Protein AF-A0AAV3Q3H2-F1 (afdb_monomer_lite)

Sequence (410 aa):
MCTDFTNLNKACPKYFYPLPCLGRLVDGSTGHEVFDFMDASWGYHQIRMAPEDEEKTSFITEYGLYYWRVMPFGLKNTGATYQRIVNDIFAKQIGRNMEIYVDDMLIKRDQLQLYLAISDVAVSSVLIREVDRVQRPIYYVSHVLKDVEERYPVIDKANFALVVSARKLKAYFESHPVQVVTNQPLKRVLTSPALSRRLTSWAVELSEFEISCIPRTSVRAKALADFITECTARNPQIIQGPDTSDADQAKPERTLFVDGARNGQATGAGVLIVGPQEETMEYALRFGFPATNNEAEYEAMILGLRLVRSMGFEEFLVKGDSKLVIDQIKGSCGVKNESLRKYHSKVVQLVFETVVLDLSGLHAIFGQFSFTEVLDYGRSPIVYHGTHDSLYPFLLLSGLITNLNIHSLG

Structure (mmCIF, N/CA/C/O backbone):
data_AF-A0AAV3Q3H2-F1
#
_entry.id   AF-A0AAV3Q3H2-F1
#
loop_
_atom_site.group_PDB
_atom_site.id
_atom_site.type_symbol
_atom_site.label_atom_id
_atom_site.label_alt_id
_atom_site.label_comp_id
_atom_site.label_asym_id
_atom_site.label_entity_id
_atom_site.label_seq_id
_atom_site.pdbx_PDB_ins_code
_atom_site.Cartn_x
_atom_site.Cartn_y
_atom_site.Cartn_z
_atom_site.occupancy
_atom_site.B_iso_or_equiv
_atom_site.auth_seq_id
_atom_site.auth_comp_id
_atom_site.auth_asym_id
_atom_site.auth_atom_id
_atom_site.pdbx_PDB_model_num
ATOM 1 N N . MET A 1 1 ? 31.008 10.402 -23.197 1.00 75.19 1 MET A N 1
ATOM 2 C CA . MET A 1 1 ? 31.530 9.999 -24.522 1.00 75.19 1 MET A CA 1
ATOM 3 C C . MET A 1 1 ? 30.339 9.726 -25.425 1.00 75.19 1 MET A C 1
ATOM 5 O O . MET A 1 1 ? 29.419 9.069 -24.961 1.00 75.19 1 MET A O 1
ATOM 9 N N . CYS A 1 2 ? 30.317 10.264 -26.645 1.00 81.12 2 CYS A N 1
ATOM 10 C CA . CYS A 1 2 ? 29.239 10.048 -27.614 1.00 81.12 2 CYS A CA 1
ATOM 11 C C . CYS A 1 2 ? 29.839 9.378 -28.855 1.00 81.12 2 CYS A C 1
ATOM 13 O O . CYS A 1 2 ? 30.750 9.942 -29.459 1.00 81.12 2 CYS A O 1
ATOM 15 N N . THR A 1 3 ? 29.379 8.173 -29.187 1.00 87.69 3 THR A N 1
ATOM 16 C CA . THR A 1 3 ? 29.858 7.403 -30.343 1.00 87.69 3 THR A CA 1
ATOM 17 C C . THR A 1 3 ? 28.838 7.519 -31.472 1.00 87.69 3 THR A C 1
ATOM 19 O O . THR A 1 3 ? 27.652 7.271 -31.262 1.00 87.69 3 THR A O 1
ATOM 22 N N . ASP A 1 4 ? 29.282 7.890 -32.673 1.00 91.44 4 ASP A N 1
ATOM 23 C CA . ASP A 1 4 ? 28.402 7.944 -33.841 1.00 91.44 4 ASP A CA 1
ATOM 24 C C . ASP A 1 4 ? 28.201 6.544 -34.441 1.00 91.44 4 ASP A C 1
ATOM 26 O O . ASP A 1 4 ? 29.066 6.003 -35.130 1.00 91.44 4 ASP A O 1
ATOM 30 N N . PHE A 1 5 ? 27.024 5.966 -34.201 1.00 93.19 5 PHE A N 1
ATOM 31 C CA . PHE A 1 5 ? 26.630 4.665 -34.741 1.00 93.19 5 PHE A CA 1
ATOM 32 C C . PHE A 1 5 ? 25.858 4.753 -36.065 1.00 93.19 5 PHE A C 1
ATOM 34 O O . PHE A 1 5 ? 25.255 3.765 -36.477 1.00 93.19 5 PHE A O 1
ATOM 41 N N . THR A 1 6 ? 25.852 5.889 -36.771 1.00 93.38 6 THR A N 1
ATOM 42 C CA . THR A 1 6 ? 25.045 6.083 -37.992 1.00 93.38 6 THR A CA 1
ATOM 43 C C . THR A 1 6 ? 25.239 4.970 -39.027 1.00 93.38 6 THR A C 1
ATOM 45 O O . THR A 1 6 ? 24.262 4.425 -39.546 1.00 93.38 6 THR A O 1
ATOM 48 N N . ASN A 1 7 ? 26.484 4.588 -39.320 1.00 93.12 7 ASN A N 1
ATOM 49 C CA . ASN A 1 7 ? 26.770 3.537 -40.304 1.00 93.12 7 ASN A CA 1
ATOM 50 C C . ASN A 1 7 ? 26.404 2.141 -39.788 1.00 93.12 7 ASN A C 1
ATOM 52 O O . ASN A 1 7 ? 25.796 1.356 -40.518 1.00 93.12 7 ASN A O 1
ATOM 56 N N . LEU A 1 8 ? 26.693 1.861 -38.515 1.00 92.19 8 LEU A N 1
ATOM 57 C CA . LEU A 1 8 ? 26.321 0.603 -37.872 1.00 92.19 8 LEU A CA 1
ATOM 58 C C . LEU A 1 8 ? 24.794 0.421 -37.850 1.00 92.19 8 LEU A C 1
ATOM 60 O O . LEU A 1 8 ? 24.282 -0.635 -38.208 1.00 92.19 8 LEU A O 1
ATOM 64 N N . ASN A 1 9 ? 24.050 1.479 -37.531 1.00 94.00 9 ASN A N 1
ATOM 65 C CA . ASN A 1 9 ? 22.588 1.490 -37.496 1.00 94.00 9 ASN A CA 1
ATOM 66 C C . ASN A 1 9 ? 21.953 1.268 -38.879 1.00 94.00 9 ASN A C 1
ATOM 68 O O . ASN A 1 9 ? 20.870 0.680 -38.973 1.00 94.00 9 ASN A O 1
ATOM 72 N N . LYS A 1 10 ? 22.607 1.713 -39.961 1.00 93.50 10 LYS A N 1
ATOM 73 C CA . LYS A 1 10 ? 22.166 1.423 -41.336 1.00 93.50 10 LYS A CA 1
ATOM 74 C C . LYS A 1 10 ? 22.307 -0.062 -41.670 1.00 93.50 10 LYS A C 1
ATOM 76 O O . LYS A 1 10 ? 21.390 -0.625 -42.259 1.00 93.50 10 LYS A O 1
ATOM 81 N N . ALA A 1 11 ? 23.414 -0.685 -41.267 1.00 92.12 11 ALA A N 1
ATOM 82 C CA . ALA A 1 11 ? 23.665 -2.111 -41.485 1.00 92.12 11 ALA A CA 1
ATOM 83 C C . ALA A 1 11 ? 22.851 -3.018 -40.543 1.00 92.12 11 ALA A C 1
ATOM 85 O O . ALA A 1 11 ? 22.555 -4.161 -40.882 1.00 92.12 11 ALA A O 1
ATOM 86 N N . CYS A 1 12 ? 22.473 -2.515 -39.366 1.00 90.88 12 CYS A N 1
ATOM 87 C CA . CYS A 1 12 ? 21.750 -3.275 -38.356 1.00 90.88 12 CYS A CA 1
ATOM 88 C C . CYS A 1 12 ? 20.284 -3.541 -38.772 1.00 90.88 12 CYS A C 1
ATOM 90 O O . CYS A 1 12 ? 19.524 -2.585 -39.022 1.00 90.88 12 CYS A O 1
ATOM 92 N N . PRO A 1 13 ? 19.837 -4.813 -38.797 1.00 91.12 13 PRO A N 1
ATOM 93 C CA . PRO A 1 13 ? 18.430 -5.154 -38.968 1.00 91.12 13 PRO A CA 1
ATOM 94 C C . PRO A 1 13 ? 17.562 -4.464 -37.911 1.00 91.12 13 PRO A C 1
ATOM 96 O O . PRO A 1 13 ? 17.919 -4.390 -36.734 1.00 91.12 13 PRO A O 1
ATOM 99 N N . LYS A 1 14 ? 16.414 -3.922 -38.329 1.00 89.88 14 LYS A N 1
ATOM 100 C CA . LYS A 1 14 ? 15.495 -3.263 -37.394 1.00 89.88 14 LYS A CA 1
ATOM 101 C C . LYS A 1 14 ? 14.767 -4.317 -36.563 1.00 89.88 14 LYS A C 1
ATOM 103 O O . LYS A 1 14 ? 14.168 -5.232 -37.121 1.00 89.88 14 LYS A O 1
ATOM 108 N N . TYR A 1 15 ? 14.775 -4.144 -35.248 1.00 88.69 15 TYR A N 1
ATOM 109 C CA . TYR A 1 15 ? 13.986 -4.953 -34.332 1.00 88.69 15 TYR A CA 1
ATOM 110 C C . TYR A 1 15 ? 12.600 -4.320 -34.130 1.00 88.69 15 TYR A C 1
ATOM 112 O O . TYR A 1 15 ? 12.488 -3.177 -33.690 1.00 88.69 15 TYR A O 1
ATOM 120 N N . PHE A 1 16 ? 11.535 -5.041 -34.493 1.00 87.62 16 PHE A N 1
ATOM 121 C CA . PHE A 1 16 ? 10.152 -4.542 -34.490 1.00 87.62 16 PHE A CA 1
ATOM 122 C C . PHE A 1 16 ? 9.401 -4.912 -33.206 1.00 87.62 16 PHE A C 1
ATOM 124 O O . PHE A 1 16 ? 8.348 -5.544 -33.253 1.00 87.62 16 PHE A O 1
ATOM 131 N N . TYR A 1 17 ? 9.939 -4.530 -32.050 1.00 89.75 17 TYR A N 1
ATOM 132 C CA . TYR A 1 17 ? 9.182 -4.648 -30.805 1.00 89.75 17 TYR A CA 1
ATOM 133 C C . TYR A 1 17 ? 8.156 -3.507 -30.705 1.00 89.75 17 TYR A C 1
ATOM 135 O O . TYR A 1 17 ? 8.523 -2.353 -30.955 1.00 89.75 17 TYR A O 1
ATOM 143 N N . PRO A 1 18 ? 6.880 -3.790 -30.381 1.00 87.69 18 PRO A N 1
ATOM 144 C CA . PRO A 1 18 ? 5.860 -2.758 -30.294 1.00 87.69 18 PRO A CA 1
ATOM 145 C C . PRO A 1 18 ? 6.148 -1.836 -29.109 1.00 87.69 18 PRO A C 1
ATOM 147 O O . PRO A 1 18 ? 6.209 -2.276 -27.962 1.00 87.69 18 PRO A O 1
ATOM 150 N N . LEU A 1 19 ? 6.304 -0.545 -29.394 1.00 86.31 19 LEU A N 1
ATOM 151 C CA . LEU A 1 19 ? 6.354 0.471 -28.352 1.00 86.31 19 LEU A CA 1
ATOM 152 C C . LEU A 1 19 ? 4.925 0.852 -27.939 1.00 86.31 19 LEU A C 1
ATOM 154 O O . LEU A 1 19 ? 4.038 0.907 -28.802 1.00 86.31 19 LEU A O 1
ATOM 158 N N . PRO A 1 20 ? 4.678 1.112 -26.645 1.00 83.25 20 PRO A N 1
ATOM 159 C CA . PRO A 1 20 ? 3.375 1.559 -26.179 1.00 83.25 20 PRO A CA 1
ATOM 160 C C . PRO A 1 20 ? 2.942 2.856 -26.869 1.00 83.25 20 PRO A C 1
ATOM 162 O O . PRO A 1 20 ? 3.745 3.753 -27.122 1.00 83.25 20 PRO A O 1
ATOM 165 N N . CYS A 1 21 ? 1.647 2.969 -27.162 1.00 84.19 21 CYS A N 1
ATOM 166 C CA . CYS A 1 21 ? 1.077 4.217 -27.653 1.00 84.19 21 CYS A CA 1
ATOM 167 C C . CYS A 1 21 ? 0.889 5.181 -26.480 1.00 84.19 21 CYS A C 1
ATOM 169 O O . CYS A 1 21 ? 0.179 4.845 -25.533 1.00 84.19 21 CYS A O 1
ATOM 171 N N . LEU A 1 22 ? 1.462 6.385 -26.571 1.00 82.12 22 LEU A N 1
ATOM 172 C CA . LEU A 1 22 ? 1.394 7.382 -25.500 1.00 82.12 22 LEU A CA 1
ATOM 173 C C . LEU A 1 22 ? -0.050 7.703 -25.087 1.00 82.12 22 LEU A C 1
ATOM 175 O O . LEU A 1 22 ? -0.338 7.764 -23.899 1.00 82.12 22 LEU A O 1
ATOM 179 N N . GLY A 1 23 ? -0.976 7.816 -26.047 1.00 83.00 23 GLY A N 1
ATOM 180 C CA . GLY A 1 23 ? -2.394 8.054 -25.749 1.00 83.00 23 GLY A CA 1
ATOM 181 C C . GLY A 1 23 ? -2.998 6.971 -24.851 1.00 83.00 23 GLY A C 1
ATOM 182 O O . GLY A 1 23 ? -3.675 7.282 -23.883 1.00 83.00 23 GLY A O 1
ATOM 183 N N . ARG A 1 24 ? -2.647 5.701 -25.086 1.00 82.81 24 ARG A N 1
ATOM 184 C CA . ARG A 1 24 ? -3.113 4.585 -24.253 1.00 82.81 24 ARG A CA 1
ATOM 185 C C . ARG A 1 24 ? -2.528 4.627 -22.838 1.00 82.81 24 ARG A C 1
ATOM 187 O O . ARG A 1 24 ? -3.218 4.235 -21.902 1.00 82.81 24 ARG A O 1
ATOM 194 N N . LEU A 1 25 ? -1.283 5.082 -22.681 1.00 83.50 25 LEU A N 1
ATOM 195 C CA . LEU A 1 25 ? -0.660 5.258 -21.362 1.00 83.50 25 LEU A CA 1
ATOM 196 C C . LEU A 1 25 ? -1.339 6.393 -20.581 1.00 83.50 25 LEU A C 1
ATOM 198 O O . LEU A 1 25 ? -1.619 6.248 -19.392 1.00 83.50 25 LEU A O 1
ATOM 202 N N . VAL A 1 26 ? -1.669 7.493 -21.262 1.00 82.75 26 VAL A N 1
ATOM 203 C CA . VAL A 1 26 ? -2.433 8.606 -20.680 1.00 82.75 26 VAL A CA 1
ATOM 204 C C . VAL A 1 26 ? -3.826 8.137 -20.259 1.00 82.75 26 VAL A C 1
ATOM 206 O O . VAL A 1 26 ? -4.222 8.359 -19.117 1.00 82.75 26 VAL A O 1
ATOM 209 N N . ASP A 1 27 ? -4.535 7.412 -21.126 1.00 84.06 27 ASP A N 1
ATOM 210 C CA . ASP A 1 27 ? -5.858 6.863 -20.812 1.00 84.06 27 ASP A CA 1
ATOM 211 C C . ASP A 1 27 ? -5.799 5.890 -19.623 1.00 84.06 27 ASP A C 1
ATOM 213 O O . ASP A 1 27 ? -6.630 5.956 -18.717 1.00 84.06 27 ASP A O 1
ATOM 217 N N . GLY A 1 28 ? -4.779 5.026 -19.570 1.00 77.44 28 GLY A N 1
ATOM 218 C CA . GLY A 1 28 ? -4.535 4.104 -18.454 1.00 77.44 28 GLY A CA 1
ATOM 219 C C . GLY A 1 28 ? -4.193 4.793 -17.127 1.00 77.44 28 GLY A C 1
ATOM 220 O O . GLY A 1 28 ? -4.294 4.175 -16.063 1.00 77.44 28 GLY A O 1
ATOM 221 N N . SER A 1 29 ? -3.822 6.073 -17.180 1.00 76.81 29 SER A N 1
ATOM 222 C CA . SER A 1 29 ? -3.526 6.910 -16.012 1.00 76.81 29 SER A CA 1
ATOM 223 C C . SER A 1 29 ? -4.756 7.640 -15.471 1.00 76.81 29 SER A C 1
ATOM 225 O O . SER A 1 29 ? -4.719 8.171 -14.364 1.00 76.81 29 SER A O 1
ATOM 227 N N . THR A 1 30 ? -5.868 7.643 -16.209 1.00 76.38 30 THR A N 1
ATOM 228 C CA . THR A 1 30 ? -7.104 8.297 -15.767 1.00 76.38 30 THR A CA 1
ATOM 229 C C . THR A 1 30 ? -7.647 7.685 -14.467 1.00 76.38 30 THR A C 1
ATOM 231 O O . THR A 1 30 ? -7.453 6.505 -14.170 1.00 76.38 30 THR A O 1
ATOM 234 N N . GLY A 1 31 ? -8.303 8.513 -13.648 1.00 73.44 31 GLY A N 1
ATOM 235 C CA . GLY A 1 31 ? -8.906 8.091 -12.377 1.00 73.44 31 GLY A CA 1
ATOM 236 C C . GLY A 1 31 ? -7.957 8.029 -11.175 1.00 73.44 31 GLY A C 1
ATOM 237 O O . GLY A 1 31 ? -8.428 7.775 -10.070 1.00 73.44 31 GLY A O 1
ATOM 238 N N . HIS A 1 32 ? -6.661 8.292 -11.358 1.00 76.25 32 HIS A N 1
ATOM 239 C CA . HIS A 1 32 ? -5.709 8.460 -10.257 1.00 76.25 32 HIS A CA 1
ATOM 240 C C . HIS A 1 32 ? -5.380 9.944 -10.078 1.00 76.25 32 HIS A C 1
ATOM 242 O O . HIS A 1 32 ? -5.239 10.679 -11.055 1.00 76.25 32 HIS A O 1
ATOM 248 N N . GLU A 1 33 ? -5.284 10.387 -8.826 1.00 75.12 33 GLU A N 1
ATOM 249 C CA . GLU A 1 33 ? -4.995 11.788 -8.491 1.00 75.12 33 GLU A CA 1
ATOM 250 C C . GLU A 1 33 ? -3.501 12.034 -8.249 1.00 75.12 33 GLU A C 1
ATOM 252 O O . GLU A 1 33 ? -3.042 13.170 -8.361 1.00 75.12 33 GLU A O 1
ATOM 257 N N . VAL A 1 34 ? -2.743 10.978 -7.933 1.00 82.75 34 VAL A N 1
ATOM 258 C CA . VAL A 1 34 ? -1.334 11.065 -7.542 1.00 82.75 34 VAL A CA 1
ATOM 259 C C . VAL A 1 34 ? -0.478 10.173 -8.429 1.00 82.75 34 VAL A C 1
ATOM 261 O O . VAL A 1 34 ? -0.794 9.001 -8.662 1.00 82.75 34 VAL A O 1
ATOM 264 N N . PHE A 1 35 ? 0.631 10.745 -8.889 1.00 86.25 35 PHE A N 1
ATOM 265 C CA . PHE A 1 35 ? 1.581 10.101 -9.777 1.00 86.25 35 PHE A CA 1
ATOM 266 C C . PHE A 1 35 ? 3.009 10.343 -9.311 1.00 86.25 35 PHE A C 1
ATOM 268 O O . PHE A 1 35 ? 3.363 11.482 -9.009 1.00 86.25 35 PHE A O 1
ATOM 275 N N . ASP A 1 36 ? 3.829 9.297 -9.360 1.00 85.81 36 ASP A N 1
ATOM 276 C CA . ASP A 1 36 ? 5.278 9.414 -9.228 1.00 85.81 36 ASP A CA 1
ATOM 277 C C . ASP A 1 36 ? 5.928 9.145 -10.583 1.00 85.81 36 ASP A C 1
ATOM 279 O O . ASP A 1 36 ? 5.647 8.138 -11.238 1.00 85.81 36 ASP A O 1
ATOM 283 N N . PHE A 1 37 ? 6.800 10.058 -11.000 1.00 88.06 37 PHE A N 1
ATOM 284 C CA . PHE A 1 37 ? 7.602 9.910 -12.208 1.00 88.06 37 PHE A CA 1
ATOM 285 C C . PHE A 1 37 ? 8.988 9.397 -11.835 1.00 88.06 37 PHE A C 1
ATOM 287 O O . PHE A 1 37 ? 9.663 9.965 -10.976 1.00 88.06 37 PHE A O 1
ATOM 294 N N . MET A 1 38 ? 9.421 8.339 -12.508 1.00 87.44 38 MET A N 1
ATOM 295 C CA . MET A 1 38 ? 10.759 7.780 -12.387 1.00 87.44 38 MET A CA 1
ATOM 296 C C . MET A 1 38 ? 11.405 7.724 -13.768 1.00 87.44 38 MET A C 1
ATOM 298 O O . MET A 1 38 ? 10.767 7.314 -14.733 1.00 87.44 38 MET A O 1
ATOM 302 N N . ASP A 1 39 ? 12.676 8.104 -13.839 1.00 87.62 39 ASP A N 1
ATOM 303 C CA . ASP A 1 39 ? 13.489 8.014 -15.052 1.00 87.62 39 ASP A CA 1
ATOM 304 C C . ASP A 1 39 ? 14.652 7.046 -14.823 1.00 87.62 39 ASP A C 1
ATOM 306 O O . ASP A 1 39 ? 15.375 7.126 -13.823 1.00 87.62 39 ASP A O 1
ATOM 310 N N . ALA A 1 40 ? 14.845 6.125 -15.760 1.00 82.94 40 ALA A N 1
ATOM 311 C CA . ALA A 1 40 ? 15.936 5.166 -15.736 1.00 82.94 40 ALA A CA 1
ATOM 312 C C . ALA A 1 40 ? 17.150 5.675 -16.532 1.00 82.94 40 ALA A C 1
ATOM 314 O O . ALA A 1 40 ? 17.588 5.039 -17.489 1.00 82.94 40 ALA A O 1
ATOM 315 N N . SER A 1 41 ? 17.765 6.781 -16.097 1.00 74.19 41 SER A N 1
ATOM 316 C CA . SER A 1 41 ? 18.793 7.521 -16.860 1.00 74.19 41 SER A CA 1
ATOM 317 C C . SER A 1 41 ? 20.052 6.718 -17.259 1.00 74.19 41 SER A C 1
ATOM 319 O O . SER A 1 41 ? 20.837 7.160 -18.095 1.00 74.19 41 SER A O 1
ATOM 321 N N . TRP A 1 42 ? 20.282 5.541 -16.663 1.00 79.69 42 TRP A N 1
ATOM 322 C CA . TRP A 1 42 ? 21.375 4.609 -16.997 1.00 79.69 42 TRP A CA 1
ATOM 323 C C . TRP A 1 42 ? 20.880 3.196 -17.343 1.00 79.69 42 TRP A C 1
ATOM 325 O O . TRP A 1 42 ? 21.671 2.249 -17.343 1.00 79.69 42 TRP A O 1
ATOM 335 N N . GLY A 1 43 ? 19.587 3.045 -17.641 1.00 82.62 43 GLY A N 1
ATOM 336 C CA . GLY A 1 43 ? 18.921 1.759 -17.844 1.00 82.62 43 GLY A CA 1
ATOM 337 C C . GLY A 1 43 ? 19.585 0.902 -18.919 1.00 82.62 43 GLY A C 1
ATOM 338 O O . GLY A 1 43 ? 19.855 -0.278 -18.691 1.00 82.62 43 GLY A O 1
ATOM 339 N N . TYR A 1 44 ? 19.954 1.496 -20.057 1.00 87.44 44 TYR A N 1
ATOM 340 C CA . TYR A 1 44 ? 20.592 0.758 -21.154 1.00 87.44 44 TYR A CA 1
ATOM 341 C C . TYR A 1 44 ? 21.929 0.131 -20.752 1.00 87.44 44 TYR A C 1
ATOM 343 O O . TYR A 1 44 ? 22.185 -1.030 -21.063 1.00 87.44 44 TYR A O 1
ATOM 351 N N . HIS A 1 45 ? 22.748 0.842 -19.978 1.00 90.00 45 HIS A N 1
ATOM 352 C CA . HIS A 1 45 ? 24.058 0.352 -19.548 1.00 90.00 45 HIS A CA 1
ATOM 353 C C . HIS A 1 45 ? 23.982 -0.817 -18.549 1.00 90.00 45 HIS A C 1
ATOM 355 O O . HIS A 1 45 ? 25.007 -1.430 -18.256 1.00 90.00 45 HIS A O 1
ATOM 361 N N . GLN A 1 46 ? 22.792 -1.154 -18.040 1.00 89.75 46 GLN A N 1
ATOM 362 C CA . GLN A 1 46 ? 22.571 -2.362 -17.237 1.00 89.75 46 GLN A CA 1
ATOM 363 C C . GLN A 1 46 ? 22.367 -3.615 -18.103 1.00 89.75 46 GLN A C 1
ATOM 365 O O . GLN A 1 46 ? 22.467 -4.737 -17.605 1.00 89.75 46 GLN A O 1
ATOM 370 N N . ILE A 1 47 ? 22.113 -3.451 -19.405 1.00 91.00 47 ILE A N 1
ATOM 371 C CA . ILE A 1 47 ? 21.914 -4.559 -20.337 1.00 91.00 47 ILE A CA 1
ATOM 372 C C . ILE A 1 47 ? 23.254 -4.929 -20.962 1.00 91.00 47 ILE A C 1
ATOM 374 O O . ILE A 1 47 ? 23.919 -4.109 -21.598 1.00 91.00 47 ILE A O 1
ATOM 378 N N . ARG A 1 48 ? 23.649 -6.194 -20.808 1.00 94.50 48 ARG A N 1
ATOM 379 C CA . ARG A 1 48 ? 24.839 -6.738 -21.467 1.00 94.50 48 ARG A CA 1
ATOM 380 C C . ARG A 1 48 ? 24.627 -6.832 -22.972 1.00 94.50 48 ARG A C 1
ATOM 382 O O . ARG A 1 48 ? 23.572 -7.269 -23.429 1.00 94.50 48 ARG A O 1
ATOM 389 N N . MET A 1 49 ? 25.651 -6.442 -23.724 1.00 94.56 49 MET A N 1
ATOM 390 C CA . MET A 1 49 ? 25.693 -6.706 -25.157 1.00 94.56 49 MET A CA 1
ATOM 391 C C . MET A 1 49 ? 25.843 -8.211 -25.393 1.00 94.56 49 MET A C 1
ATOM 393 O O . MET A 1 49 ? 26.440 -8.924 -24.584 1.00 94.56 49 MET A O 1
ATOM 397 N N . ALA A 1 50 ? 25.293 -8.706 -26.502 1.00 93.12 50 ALA A N 1
ATOM 398 C CA . ALA A 1 50 ? 25.603 -10.057 -26.945 1.00 93.12 50 ALA A CA 1
ATOM 399 C C . ALA A 1 50 ? 27.106 -10.121 -27.287 1.00 93.12 50 ALA A C 1
ATOM 401 O O . ALA A 1 50 ? 27.577 -9.217 -27.982 1.00 93.12 50 ALA A O 1
ATOM 402 N N . PRO A 1 51 ? 27.859 -11.153 -26.855 1.00 95.12 51 PRO A N 1
ATOM 403 C CA . PRO A 1 51 ? 29.306 -11.222 -27.092 1.00 95.12 51 PRO A CA 1
ATOM 404 C C . PRO A 1 51 ? 29.697 -11.078 -28.571 1.00 95.12 51 PRO A C 1
ATOM 406 O O . PRO A 1 51 ? 30.714 -10.478 -28.895 1.00 95.12 51 PRO A O 1
ATOM 409 N N . GLU A 1 52 ? 28.849 -11.569 -29.477 1.00 94.88 52 GLU A N 1
ATOM 410 C CA . GLU A 1 52 ? 29.013 -11.471 -30.935 1.00 94.88 52 GLU A CA 1
ATOM 411 C C . GLU A 1 52 ? 28.767 -10.068 -31.525 1.00 94.88 52 GLU A C 1
ATOM 413 O O . GLU A 1 52 ? 29.125 -9.803 -32.675 1.00 94.88 52 GLU A O 1
ATOM 418 N N . ASP A 1 53 ? 28.153 -9.166 -30.757 1.00 93.12 53 ASP A N 1
ATOM 419 C CA . ASP A 1 53 ? 27.838 -7.792 -31.154 1.00 93.12 53 ASP A CA 1
ATOM 420 C C . ASP A 1 53 ? 28.722 -6.746 -30.458 1.00 93.12 53 ASP A C 1
ATOM 422 O O . ASP A 1 53 ? 28.763 -5.602 -30.912 1.00 93.12 53 ASP A O 1
ATOM 426 N N . GLU A 1 54 ? 29.450 -7.115 -29.396 1.00 94.69 54 GLU A N 1
ATOM 427 C CA . GLU A 1 54 ? 30.321 -6.207 -28.635 1.00 94.69 54 GLU A CA 1
ATOM 428 C C . GLU A 1 54 ? 31.333 -5.503 -29.548 1.00 94.69 54 GLU A C 1
ATOM 430 O O . GLU A 1 54 ? 31.340 -4.275 -29.633 1.00 94.69 54 GLU A O 1
ATOM 435 N N . GLU A 1 55 ? 32.120 -6.260 -30.315 1.00 94.19 55 GLU A N 1
ATOM 436 C CA . GLU A 1 55 ? 33.164 -5.714 -31.196 1.00 94.19 55 GLU A CA 1
ATOM 437 C C . GLU A 1 55 ? 32.609 -4.776 -32.282 1.00 94.19 55 GLU A C 1
ATOM 439 O O . GLU A 1 55 ? 33.280 -3.833 -32.707 1.00 94.19 55 GLU A O 1
ATOM 444 N N . LYS A 1 56 ? 31.344 -4.957 -32.690 1.00 92.88 56 LYS A N 1
ATOM 445 C CA . LYS A 1 56 ? 30.682 -4.099 -33.689 1.00 92.88 56 LYS A CA 1
ATOM 446 C C . LYS A 1 56 ? 30.458 -2.679 -33.170 1.00 92.88 56 LYS A C 1
ATOM 448 O O . LYS A 1 56 ? 30.305 -1.758 -33.965 1.00 92.88 56 LYS A O 1
ATOM 453 N N . THR A 1 57 ? 30.472 -2.492 -31.851 1.00 94.31 57 THR A N 1
ATOM 454 C CA . THR A 1 57 ? 30.341 -1.185 -31.191 1.00 94.31 57 THR A CA 1
ATOM 455 C C . THR A 1 57 ? 31.681 -0.477 -30.975 1.00 94.31 57 THR A C 1
ATOM 457 O O . THR A 1 57 ? 31.752 0.482 -30.202 1.00 94.31 57 THR A O 1
ATOM 460 N N . SER A 1 58 ? 32.749 -0.949 -31.626 1.00 93.69 58 SER A N 1
ATOM 461 C CA . SER A 1 58 ? 34.088 -0.400 -31.439 1.00 93.69 58 SER A CA 1
ATOM 462 C C . SER A 1 58 ? 34.203 1.089 -31.786 1.00 93.69 58 SER A C 1
ATOM 464 O O . SER A 1 58 ? 33.541 1.605 -32.688 1.00 93.69 58 SER A O 1
ATOM 466 N N . PHE A 1 59 ? 35.070 1.787 -31.061 1.00 93.00 59 PHE A N 1
ATOM 467 C CA . PHE A 1 59 ? 35.424 3.182 -31.274 1.00 93.00 59 PHE A CA 1
ATOM 468 C C . PHE A 1 59 ? 36.897 3.409 -30.925 1.00 93.00 59 PHE A C 1
ATOM 470 O O . PHE A 1 59 ? 37.483 2.709 -30.096 1.00 93.00 59 PHE A O 1
ATOM 477 N N . ILE A 1 60 ? 37.506 4.402 -31.570 1.00 93.25 60 ILE A N 1
ATOM 478 C CA . ILE A 1 60 ? 38.919 4.739 -31.385 1.00 93.25 60 ILE A CA 1
ATOM 479 C C . ILE A 1 60 ? 39.028 5.931 -30.437 1.00 93.25 60 ILE A C 1
ATOM 481 O O . ILE A 1 60 ? 38.289 6.908 -30.551 1.00 93.25 60 ILE A O 1
ATOM 485 N N . THR A 1 61 ? 39.976 5.845 -29.513 1.00 92.19 61 THR A N 1
ATOM 486 C CA . THR A 1 61 ? 40.388 6.929 -28.616 1.00 92.19 61 THR A CA 1
ATOM 487 C C . THR A 1 61 ? 41.882 7.186 -28.781 1.00 92.19 61 THR A C 1
ATOM 489 O O . THR A 1 61 ? 42.587 6.380 -29.388 1.00 92.19 61 THR A O 1
ATOM 492 N N . GLU A 1 62 ? 42.394 8.263 -28.188 1.00 93.44 62 GLU A N 1
ATOM 493 C CA . GLU A 1 62 ? 43.841 8.523 -28.124 1.00 93.44 62 GLU A CA 1
ATOM 494 C C . GLU A 1 62 ? 44.635 7.412 -27.409 1.00 93.44 62 GLU A C 1
ATOM 496 O O . GLU A 1 62 ? 45.828 7.252 -27.654 1.00 93.44 62 GLU A O 1
ATOM 501 N N . TYR A 1 63 ? 43.969 6.607 -26.572 1.00 92.94 63 TYR A N 1
ATOM 502 C CA . TYR A 1 63 ? 44.573 5.512 -25.808 1.00 92.94 63 TYR A CA 1
ATOM 503 C C . TYR A 1 63 ? 44.437 4.137 -26.476 1.00 92.94 63 TYR A C 1
ATOM 505 O O . TYR A 1 63 ? 44.998 3.162 -25.980 1.00 92.94 63 TYR A O 1
ATOM 513 N N . GLY A 1 64 ? 43.702 4.034 -27.589 1.00 93.81 64 GLY A N 1
ATOM 514 C CA . GLY A 1 64 ? 43.515 2.780 -28.318 1.00 93.81 64 GLY A CA 1
ATOM 515 C C . GLY A 1 64 ? 42.080 2.512 -28.765 1.00 93.81 64 GLY A C 1
ATOM 516 O O . GLY A 1 64 ? 41.201 3.379 -28.695 1.00 93.81 64 GLY A O 1
ATOM 517 N N . LEU A 1 65 ? 41.869 1.288 -29.251 1.00 94.56 65 LEU A N 1
ATOM 518 C CA . LEU A 1 65 ? 40.582 0.768 -29.707 1.00 94.56 65 LEU A CA 1
ATOM 519 C C . LEU A 1 65 ? 39.818 0.155 -28.529 1.00 94.56 65 LEU A C 1
ATOM 521 O O . LEU A 1 65 ? 40.321 -0.741 -27.854 1.00 94.56 65 LEU A O 1
ATOM 525 N N . TYR A 1 66 ? 38.590 0.614 -28.325 1.00 94.75 66 TYR A N 1
ATOM 526 C CA . TYR A 1 66 ? 37.680 0.110 -27.301 1.00 94.75 66 TYR A CA 1
ATOM 527 C C . TYR A 1 66 ? 36.355 -0.292 -27.941 1.00 94.75 66 TYR A C 1
ATOM 529 O O . TYR A 1 66 ? 36.067 0.091 -29.069 1.00 94.75 66 TYR A O 1
ATOM 537 N N . TYR A 1 67 ? 35.538 -1.053 -27.220 1.00 94.62 67 TYR A N 1
ATOM 538 C CA . TYR A 1 67 ? 34.164 -1.380 -27.594 1.00 94.62 67 TYR A CA 1
ATOM 539 C C . TYR A 1 67 ? 33.285 -1.434 -26.342 1.00 94.62 67 TYR A C 1
ATOM 541 O O . TYR A 1 67 ? 33.785 -1.490 -25.214 1.00 94.62 67 TYR A O 1
ATOM 549 N N . TRP A 1 68 ? 31.968 -1.416 -26.526 1.00 94.56 68 TRP A N 1
ATOM 550 C CA . TRP A 1 68 ? 31.009 -1.453 -25.430 1.00 94.56 68 TRP A CA 1
ATOM 551 C C . TRP A 1 68 ? 30.641 -2.894 -25.044 1.00 94.56 68 TRP A C 1
ATOM 553 O O . TRP A 1 68 ? 30.202 -3.677 -25.878 1.00 94.56 68 TRP A O 1
ATOM 563 N N . ARG A 1 69 ? 30.778 -3.231 -23.752 1.00 94.88 69 ARG A N 1
ATOM 564 C CA . ARG A 1 69 ? 30.324 -4.515 -23.156 1.00 94.88 69 ARG A CA 1
ATOM 565 C C . ARG A 1 69 ? 28.874 -4.491 -22.665 1.00 94.88 69 ARG A C 1
ATOM 567 O O . ARG A 1 69 ? 28.273 -5.510 -22.330 1.00 94.88 69 ARG A O 1
ATOM 574 N N . VAL A 1 70 ? 28.333 -3.291 -22.541 1.00 93.88 70 VAL A N 1
ATOM 575 C CA . VAL A 1 70 ? 26.958 -3.005 -22.133 1.00 93.88 7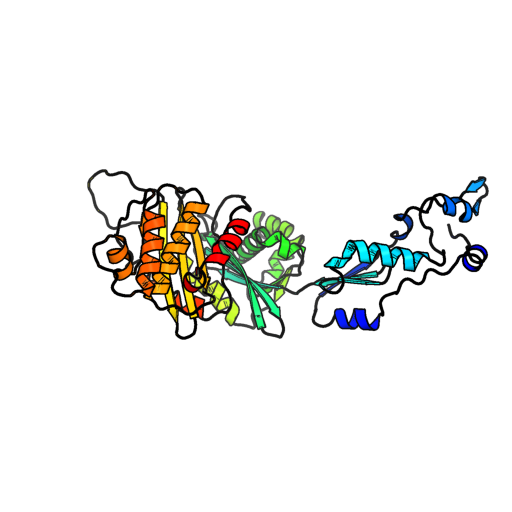0 VAL A CA 1
ATOM 576 C C . VAL A 1 70 ? 26.336 -2.116 -23.188 1.00 93.88 70 VAL A C 1
ATOM 578 O O . VAL A 1 70 ? 27.063 -1.434 -23.902 1.00 93.88 70 VAL A O 1
ATOM 581 N N . MET A 1 71 ? 25.018 -2.137 -23.315 1.00 93.06 71 MET A N 1
ATOM 582 C CA . MET A 1 71 ? 24.325 -1.457 -24.400 1.00 93.06 71 MET A CA 1
ATOM 583 C C . MET A 1 71 ? 24.547 0.063 -24.329 1.00 93.06 71 MET A C 1
ATOM 585 O O . MET A 1 71 ? 24.104 0.692 -23.365 1.00 93.06 71 MET A O 1
ATOM 589 N N . PRO A 1 72 ? 25.223 0.671 -25.323 1.00 92.25 72 PRO A N 1
ATOM 590 C CA . PRO A 1 72 ? 25.418 2.109 -25.349 1.00 92.25 72 PRO A CA 1
ATOM 591 C C . PRO A 1 72 ? 24.175 2.835 -25.868 1.00 92.25 72 PRO A C 1
ATOM 593 O O . PRO A 1 72 ? 23.344 2.289 -26.607 1.00 92.25 72 PRO A O 1
ATOM 596 N N . PHE A 1 73 ? 24.092 4.121 -25.538 1.00 89.06 73 PHE A N 1
ATOM 597 C CA . PHE A 1 73 ? 23.164 5.038 -26.190 1.00 89.06 73 PHE A CA 1
ATOM 598 C C . PHE A 1 73 ? 23.466 5.158 -27.693 1.00 89.06 73 PHE A C 1
ATOM 600 O O . PHE A 1 73 ? 24.618 5.099 -28.121 1.00 89.06 73 PHE A O 1
ATOM 607 N N . GLY A 1 74 ? 22.421 5.367 -28.499 1.00 89.50 74 GLY A N 1
ATOM 608 C CA . GLY A 1 74 ? 22.548 5.666 -29.930 1.00 89.50 74 GLY A CA 1
ATOM 609 C C . GLY A 1 74 ? 22.477 4.463 -30.876 1.00 89.50 74 GLY A C 1
ATOM 610 O O . GLY A 1 74 ? 22.452 4.672 -32.090 1.00 89.50 74 GLY A O 1
ATOM 611 N N . LEU A 1 75 ? 22.391 3.220 -30.382 1.00 92.25 75 LEU A N 1
ATOM 612 C CA . LEU A 1 75 ? 22.087 2.074 -31.248 1.00 92.25 75 LEU A CA 1
ATOM 613 C C . LEU A 1 75 ? 20.600 2.048 -31.627 1.00 92.25 75 LEU A C 1
ATOM 615 O O . LEU A 1 75 ? 19.709 2.330 -30.827 1.00 92.25 75 LEU A O 1
ATOM 619 N N . LYS A 1 76 ? 20.324 1.637 -32.865 1.00 91.75 76 LYS A N 1
ATOM 620 C CA . LYS A 1 76 ? 18.986 1.620 -33.478 1.00 91.75 76 LYS A CA 1
ATOM 621 C C . LYS A 1 76 ? 17.934 0.847 -32.685 1.00 91.75 76 LYS A C 1
ATOM 623 O O . LYS A 1 76 ? 16.768 1.226 -32.697 1.00 91.75 76 LYS A O 1
ATOM 628 N N . ASN A 1 77 ? 18.334 -0.251 -32.047 1.00 91.44 77 ASN A N 1
ATOM 629 C CA . ASN A 1 77 ? 17.417 -1.175 -31.382 1.00 91.44 77 ASN A CA 1
ATOM 630 C C . ASN A 1 77 ? 17.386 -1.000 -29.854 1.00 91.44 77 ASN A C 1
ATOM 632 O O . ASN A 1 77 ? 16.630 -1.711 -29.201 1.00 91.44 77 ASN A O 1
ATOM 636 N N . THR A 1 78 ? 18.151 -0.058 -29.284 1.00 90.44 78 THR A N 1
ATOM 637 C CA . THR A 1 78 ? 18.280 0.121 -27.827 1.00 90.44 78 THR A CA 1
ATOM 638 C C . THR A 1 78 ? 16.926 0.278 -27.136 1.00 90.44 78 THR A C 1
ATOM 640 O O . THR A 1 78 ? 16.592 -0.527 -26.271 1.00 90.44 78 THR A O 1
ATOM 643 N N . GLY A 1 79 ? 16.095 1.229 -27.579 1.00 89.69 79 GLY A N 1
ATOM 644 C CA . GLY A 1 79 ? 14.787 1.472 -26.957 1.00 89.69 79 GLY A CA 1
ATOM 645 C C . GLY A 1 79 ? 13.823 0.285 -27.073 1.00 89.69 79 GLY A C 1
ATOM 646 O O . GLY A 1 79 ? 13.115 -0.036 -26.126 1.00 89.69 79 GLY A O 1
ATOM 647 N N . ALA A 1 80 ? 13.836 -0.427 -28.205 1.00 91.38 80 ALA A N 1
ATOM 648 C CA . ALA A 1 80 ? 12.996 -1.609 -28.419 1.00 91.38 80 ALA A CA 1
ATOM 649 C C . ALA A 1 80 ? 13.419 -2.791 -27.529 1.00 91.38 80 ALA A C 1
ATOM 651 O O . ALA A 1 80 ? 12.571 -3.497 -26.983 1.00 91.38 80 ALA A O 1
ATOM 652 N N . THR A 1 81 ? 14.727 -3.002 -27.367 1.00 91.56 81 THR A N 1
ATOM 653 C CA . THR A 1 81 ? 15.259 -4.036 -26.474 1.00 91.56 81 THR A CA 1
ATOM 654 C C . THR A 1 81 ? 14.995 -3.691 -25.011 1.00 91.56 81 THR A C 1
ATOM 656 O O . THR A 1 81 ? 14.552 -4.559 -24.261 1.00 91.56 81 THR A O 1
ATOM 659 N N . TYR A 1 82 ? 15.196 -2.430 -24.620 1.00 91.19 82 TYR A N 1
ATOM 660 C CA . TYR A 1 82 ? 14.925 -1.965 -23.262 1.00 91.19 82 TYR A CA 1
ATOM 661 C C . TYR A 1 82 ? 13.444 -2.107 -22.901 1.00 91.19 82 TYR A C 1
ATOM 663 O O . TYR A 1 82 ? 13.118 -2.760 -21.912 1.00 91.19 82 TYR A O 1
ATOM 671 N N . GLN A 1 83 ? 12.541 -1.618 -23.759 1.00 91.12 83 GLN A N 1
ATOM 672 C CA . GLN A 1 83 ? 11.098 -1.751 -23.550 1.00 91.12 83 GLN A CA 1
ATOM 673 C C . GLN A 1 83 ? 10.680 -3.214 -23.373 1.00 91.12 83 GLN A C 1
ATOM 675 O O . GLN A 1 83 ? 9.862 -3.510 -22.506 1.00 91.12 83 GLN A O 1
ATOM 680 N N . ARG A 1 84 ? 11.235 -4.141 -24.165 1.00 92.56 84 ARG A N 1
ATOM 681 C CA . ARG A 1 84 ? 10.936 -5.570 -24.016 1.00 92.56 84 ARG A CA 1
ATOM 682 C C . ARG A 1 84 ? 11.319 -6.093 -22.637 1.00 92.56 84 ARG A C 1
ATOM 684 O O . ARG A 1 84 ? 10.509 -6.752 -21.999 1.00 92.56 84 ARG A O 1
ATOM 691 N N . ILE A 1 85 ? 12.536 -5.800 -22.191 1.00 91.25 85 ILE A N 1
ATOM 692 C CA . ILE A 1 85 ? 13.038 -6.268 -20.895 1.00 91.25 85 ILE A CA 1
ATOM 693 C C . ILE A 1 85 ? 12.183 -5.707 -19.760 1.00 91.25 85 ILE A C 1
ATOM 695 O O . ILE A 1 85 ? 11.768 -6.442 -18.870 1.00 91.25 85 ILE A O 1
ATOM 699 N N . VAL A 1 86 ? 11.874 -4.416 -19.814 1.00 90.44 86 VAL A N 1
ATOM 700 C CA . VAL A 1 86 ? 11.061 -3.743 -18.801 1.00 90.44 86 VAL A CA 1
ATOM 701 C C . VAL A 1 86 ? 9.624 -4.276 -18.787 1.00 90.44 86 VAL A C 1
ATOM 703 O O . VAL A 1 86 ? 9.070 -4.509 -17.711 1.00 90.44 86 VAL A O 1
ATOM 706 N N . ASN A 1 87 ? 9.048 -4.564 -19.958 1.00 91.62 87 ASN A N 1
ATOM 707 C CA . ASN A 1 87 ? 7.747 -5.224 -20.064 1.00 91.62 87 ASN A CA 1
ATOM 708 C C . ASN A 1 87 ? 7.751 -6.612 -19.417 1.00 91.62 87 ASN A C 1
ATOM 710 O O . ASN A 1 87 ? 6.782 -6.963 -18.750 1.00 91.62 87 ASN A O 1
ATOM 714 N N . ASP A 1 88 ? 8.829 -7.380 -19.581 1.00 91.94 88 ASP A N 1
ATOM 715 C CA . ASP A 1 88 ? 8.958 -8.708 -18.981 1.00 91.94 88 ASP A CA 1
ATOM 716 C C . ASP A 1 88 ? 9.130 -8.618 -17.448 1.00 91.94 88 ASP A C 1
ATOM 718 O O . ASP A 1 88 ? 8.483 -9.362 -16.709 1.00 91.94 88 ASP A O 1
ATOM 722 N N . ILE A 1 89 ? 9.942 -7.674 -16.950 1.00 91.56 89 ILE A N 1
ATOM 723 C CA . ILE A 1 89 ? 10.178 -7.461 -15.508 1.00 91.56 89 ILE A CA 1
ATOM 724 C C . ILE A 1 89 ? 8.893 -7.025 -14.791 1.00 91.56 89 ILE A C 1
ATOM 726 O O . ILE A 1 89 ? 8.578 -7.533 -13.712 1.00 91.56 89 ILE A O 1
ATOM 730 N N . PHE A 1 90 ? 8.140 -6.098 -15.388 1.00 90.94 90 PHE A N 1
ATOM 731 C CA . PHE A 1 90 ? 6.968 -5.474 -14.769 1.00 90.94 90 PHE A CA 1
ATOM 732 C C . PHE A 1 90 ? 5.634 -5.938 -15.359 1.00 90.94 90 PHE A C 1
ATOM 734 O O . PHE A 1 90 ? 4.613 -5.260 -15.211 1.00 90.94 90 PHE A O 1
ATOM 741 N N . ALA A 1 91 ? 5.606 -7.117 -15.982 1.00 91.12 91 ALA A N 1
ATOM 742 C CA . ALA A 1 91 ? 4.432 -7.654 -16.671 1.00 91.12 91 ALA A CA 1
ATOM 743 C C . ALA A 1 91 ? 3.154 -7.687 -15.808 1.00 91.12 91 ALA A C 1
ATOM 745 O O . ALA A 1 91 ? 2.047 -7.615 -16.334 1.00 91.12 91 ALA A O 1
ATOM 746 N N . LYS A 1 92 ? 3.289 -7.804 -14.478 1.00 91.06 92 LYS A N 1
ATOM 747 C CA . LYS A 1 92 ? 2.157 -7.856 -13.532 1.00 91.06 92 LYS A CA 1
ATOM 748 C C . LYS A 1 92 ? 1.708 -6.478 -13.030 1.00 91.06 92 LYS A C 1
ATOM 750 O O . LYS A 1 92 ? 0.635 -6.377 -12.432 1.00 91.06 92 LYS A O 1
ATOM 755 N N . GLN A 1 93 ? 2.535 -5.454 -13.209 1.00 89.19 93 GLN A N 1
ATOM 756 C CA . GLN A 1 93 ? 2.350 -4.103 -12.680 1.00 89.19 93 GLN A CA 1
ATOM 757 C C . GLN A 1 93 ? 1.878 -3.132 -13.768 1.00 89.19 93 GLN A C 1
ATOM 759 O O . GLN A 1 93 ? 1.038 -2.269 -13.497 1.00 89.19 93 GLN A O 1
ATOM 764 N N . ILE A 1 94 ? 2.380 -3.301 -14.997 1.00 88.75 94 ILE A N 1
ATOM 765 C CA . ILE A 1 94 ? 2.020 -2.467 -16.149 1.00 88.75 94 ILE A CA 1
ATOM 766 C C . ILE A 1 94 ? 0.504 -2.516 -16.387 1.00 88.75 94 ILE A C 1
ATOM 768 O O . ILE A 1 94 ? -0.114 -3.582 -16.364 1.00 88.75 94 ILE A O 1
ATOM 772 N N . GLY A 1 95 ? -0.112 -1.350 -16.574 1.00 85.12 95 GLY A N 1
ATOM 773 C CA . GLY A 1 95 ? -1.558 -1.179 -16.721 1.00 85.12 95 GLY A CA 1
ATOM 774 C C . GLY A 1 95 ? -2.318 -1.139 -15.392 1.00 85.12 95 GLY A C 1
ATOM 775 O O . GLY A 1 95 ? -3.323 -0.437 -15.278 1.00 85.12 95 GLY A O 1
ATOM 776 N N . ARG A 1 96 ? -1.838 -1.830 -14.349 1.00 84.75 96 ARG A N 1
ATOM 777 C CA . ARG A 1 96 ? -2.487 -1.855 -13.029 1.00 84.75 96 ARG A CA 1
ATOM 778 C C . ARG A 1 96 ? -2.128 -0.623 -12.205 1.00 84.75 96 ARG A C 1
ATOM 780 O O . ARG A 1 96 ? -2.994 0.197 -11.934 1.00 84.75 96 ARG A O 1
ATOM 787 N N . ASN A 1 97 ? -0.869 -0.507 -11.799 1.00 85.00 97 ASN A N 1
ATOM 788 C CA . ASN A 1 97 ? -0.374 0.564 -10.929 1.00 85.00 97 ASN A CA 1
ATOM 789 C C . ASN A 1 97 ? 0.819 1.312 -11.531 1.00 85.00 97 ASN A C 1
ATOM 791 O O . ASN A 1 97 ? 1.369 2.192 -10.882 1.00 85.00 97 ASN A O 1
ATOM 795 N N . MET A 1 98 ? 1.222 0.977 -12.756 1.00 89.44 98 MET A N 1
ATOM 796 C CA . MET A 1 98 ? 2.328 1.636 -13.435 1.00 89.44 98 MET A CA 1
ATOM 797 C C . MET A 1 98 ? 2.109 1.653 -14.948 1.00 89.44 98 MET A C 1
ATOM 799 O O . MET A 1 98 ? 1.514 0.731 -15.501 1.00 89.44 98 MET A O 1
ATOM 803 N N . GLU A 1 99 ? 2.614 2.684 -15.607 1.00 90.12 99 GLU A N 1
ATOM 804 C CA . GLU A 1 99 ? 2.732 2.808 -17.057 1.00 90.12 99 GLU A CA 1
ATOM 805 C C . GLU A 1 99 ? 4.203 3.053 -17.397 1.00 90.12 99 GLU A C 1
ATOM 807 O O . GLU A 1 99 ? 4.881 3.780 -16.676 1.00 90.12 99 GLU A O 1
ATOM 812 N N . ILE A 1 100 ? 4.725 2.432 -18.457 1.00 90.12 100 ILE A N 1
ATOM 813 C CA . ILE A 1 100 ? 6.144 2.564 -18.814 1.00 90.12 100 ILE A CA 1
ATOM 814 C C . ILE A 1 100 ? 6.297 2.848 -20.300 1.00 90.12 100 ILE A C 1
ATOM 816 O O . ILE A 1 100 ? 5.757 2.118 -21.135 1.00 90.12 100 ILE A O 1
ATOM 820 N N . TYR A 1 101 ? 7.081 3.871 -20.619 1.00 89.06 101 TYR A N 1
ATOM 821 C CA . TYR A 1 101 ? 7.510 4.213 -21.963 1.00 89.06 101 TYR A CA 1
ATOM 822 C C . TYR A 1 101 ? 9.032 4.326 -22.006 1.00 89.06 101 TYR A C 1
ATOM 824 O O . TYR A 1 101 ? 9.608 5.334 -21.618 1.00 89.06 101 TYR A O 1
ATOM 832 N N . VAL A 1 102 ? 9.686 3.283 -22.514 1.00 86.75 102 VAL A N 1
ATOM 833 C CA . VAL A 1 102 ? 11.146 3.167 -22.548 1.00 86.75 102 VAL A CA 1
ATOM 834 C C . VAL A 1 102 ? 11.725 3.445 -21.153 1.00 86.75 102 VAL A C 1
ATOM 836 O O . VAL A 1 102 ? 11.515 2.615 -20.270 1.00 86.75 102 VAL A O 1
ATOM 839 N N . ASP A 1 103 ? 12.400 4.575 -20.940 1.00 85.38 103 ASP A N 1
ATOM 840 C CA . ASP A 1 103 ? 13.040 4.931 -19.669 1.00 85.38 103 ASP A CA 1
ATOM 841 C C . ASP A 1 103 ? 12.105 5.676 -18.703 1.00 85.38 103 ASP A C 1
ATOM 843 O O . ASP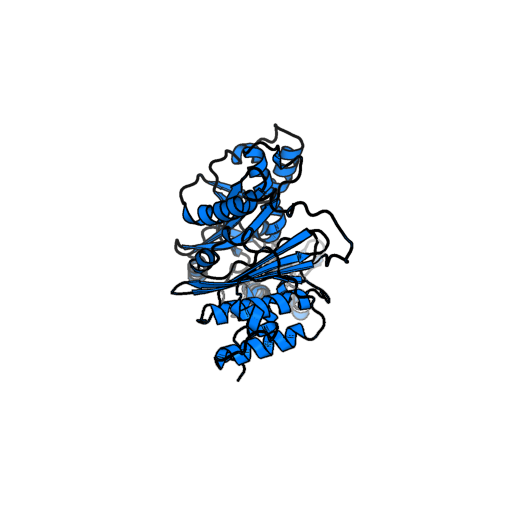 A 1 103 ? 12.376 5.701 -17.502 1.00 85.38 103 ASP A O 1
ATOM 847 N N . ASP A 1 104 ? 10.985 6.206 -19.205 1.00 88.44 104 ASP A N 1
ATOM 848 C CA . ASP A 1 104 ? 10.000 6.950 -18.427 1.00 88.44 104 ASP A CA 1
ATOM 849 C C . ASP A 1 104 ? 8.997 5.987 -17.781 1.00 88.44 104 ASP A C 1
ATOM 851 O O . ASP A 1 104 ? 8.197 5.333 -18.460 1.00 88.44 104 ASP A O 1
ATOM 855 N N . MET A 1 105 ? 9.008 5.909 -16.453 1.00 89.25 105 MET A N 1
ATOM 856 C CA . MET A 1 105 ? 8.069 5.109 -15.669 1.00 89.25 105 MET A CA 1
ATOM 857 C C . MET A 1 105 ? 7.145 6.026 -14.870 1.00 89.25 105 MET A C 1
ATOM 859 O O . MET A 1 105 ? 7.586 6.913 -14.142 1.00 89.25 105 MET A O 1
ATOM 863 N N . LEU A 1 106 ? 5.847 5.782 -14.987 1.00 90.00 106 LEU A N 1
ATOM 864 C CA . LEU A 1 106 ? 4.795 6.505 -14.292 1.00 90.00 106 LEU A CA 1
ATOM 865 C C . LEU A 1 106 ? 4.099 5.561 -13.319 1.00 90.00 106 LEU A C 1
ATOM 867 O O . LEU A 1 106 ? 3.429 4.621 -13.743 1.00 90.00 106 LEU A O 1
ATOM 871 N N . ILE A 1 107 ? 4.222 5.807 -12.021 1.00 89.50 107 ILE A N 1
ATOM 872 C CA . ILE A 1 107 ? 3.561 5.015 -10.981 1.00 89.50 107 ILE A CA 1
ATOM 873 C C . ILE A 1 107 ? 2.280 5.725 -10.551 1.00 89.50 107 ILE A C 1
ATOM 875 O O . ILE A 1 107 ? 2.282 6.914 -10.247 1.00 89.50 107 ILE A O 1
ATOM 879 N N . LYS A 1 108 ? 1.181 4.972 -10.514 1.00 87.81 108 LYS A N 1
ATOM 880 C CA . LYS A 1 108 ? -0.157 5.428 -10.134 1.00 87.81 108 LYS A CA 1
ATOM 881 C C . LYS A 1 108 ? -0.385 5.101 -8.662 1.00 87.81 108 LYS A C 1
ATOM 883 O O . LYS A 1 108 ? -0.303 3.932 -8.276 1.00 87.81 108 LYS A O 1
ATOM 888 N N . ARG A 1 109 ? -0.679 6.115 -7.846 1.00 85.75 109 ARG A N 1
ATOM 889 C CA . ARG A 1 109 ? -0.942 5.960 -6.408 1.00 85.75 109 ARG A CA 1
ATOM 890 C C . ARG A 1 109 ? -2.341 6.447 -6.070 1.00 85.75 109 ARG A C 1
ATOM 892 O O . ARG A 1 109 ? -2.851 7.410 -6.637 1.00 85.75 109 ARG A O 1
ATOM 899 N N . ASP A 1 110 ? -2.958 5.759 -5.123 1.00 85.38 110 ASP A N 1
ATOM 900 C CA . ASP A 1 110 ? -4.218 6.184 -4.533 1.00 85.38 110 ASP A CA 1
ATOM 901 C C . ASP A 1 110 ? -3.981 7.203 -3.417 1.00 85.38 110 ASP A C 1
ATOM 903 O O . ASP A 1 110 ? -3.126 7.004 -2.554 1.00 85.38 110 ASP A O 1
ATOM 907 N N . GLN A 1 111 ? -4.791 8.258 -3.385 1.00 87.31 111 GLN A N 1
ATOM 908 C CA . GLN A 1 111 ? -4.871 9.145 -2.232 1.00 87.31 111 GLN A CA 1
ATOM 909 C C . GLN A 1 111 ? -5.695 8.462 -1.133 1.00 87.31 111 GLN A C 1
ATOM 911 O O . GLN A 1 111 ? -6.878 8.166 -1.318 1.00 87.31 111 GLN A O 1
ATOM 916 N N . LEU A 1 112 ? -5.081 8.212 0.026 1.00 90.75 112 LEU A N 1
ATOM 917 C CA . LEU A 1 112 ? -5.771 7.610 1.168 1.00 90.75 112 LEU A CA 1
ATOM 918 C C . LEU A 1 112 ? -6.197 8.676 2.174 1.00 90.75 112 LEU A C 1
ATOM 920 O O . LEU A 1 112 ? -5.514 9.683 2.353 1.00 90.75 112 LEU A O 1
ATOM 924 N N . GLN A 1 113 ? -7.313 8.438 2.859 1.00 89.38 113 GLN A N 1
ATOM 925 C CA . GLN A 1 113 ? -7.820 9.283 3.937 1.00 89.38 113 GLN A CA 1
ATOM 926 C C . GLN A 1 113 ? -7.773 8.524 5.262 1.00 89.38 113 GLN A C 1
ATOM 928 O O . GLN A 1 113 ? -8.247 7.394 5.355 1.00 89.38 113 GLN A O 1
ATOM 933 N N . LEU A 1 114 ? -7.242 9.156 6.305 1.00 89.19 114 LEU A N 1
ATOM 934 C CA . LEU A 1 114 ? -7.211 8.613 7.658 1.00 89.19 114 LEU A CA 1
ATOM 935 C C . LEU A 1 114 ? -8.124 9.433 8.568 1.00 89.19 114 LEU A C 1
ATOM 937 O O . LEU A 1 114 ? -7.895 10.623 8.790 1.00 89.19 114 LEU A O 1
ATOM 941 N N . TYR A 1 115 ? -9.133 8.786 9.136 1.00 85.06 115 TYR A N 1
ATOM 942 C CA . TYR A 1 115 ? -10.006 9.377 10.145 1.00 85.06 115 TYR A CA 1
ATOM 943 C C . TYR A 1 115 ? -9.485 9.004 11.523 1.00 85.06 115 TYR A C 1
ATOM 945 O O . TYR A 1 115 ? -9.224 7.834 11.765 1.00 85.06 115 TYR A O 1
ATOM 953 N N . LEU A 1 116 ? -9.342 9.984 12.417 1.00 84.38 116 LEU A N 1
ATOM 954 C CA . LEU A 1 116 ? -8.937 9.759 13.806 1.00 84.38 116 LEU A CA 1
ATOM 955 C C . LEU A 1 116 ? -10.134 9.937 14.745 1.00 84.38 116 LEU A C 1
ATOM 957 O O . LEU A 1 116 ? -10.874 10.926 14.614 1.00 84.38 116 LEU A O 1
ATOM 961 N N . ALA A 1 117 ? -10.259 9.041 15.722 1.00 79.69 117 ALA A N 1
ATOM 962 C CA . ALA A 1 117 ? -11.159 9.172 16.861 1.00 79.69 117 ALA A CA 1
ATOM 963 C C . ALA A 1 117 ? -10.388 9.019 18.179 1.00 79.69 117 ALA A C 1
ATOM 965 O O . ALA A 1 117 ? -9.386 8.310 18.278 1.00 79.69 117 ALA A O 1
ATOM 966 N N . ILE A 1 118 ? -10.805 9.795 19.177 1.00 81.56 118 ILE A N 1
ATOM 967 C CA . ILE A 1 118 ? -10.068 10.002 20.425 1.00 81.56 118 ILE A CA 1
ATOM 968 C C . ILE A 1 118 ? -11.078 9.991 21.565 1.00 81.56 118 ILE A C 1
ATOM 970 O O . ILE A 1 118 ? -12.036 10.764 21.527 1.00 81.56 118 ILE A O 1
ATOM 974 N N . SER A 1 119 ? -10.830 9.172 22.583 1.00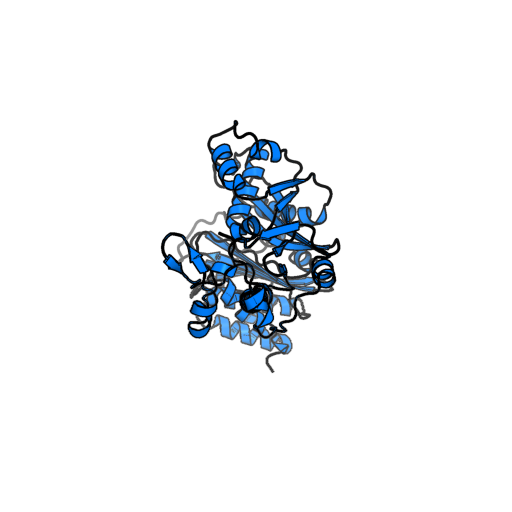 78.25 119 SER A N 1
ATOM 975 C CA . SER A 1 119 ? -11.511 9.225 23.876 1.00 78.25 119 SER A CA 1
ATOM 976 C C . SER A 1 119 ? -10.516 9.370 25.020 1.00 78.25 119 SER A C 1
ATOM 978 O O . SER A 1 119 ? -9.305 9.538 24.833 1.00 78.25 119 SER A O 1
ATOM 980 N N . ASP A 1 120 ? -11.046 9.325 26.238 1.00 75.81 120 ASP A N 1
ATOM 981 C CA . ASP A 1 120 ? -10.238 9.413 27.441 1.00 75.81 120 ASP A CA 1
ATOM 982 C C . ASP A 1 120 ? -9.373 8.171 27.666 1.00 75.81 120 ASP A C 1
ATOM 984 O O . ASP A 1 120 ? -8.243 8.320 28.129 1.00 75.81 120 ASP A O 1
ATOM 988 N N . VAL A 1 121 ? -9.835 7.003 27.213 1.00 71.56 121 VAL A N 1
ATOM 989 C CA . VAL A 1 121 ? -9.205 5.694 27.455 1.00 71.56 121 VAL A CA 1
ATOM 990 C C . VAL A 1 121 ? -8.723 4.980 26.190 1.00 71.56 121 VAL A C 1
ATOM 992 O O . VAL A 1 121 ? -7.997 3.998 26.288 1.00 71.56 121 VAL A O 1
ATOM 995 N N . ALA A 1 122 ? -9.072 5.443 24.986 1.00 76.81 122 ALA A N 1
ATOM 996 C CA . ALA A 1 122 ? -8.606 4.825 23.746 1.00 76.81 122 ALA A CA 1
ATOM 997 C C . ALA A 1 122 ? -8.441 5.836 22.608 1.00 76.81 122 ALA A C 1
ATOM 999 O O . ALA A 1 122 ? -9.075 6.892 22.562 1.00 76.81 122 ALA A O 1
ATOM 1000 N N . VAL A 1 123 ? -7.597 5.482 21.645 1.00 78.75 123 VAL A N 1
ATOM 1001 C CA . VAL A 1 123 ? -7.493 6.164 20.355 1.00 78.75 123 VAL A CA 1
ATOM 1002 C C . VAL A 1 123 ? -7.716 5.171 19.232 1.00 78.75 123 VAL A C 1
ATOM 1004 O O . VAL A 1 123 ? -7.281 4.023 19.308 1.00 78.75 123 VAL A O 1
ATOM 1007 N N . SER A 1 124 ? -8.374 5.619 18.171 1.00 76.38 124 SER A N 1
ATOM 1008 C CA . SER A 1 124 ? -8.594 4.799 16.992 1.00 76.38 124 SER A CA 1
ATOM 1009 C C . SER A 1 124 ? -8.428 5.570 15.693 1.00 76.38 124 SER A C 1
ATOM 1011 O O . SER A 1 124 ? -8.410 6.807 15.656 1.00 76.38 124 SER A O 1
ATOM 1013 N N . SER A 1 125 ? -8.283 4.821 14.607 1.00 81.31 125 SER A N 1
ATOM 1014 C CA . SER A 1 125 ? -8.277 5.356 13.267 1.00 81.31 125 SER A CA 1
ATOM 1015 C C . SER A 1 125 ? -8.870 4.396 12.245 1.00 81.31 125 SER A C 1
ATOM 1017 O O . SER A 1 125 ? -8.802 3.175 12.379 1.00 81.31 125 SER A O 1
ATOM 1019 N N . VAL A 1 126 ? -9.448 4.967 11.192 1.00 81.19 126 VAL A N 1
ATOM 1020 C CA . VAL A 1 126 ? -9.937 4.231 10.022 1.00 81.19 126 VAL A CA 1
ATOM 1021 C C . VAL A 1 126 ? -9.206 4.762 8.794 1.00 81.19 126 VAL A C 1
ATOM 1023 O O . VAL A 1 126 ? -9.278 5.957 8.497 1.00 81.19 126 VAL A O 1
ATOM 1026 N N . LEU A 1 127 ? -8.521 3.875 8.077 1.00 84.06 127 LEU A N 1
ATOM 1027 C CA . LEU A 1 127 ? -7.915 4.149 6.779 1.00 84.06 127 LEU A CA 1
ATOM 1028 C C . LEU A 1 127 ? -8.932 3.859 5.678 1.00 84.06 127 LEU A C 1
ATOM 1030 O O . LEU A 1 127 ? -9.521 2.779 5.633 1.00 84.06 127 LEU A O 1
ATOM 1034 N N . ILE A 1 128 ? -9.130 4.817 4.784 1.00 81.81 128 ILE A N 1
ATOM 1035 C CA . ILE A 1 128 ? -10.176 4.807 3.766 1.00 81.81 128 ILE A CA 1
ATOM 1036 C C . ILE A 1 128 ? -9.575 5.162 2.419 1.00 81.81 128 ILE A C 1
ATOM 1038 O O . ILE A 1 128 ? -8.704 6.023 2.314 1.00 81.81 128 ILE A O 1
ATOM 1042 N N . ARG A 1 129 ? -10.099 4.524 1.378 1.00 83.56 129 ARG A N 1
ATOM 1043 C CA . ARG A 1 129 ? -9.904 4.939 -0.006 1.00 83.56 129 ARG A CA 1
ATOM 1044 C C . ARG A 1 129 ? -11.222 5.427 -0.574 1.00 83.56 129 ARG A C 1
ATOM 1046 O O . ARG A 1 129 ? -12.253 4.778 -0.404 1.00 83.56 129 ARG A O 1
ATOM 1053 N N . GLU A 1 130 ? -11.183 6.552 -1.265 1.00 78.12 130 GLU A N 1
ATOM 1054 C CA . GLU A 1 130 ? -12.327 7.064 -2.005 1.00 78.12 130 GLU A CA 1
ATOM 1055 C C . GLU A 1 130 ? -12.206 6.636 -3.470 1.00 78.12 130 GLU A C 1
ATOM 1057 O O . GLU A 1 130 ? -11.192 6.883 -4.114 1.00 78.12 130 GLU A O 1
ATOM 1062 N N . VAL A 1 131 ? -13.215 5.929 -3.981 1.00 76.56 131 VAL A N 1
ATOM 1063 C CA . VAL A 1 131 ? -13.293 5.507 -5.389 1.00 76.56 131 VAL A CA 1
ATOM 1064 C C . VAL A 1 131 ? -14.671 5.887 -5.899 1.00 76.56 131 VAL A C 1
ATOM 1066 O O . VAL A 1 131 ? -15.665 5.508 -5.280 1.00 76.56 131 VAL A O 1
ATOM 1069 N N . ASP A 1 132 ? -14.746 6.653 -6.988 1.00 75.12 132 ASP A N 1
ATOM 1070 C CA . ASP A 1 132 ? -16.009 7.134 -7.569 1.00 75.12 132 ASP A CA 1
ATOM 1071 C C . ASP A 1 132 ? -16.918 7.853 -6.551 1.00 75.12 132 ASP A C 1
ATOM 1073 O O . ASP A 1 132 ? -18.135 7.669 -6.535 1.00 75.12 132 ASP A O 1
ATOM 1077 N N . ARG A 1 133 ? -16.321 8.665 -5.662 1.00 72.94 133 ARG A N 1
ATOM 1078 C CA . ARG A 1 133 ? -16.997 9.354 -4.537 1.00 72.94 133 ARG A CA 1
ATOM 1079 C C . ARG A 1 133 ? -17.621 8.425 -3.491 1.00 72.94 133 ARG A C 1
ATOM 1081 O O . ARG A 1 133 ? -18.430 8.849 -2.664 1.00 72.94 133 ARG A O 1
ATOM 1088 N N . VAL A 1 134 ? -17.257 7.146 -3.514 1.00 71.00 134 VAL A N 1
ATOM 1089 C CA . VAL A 1 134 ? -17.644 6.165 -2.504 1.00 71.00 134 VAL A CA 1
ATOM 1090 C C . VAL A 1 134 ? -16.457 5.922 -1.584 1.00 71.00 134 VAL A C 1
ATOM 1092 O O . VAL A 1 134 ? -15.413 5.423 -2.006 1.00 71.00 134 VAL A O 1
ATOM 1095 N N . GLN A 1 135 ? -16.634 6.241 -0.305 1.00 70.19 135 GLN A N 1
ATOM 1096 C CA . GLN A 1 135 ? -15.662 5.925 0.737 1.00 70.19 135 GLN A CA 1
ATOM 1097 C C . GLN A 1 135 ? -15.689 4.427 1.040 1.00 70.19 135 GLN A C 1
ATOM 1099 O O . GLN A 1 135 ? -16.724 3.878 1.420 1.00 70.19 135 GLN A O 1
ATOM 1104 N N . ARG A 1 136 ? -14.543 3.767 0.875 1.00 70.62 136 ARG A N 1
ATOM 1105 C CA . ARG A 1 136 ? -14.342 2.347 1.163 1.00 70.62 136 ARG A CA 1
ATOM 1106 C C . ARG A 1 136 ? -13.304 2.197 2.275 1.00 70.62 136 ARG A C 1
ATOM 1108 O O . ARG A 1 136 ? -12.134 2.516 2.043 1.00 70.62 136 ARG A O 1
ATOM 1115 N N . PRO A 1 137 ? -13.702 1.737 3.472 1.00 74.12 137 PRO A N 1
ATOM 1116 C CA . PRO A 1 137 ? -12.754 1.402 4.524 1.00 74.12 137 PRO A CA 1
ATOM 1117 C C . PRO A 1 137 ? -11.780 0.322 4.048 1.00 74.12 137 PRO A C 1
ATOM 1119 O O . PRO A 1 137 ? -12.189 -0.670 3.448 1.00 74.12 137 PRO A O 1
ATOM 1122 N N . ILE A 1 138 ? -10.492 0.540 4.299 1.00 77.19 138 ILE A N 1
ATOM 1123 C CA . ILE A 1 138 ? -9.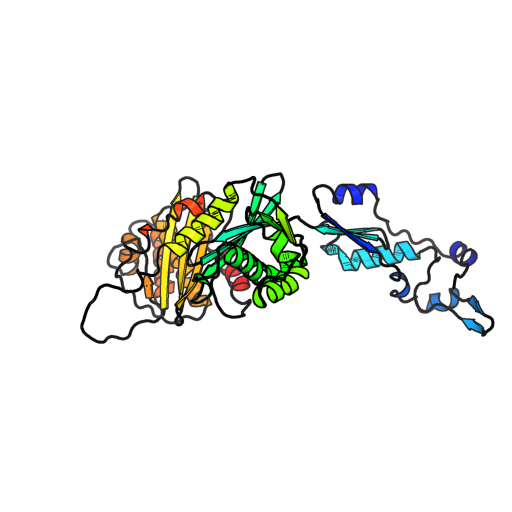417 -0.420 4.036 1.00 77.19 138 ILE A CA 1
ATOM 1124 C C . ILE A 1 138 ? -9.019 -1.108 5.335 1.00 77.19 138 ILE A C 1
ATOM 1126 O O . ILE A 1 138 ? -8.896 -2.329 5.372 1.00 77.19 138 ILE A O 1
ATOM 1130 N N . TYR A 1 139 ? -8.784 -0.320 6.386 1.00 74.62 139 TYR A N 1
ATOM 1131 C CA . TYR A 1 139 ? -8.259 -0.837 7.643 1.00 74.62 139 TYR A CA 1
ATOM 1132 C C . TYR A 1 139 ? -8.751 -0.030 8.838 1.00 74.62 139 TYR A C 1
ATOM 1134 O O . TYR A 1 139 ? -8.986 1.173 8.729 1.00 74.62 139 TYR A O 1
ATOM 1142 N N . TYR A 1 140 ? -8.854 -0.697 9.982 1.00 73.88 140 TYR A N 1
ATOM 1143 C CA . TYR A 1 140 ? -9.159 -0.083 11.265 1.00 73.88 140 TYR A CA 1
ATOM 1144 C C . TYR A 1 140 ? -8.034 -0.354 12.261 1.00 73.88 140 TYR A C 1
ATOM 1146 O O . TYR A 1 140 ? -7.495 -1.458 12.326 1.00 73.88 140 TYR A O 1
ATOM 1154 N N . VAL A 1 141 ? -7.678 0.658 13.040 1.00 72.38 141 VAL A N 1
ATOM 1155 C CA . VAL A 1 141 ? -6.670 0.570 14.089 1.00 72.38 141 VAL A CA 1
ATOM 1156 C C . VAL A 1 141 ? -7.259 1.129 15.370 1.00 72.38 141 VAL A C 1
ATOM 1158 O O . VAL A 1 141 ? -7.751 2.246 15.385 1.00 72.38 141 VAL A O 1
ATOM 1161 N N . SER A 1 142 ? -7.138 0.390 16.467 1.00 73.06 142 SER A N 1
ATOM 1162 C CA . SER A 1 142 ? -7.439 0.891 17.807 1.00 73.06 142 SER A CA 1
ATOM 1163 C C . SER A 1 142 ? -6.286 0.607 18.763 1.00 73.06 142 SER A C 1
ATOM 1165 O O . SER A 1 142 ? -5.473 -0.306 18.548 1.00 73.06 142 SER A O 1
ATOM 1167 N N . HIS A 1 143 ? -6.177 1.445 19.788 1.00 75.19 143 HIS A N 1
ATOM 1168 C CA . HIS A 1 143 ? -5.187 1.355 20.849 1.00 75.19 143 HIS A CA 1
ATOM 1169 C C . HIS A 1 143 ? -5.769 1.903 22.151 1.00 75.19 143 HIS A C 1
ATOM 1171 O O . HIS A 1 143 ? -6.143 3.074 22.232 1.00 75.19 143 HIS A O 1
ATOM 1177 N N . VAL A 1 144 ? -5.823 1.045 23.167 1.00 75.88 144 VAL A N 1
ATOM 1178 C CA . VAL A 1 144 ? -6.201 1.421 24.532 1.00 75.88 144 VAL A CA 1
ATOM 1179 C C . VAL A 1 144 ? -5.041 2.189 25.160 1.00 75.88 144 VAL A C 1
ATOM 1181 O O . VAL A 1 144 ? -3.897 1.733 25.124 1.00 75.88 144 VAL A O 1
ATOM 1184 N N . LEU A 1 145 ? -5.336 3.371 25.693 1.00 74.31 145 LEU A N 1
ATOM 1185 C CA . LEU A 1 145 ? -4.362 4.251 26.326 1.00 74.31 145 LEU A CA 1
ATOM 1186 C C . LEU A 1 145 ? -3.941 3.666 27.678 1.00 74.31 145 LEU A C 1
ATOM 1188 O O . LEU A 1 145 ? -4.773 3.182 28.434 1.00 74.31 145 LEU A O 1
ATOM 1192 N N . LYS A 1 146 ? -2.645 3.719 27.990 1.00 80.94 146 LYS A N 1
ATOM 1193 C CA . LYS A 1 146 ? -2.089 3.214 29.257 1.00 80.94 146 LYS A CA 1
ATOM 1194 C C . LYS A 1 146 ? -1.610 4.344 30.158 1.00 80.94 146 LYS A C 1
ATOM 1196 O O . LYS A 1 146 ? -0.789 5.140 29.709 1.00 80.94 146 LYS A O 1
ATOM 1201 N N . ASP A 1 147 ? -2.038 4.368 31.423 1.00 79.94 147 ASP A N 1
ATOM 1202 C CA . ASP A 1 147 ? -1.553 5.205 32.542 1.00 79.94 147 ASP A CA 1
ATOM 1203 C C . ASP A 1 147 ? -1.233 6.676 32.206 1.00 79.94 147 ASP A C 1
ATOM 1205 O O . ASP A 1 147 ? -1.959 7.616 32.530 1.00 79.94 147 ASP A O 1
ATOM 1209 N N . VAL A 1 148 ? -0.060 6.901 31.612 1.00 80.56 148 VAL A N 1
ATOM 1210 C CA . VAL A 1 148 ? 0.455 8.216 31.236 1.00 80.56 148 VAL A CA 1
ATOM 1211 C C . VAL A 1 148 ? -0.226 8.727 29.961 1.00 80.56 148 VAL A C 1
ATOM 1213 O O . VAL A 1 148 ? -0.418 9.933 29.835 1.00 80.56 148 VAL A O 1
ATOM 1216 N N . GLU A 1 149 ? -0.603 7.835 29.041 1.00 82.31 149 GLU A N 1
ATOM 1217 C CA . GLU A 1 149 ? -1.259 8.133 27.760 1.00 82.31 149 GLU A CA 1
ATOM 1218 C C . GLU A 1 149 ? -2.684 8.674 27.942 1.00 82.31 149 GLU A C 1
ATOM 1220 O O . GLU A 1 149 ? -3.102 9.580 27.219 1.00 82.31 149 GLU A O 1
ATOM 1225 N N . GLU A 1 150 ? -3.411 8.201 28.958 1.00 80.81 150 GLU A N 1
ATOM 1226 C CA . GLU A 1 150 ? -4.748 8.706 29.305 1.00 80.81 150 GLU A CA 1
ATOM 1227 C C . GLU A 1 150 ? -4.718 10.186 29.700 1.00 80.81 150 GLU A C 1
ATOM 1229 O O . GLU A 1 150 ? -5.640 10.946 29.399 1.00 80.81 150 GLU A O 1
ATOM 1234 N N . ARG A 1 151 ? -3.615 10.622 30.318 1.00 84.44 151 ARG A N 1
ATOM 1235 C CA . ARG A 1 151 ? -3.405 12.007 30.760 1.00 84.44 151 ARG A CA 1
ATOM 1236 C C . ARG A 1 151 ? -2.918 12.936 29.648 1.00 84.44 151 ARG A C 1
ATOM 1238 O O . ARG A 1 151 ? -2.664 14.112 29.908 1.00 84.44 151 ARG A O 1
ATOM 1245 N N . TYR A 1 152 ? -2.744 12.443 28.421 1.00 86.00 152 TYR A N 1
ATOM 1246 C CA . TYR A 1 152 ? -2.320 13.294 27.313 1.00 86.00 152 TYR A CA 1
ATOM 1247 C C . TYR A 1 152 ? -3.410 14.317 26.966 1.00 86.00 152 TYR A C 1
ATOM 1249 O O . TYR A 1 152 ? -4.591 13.971 26.912 1.00 86.00 152 TYR A O 1
ATOM 1257 N N . PRO A 1 153 ? -3.042 15.573 26.659 1.00 85.62 153 PRO A N 1
ATOM 1258 C CA . PRO A 1 153 ? -3.972 16.513 26.048 1.00 85.62 153 PRO A CA 1
ATOM 1259 C C . PRO A 1 153 ? -4.582 15.933 24.764 1.00 85.62 153 PRO A C 1
ATOM 1261 O O . PRO A 1 153 ? -3.929 15.171 24.054 1.00 85.62 153 PRO A O 1
ATOM 1264 N N . VAL A 1 154 ? -5.800 16.348 24.405 1.00 83.38 154 VAL A N 1
ATOM 1265 C CA . VAL A 1 154 ? -6.511 15.853 23.204 1.00 83.38 154 VAL A CA 1
ATOM 1266 C C . VAL A 1 154 ? -5.659 15.962 21.933 1.00 83.38 154 VAL A C 1
ATOM 1268 O O . VAL A 1 154 ? -5.673 15.064 21.094 1.00 83.38 154 VAL A O 1
ATOM 1271 N N . ILE A 1 155 ? -4.872 17.034 21.797 1.00 83.94 155 ILE A N 1
ATOM 1272 C CA . ILE A 1 155 ? -3.981 17.221 20.646 1.00 83.94 155 ILE A CA 1
ATOM 1273 C C . ILE A 1 155 ? -2.831 16.201 20.626 1.00 83.94 155 ILE A C 1
ATOM 1275 O O . ILE A 1 155 ? -2.463 15.703 19.567 1.00 83.94 155 ILE A O 1
ATOM 1279 N N . ASP A 1 156 ? -2.308 15.831 21.794 1.00 86.25 156 ASP A N 1
ATOM 1280 C CA . ASP A 1 156 ? -1.251 14.832 21.935 1.00 86.25 156 ASP A CA 1
ATOM 1281 C C . ASP A 1 156 ? -1.800 13.424 21.722 1.00 86.25 156 ASP A C 1
ATOM 1283 O O . ASP A 1 156 ? -1.135 12.622 21.073 1.00 86.25 156 ASP A O 1
ATOM 1287 N N . LYS A 1 157 ? -3.028 13.141 22.178 1.00 87.00 157 LYS A N 1
ATOM 1288 C CA . LYS A 1 157 ? -3.742 11.899 21.848 1.00 87.00 157 LYS A CA 1
ATOM 1289 C C . LYS A 1 157 ? -3.983 11.777 20.344 1.00 87.00 157 LYS A C 1
ATOM 1291 O O . LYS A 1 157 ? -3.807 10.700 19.791 1.00 87.00 157 LYS A O 1
ATOM 1296 N N . ALA A 1 158 ? -4.310 12.875 19.661 1.00 86.75 158 ALA A N 1
ATOM 1297 C CA . ALA A 1 158 ? -4.462 12.891 18.206 1.00 86.75 158 ALA A CA 1
ATOM 1298 C C . ALA A 1 158 ? -3.143 12.585 17.477 1.00 86.75 158 ALA A C 1
ATOM 1300 O O . ALA A 1 158 ? -3.117 11.762 16.564 1.00 86.75 158 ALA A O 1
ATOM 1301 N N . ASN A 1 159 ? -2.041 13.219 17.898 1.00 88.44 159 ASN A N 1
ATOM 1302 C CA . ASN A 1 159 ? -0.711 12.923 17.360 1.00 88.44 159 ASN A CA 1
ATOM 1303 C C . ASN A 1 159 ? -0.314 11.471 17.643 1.00 88.44 159 ASN A C 1
ATOM 1305 O O . ASN A 1 159 ? 0.192 10.786 16.761 1.00 88.44 159 ASN A O 1
ATOM 1309 N N . PHE A 1 160 ? -0.594 10.979 18.849 1.00 88.88 160 PHE A N 1
ATOM 1310 C CA . PHE A 1 160 ? -0.326 9.598 19.224 1.00 88.88 160 PHE A CA 1
ATOM 1311 C C . PHE A 1 160 ? -1.126 8.606 18.374 1.00 88.88 160 PHE A C 1
ATOM 1313 O O . PHE A 1 160 ? -0.552 7.656 17.853 1.00 88.88 160 PHE A O 1
ATOM 1320 N N . ALA A 1 161 ? -2.418 8.863 18.153 1.00 88.06 161 ALA A N 1
ATOM 1321 C CA . ALA A 1 161 ? -3.268 8.062 17.277 1.00 88.06 161 ALA A CA 1
ATOM 1322 C C . ALA A 1 161 ? -2.688 7.972 15.858 1.00 88.06 161 ALA A C 1
ATOM 1324 O O . ALA A 1 161 ? -2.633 6.888 15.276 1.00 88.06 161 ALA A O 1
ATOM 1325 N N . LEU A 1 162 ? -2.202 9.094 15.317 1.00 91.50 162 LEU A N 1
ATOM 1326 C CA . LEU A 1 162 ? -1.545 9.136 14.012 1.00 91.50 162 LEU A CA 1
ATOM 1327 C C . LEU A 1 162 ? -0.257 8.302 13.991 1.00 91.50 162 LEU A C 1
ATOM 1329 O O . LEU A 1 162 ? -0.078 7.506 13.076 1.00 91.50 162 LEU A O 1
ATOM 1333 N N . VAL A 1 163 ? 0.599 8.426 15.008 1.00 91.31 163 VAL A N 1
ATOM 1334 C CA . VAL A 1 163 ? 1.840 7.639 15.131 1.00 91.31 163 VAL A CA 1
ATOM 1335 C C . VAL A 1 163 ? 1.545 6.144 15.220 1.00 91.31 163 VAL A C 1
ATOM 1337 O O . VAL A 1 163 ? 2.138 5.351 14.495 1.00 91.31 163 VAL A O 1
ATOM 1340 N N . VAL A 1 164 ? 0.595 5.741 16.066 1.00 87.88 164 VAL A N 1
ATOM 1341 C CA . VAL A 1 164 ? 0.178 4.336 16.191 1.00 87.88 164 VAL A CA 1
ATOM 1342 C C . VAL A 1 164 ? -0.351 3.807 14.856 1.00 87.88 164 VAL A C 1
ATOM 1344 O O . VAL A 1 164 ? -0.022 2.687 14.464 1.00 87.88 164 VAL A O 1
ATOM 1347 N N . SER A 1 165 ? -1.121 4.623 14.136 1.00 88.88 165 SER A N 1
ATOM 1348 C CA . SER A 1 165 ? -1.644 4.275 12.811 1.00 88.88 165 SER A CA 1
ATOM 1349 C C . SER A 1 165 ? -0.526 4.119 11.784 1.00 88.88 165 SER A C 1
ATOM 1351 O O . SER A 1 165 ? -0.496 3.113 11.084 1.00 88.88 165 SER A O 1
ATOM 1353 N N . ALA A 1 166 ? 0.413 5.066 11.728 1.00 91.19 166 ALA A N 1
ATOM 1354 C CA . ALA A 1 166 ? 1.548 5.033 10.811 1.00 91.19 166 ALA A CA 1
ATOM 1355 C C . ALA A 1 166 ? 2.451 3.820 11.067 1.00 91.19 166 ALA A C 1
ATOM 1357 O O . ALA A 1 166 ? 2.868 3.157 10.125 1.00 91.19 166 ALA A O 1
ATOM 1358 N N . ARG A 1 167 ? 2.682 3.456 12.335 1.00 88.44 167 ARG A N 1
ATOM 1359 C CA . ARG A 1 167 ? 3.441 2.248 12.700 1.00 88.44 167 ARG A CA 1
ATOM 1360 C C . ARG A 1 167 ? 2.735 0.969 12.267 1.00 88.44 167 ARG A C 1
ATOM 1362 O O . ARG A 1 167 ? 3.343 0.123 11.620 1.00 88.44 167 ARG A O 1
ATOM 1369 N N . LYS A 1 168 ? 1.450 0.822 12.610 1.00 82.44 168 LYS A N 1
ATOM 1370 C CA . LYS A 1 168 ? 0.669 -0.388 12.293 1.00 82.44 168 LYS A CA 1
ATOM 1371 C C . LYS A 1 168 ? 0.394 -0.534 10.795 1.00 82.44 168 LYS A C 1
ATOM 1373 O O . LYS A 1 168 ? 0.301 -1.651 10.301 1.00 82.44 168 LYS A O 1
ATOM 1378 N N . LEU A 1 169 ? 0.273 0.579 10.073 1.00 85.50 169 LEU A N 1
ATOM 1379 C CA . LEU A 1 169 ? -0.051 0.627 8.645 1.00 85.50 169 LEU A CA 1
ATOM 1380 C C . LEU A 1 169 ? 1.128 1.125 7.804 1.00 85.50 169 LEU A C 1
ATOM 1382 O O . LEU A 1 169 ? 0.911 1.710 6.744 1.00 85.50 169 LEU A O 1
ATOM 1386 N N . LYS A 1 170 ? 2.365 0.875 8.254 1.00 87.19 170 LYS A N 1
ATOM 1387 C CA . LYS A 1 170 ? 3.592 1.410 7.645 1.00 87.19 170 LYS A CA 1
ATOM 1388 C C . LYS A 1 170 ? 3.644 1.203 6.129 1.00 87.19 170 LYS A C 1
ATOM 1390 O O . LYS A 1 170 ? 3.810 2.168 5.396 1.00 87.19 170 LYS A O 1
ATOM 1395 N N . ALA A 1 171 ? 3.338 -0.006 5.653 1.00 84.38 171 ALA A N 1
ATOM 1396 C CA . ALA A 1 171 ? 3.308 -0.313 4.220 1.00 84.38 171 ALA A CA 1
ATOM 1397 C C . ALA A 1 171 ? 2.352 0.592 3.412 1.00 84.38 171 ALA A C 1
ATOM 1399 O O . ALA A 1 171 ? 2.646 0.935 2.268 1.00 84.38 171 ALA A O 1
ATOM 1400 N N . TYR A 1 172 ? 1.217 1.005 3.991 1.00 88.06 172 TYR A N 1
ATOM 1401 C CA . TYR A 1 172 ? 0.296 1.941 3.341 1.00 88.06 172 TYR A CA 1
ATOM 1402 C C . TYR A 1 172 ? 0.832 3.372 3.352 1.00 88.06 172 TYR A C 1
ATOM 1404 O O . TYR A 1 172 ? 0.729 4.034 2.326 1.00 88.06 172 TYR A O 1
ATOM 1412 N N . PHE A 1 173 ? 1.410 3.822 4.468 1.00 90.19 173 PHE A N 1
ATOM 1413 C CA . PHE A 1 173 ? 1.975 5.169 4.612 1.00 90.19 173 PHE A CA 1
ATOM 1414 C C . PHE A 1 173 ? 3.230 5.389 3.754 1.00 90.19 173 PHE A C 1
ATOM 1416 O O . PHE A 1 173 ? 3.442 6.491 3.262 1.00 90.19 173 PHE A O 1
ATOM 1423 N N . GLU A 1 174 ? 4.038 4.350 3.537 1.00 86.94 174 GLU A N 1
ATOM 1424 C CA . GLU A 1 174 ? 5.178 4.390 2.609 1.00 86.94 174 GLU A CA 1
ATOM 1425 C C . GLU A 1 174 ? 4.709 4.396 1.150 1.00 86.94 174 GLU A C 1
ATOM 1427 O O . GLU A 1 174 ? 5.247 5.110 0.308 1.00 86.94 174 GLU A O 1
ATOM 1432 N N . SER A 1 175 ? 3.676 3.606 0.844 1.00 83.25 175 SER A N 1
ATOM 1433 C CA . SER A 1 175 ? 3.244 3.377 -0.538 1.00 83.25 175 SER A CA 1
ATOM 1434 C C . SER A 1 175 ? 2.213 4.379 -1.039 1.00 83.25 175 SER A C 1
ATOM 1436 O O . SER A 1 175 ? 1.992 4.441 -2.241 1.00 83.25 175 SER A O 1
ATOM 1438 N N . HIS A 1 176 ? 1.571 5.173 -0.178 1.00 88.81 176 HIS A N 1
ATOM 1439 C CA . HIS A 1 176 ? 0.501 6.100 -0.566 1.00 88.81 176 HIS A CA 1
ATOM 1440 C C . HIS A 1 176 ? 0.543 7.389 0.258 1.00 88.81 176 HIS A C 1
ATOM 1442 O O . HIS A 1 176 ? 0.791 7.321 1.462 1.00 88.81 176 HIS A O 1
ATOM 1448 N N . PRO A 1 177 ? 0.230 8.547 -0.342 1.00 91.00 177 PRO A N 1
ATOM 1449 C CA . PRO A 1 177 ? 0.014 9.756 0.434 1.00 91.00 177 PRO A CA 1
ATOM 1450 C C . PRO A 1 177 ? -1.241 9.612 1.299 1.00 91.00 177 PRO A C 1
ATOM 1452 O O . PRO A 1 177 ? -2.292 9.135 0.851 1.00 91.00 177 PRO A O 1
ATOM 1455 N N . VAL A 1 178 ? -1.147 10.067 2.548 1.00 92.81 178 VAL A N 1
ATOM 1456 C CA . VAL A 1 178 ? -2.225 9.948 3.537 1.00 92.81 178 VAL A CA 1
ATOM 1457 C C . VAL A 1 178 ? -2.720 11.333 3.950 1.00 92.81 178 VAL A C 1
ATOM 1459 O O . VAL A 1 178 ? -1.994 12.147 4.520 1.00 92.81 178 VAL A O 1
ATOM 1462 N N . GLN A 1 179 ? -4.001 11.593 3.701 1.00 91.25 179 GLN A N 1
ATOM 1463 C CA . GLN A 1 179 ? -4.720 12.770 4.174 1.00 91.25 179 GLN A CA 1
ATOM 1464 C C . GLN A 1 179 ? -5.381 12.470 5.518 1.00 91.25 179 GLN A C 1
ATOM 1466 O O . GLN A 1 179 ? -6.364 11.738 5.606 1.00 91.25 179 GLN A O 1
ATOM 1471 N N . VAL A 1 180 ? -4.864 13.062 6.586 1.00 90.56 180 VAL A N 1
ATOM 1472 C CA . VAL A 1 180 ? -5.454 12.970 7.920 1.00 90.56 180 VAL A CA 1
ATOM 1473 C C . VAL A 1 180 ? -6.626 13.940 8.009 1.00 90.56 180 VAL A C 1
ATOM 1475 O O . VAL A 1 180 ? -6.462 15.162 7.938 1.00 90.56 180 VAL A O 1
ATOM 1478 N N . VAL A 1 181 ? -7.822 13.388 8.186 1.00 84.44 181 VAL A N 1
ATOM 1479 C CA . VAL A 1 181 ? -9.073 14.139 8.274 1.00 84.44 181 VAL A CA 1
ATOM 1480 C C . VAL A 1 181 ? -9.314 14.535 9.727 1.00 84.44 181 VAL A C 1
ATOM 1482 O O . VAL A 1 181 ? -9.757 13.737 10.559 1.00 84.44 181 VAL A O 1
ATOM 1485 N N . THR A 1 182 ? -9.008 15.786 10.064 1.00 78.56 182 THR A N 1
ATOM 1486 C CA . THR A 1 182 ? -9.007 16.255 11.454 1.00 78.56 182 THR A CA 1
ATOM 1487 C C . THR A 1 182 ? -9.301 17.747 11.568 1.00 78.56 182 THR A C 1
ATOM 1489 O O . THR A 1 182 ? -8.917 18.545 10.721 1.00 78.56 182 THR A O 1
ATOM 1492 N N . ASN A 1 183 ? -9.968 18.132 12.659 1.00 73.69 183 ASN A N 1
ATOM 1493 C CA . ASN A 1 183 ? -10.147 19.542 13.032 1.00 73.69 183 ASN A CA 1
ATOM 1494 C C . ASN A 1 183 ? -9.079 20.021 14.023 1.00 73.69 183 ASN A C 1
ATOM 1496 O O . ASN A 1 183 ? -9.070 21.190 14.399 1.00 73.69 183 ASN A O 1
ATOM 1500 N N . GLN A 1 184 ? -8.203 19.121 14.474 1.00 73.75 184 GLN A N 1
ATOM 1501 C CA . GLN A 1 184 ? -7.102 19.472 15.361 1.00 73.75 184 GLN A CA 1
ATOM 1502 C C . GLN A 1 184 ? -5.950 20.070 14.540 1.00 73.75 184 GLN A C 1
ATOM 1504 O O . GLN A 1 184 ? -5.697 19.604 13.426 1.00 73.75 184 GLN A O 1
ATOM 1509 N N . PRO A 1 185 ? -5.206 21.064 15.058 1.00 71.31 185 PRO A N 1
ATOM 1510 C CA . PRO A 1 185 ? -4.129 21.717 14.317 1.00 71.31 185 PRO A CA 1
ATOM 1511 C C . PRO A 1 185 ? -2.842 20.864 14.271 1.00 71.31 185 PRO A C 1
ATOM 1513 O O . PRO A 1 185 ? -1.753 21.351 14.575 1.00 71.31 185 PRO A O 1
ATOM 1516 N N . LEU A 1 186 ? -2.949 19.595 13.854 1.00 74.81 186 LEU A N 1
ATOM 1517 C CA . LEU A 1 186 ? -1.836 18.632 13.803 1.00 74.81 186 LEU A CA 1
ATOM 1518 C C . LEU A 1 186 ? -0.723 19.088 12.857 1.00 74.81 186 LEU A C 1
ATOM 1520 O O . LEU A 1 186 ? 0.455 18.905 13.151 1.00 74.81 186 LEU A O 1
ATOM 1524 N N . LYS A 1 187 ? -1.083 19.797 11.777 1.00 68.56 187 LYS A N 1
ATOM 1525 C CA . LYS A 1 187 ? -0.131 20.362 10.811 1.00 68.56 187 LYS A CA 1
ATOM 1526 C C . LYS A 1 187 ? 0.966 21.201 11.477 1.00 68.56 187 LYS A C 1
ATOM 1528 O O . LYS A 1 187 ? 2.108 21.157 11.034 1.00 68.56 187 LYS A O 1
ATOM 1533 N N . ARG A 1 188 ? 0.644 21.943 12.547 1.00 64.06 188 ARG A N 1
ATOM 1534 C CA . ARG A 1 188 ? 1.623 22.764 13.285 1.00 64.06 188 ARG A CA 1
ATOM 1535 C C . ARG A 1 188 ? 2.599 21.919 14.101 1.00 64.06 188 ARG A C 1
ATOM 1537 O O . ARG A 1 188 ? 3.762 22.284 14.195 1.00 64.06 188 ARG A O 1
ATOM 1544 N N . VAL A 1 189 ? 2.141 20.798 14.654 1.00 65.19 189 VAL A N 1
ATOM 1545 C CA . VAL A 1 189 ? 2.985 19.892 15.447 1.00 65.19 189 VAL A CA 1
ATOM 1546 C C . VAL A 1 189 ? 3.944 19.111 14.548 1.00 65.19 189 VAL A C 1
ATOM 1548 O O . VAL A 1 189 ? 5.101 18.931 14.908 1.00 65.19 189 VAL A O 1
ATOM 1551 N N . LEU A 1 190 ? 3.490 18.732 13.349 1.00 66.75 190 LEU A N 1
ATOM 1552 C CA . LEU A 1 190 ? 4.320 18.070 12.338 1.00 66.75 190 LEU A CA 1
ATOM 1553 C C . LEU A 1 190 ? 5.412 18.984 11.751 1.00 66.75 190 LEU A C 1
ATOM 1555 O O . LEU A 1 190 ? 6.436 18.488 11.301 1.00 66.75 190 LEU A O 1
ATOM 1559 N N . THR A 1 191 ? 5.216 20.309 11.750 1.00 65.31 191 THR A N 1
ATOM 1560 C CA . THR A 1 191 ? 6.140 21.270 11.109 1.00 65.31 191 THR A CA 1
ATOM 1561 C C . THR A 1 191 ? 6.984 22.091 12.088 1.00 65.31 191 THR A C 1
ATOM 1563 O O . THR A 1 191 ? 8.034 22.594 11.697 1.00 65.31 191 THR A O 1
ATOM 1566 N N . SER A 1 192 ? 6.571 22.235 13.353 1.00 63.38 192 SER A N 1
ATOM 1567 C CA . SER A 1 192 ? 7.308 22.990 14.377 1.00 63.38 192 SER A CA 1
ATOM 1568 C C . SER A 1 192 ? 7.415 22.185 15.681 1.00 63.38 192 SER A C 1
ATOM 1570 O O . SER A 1 192 ? 6.531 22.262 16.538 1.00 63.38 192 SER A O 1
ATOM 1572 N N . PRO A 1 193 ? 8.489 21.395 15.867 1.00 59.19 193 PRO A N 1
ATOM 1573 C CA . PRO A 1 193 ? 8.602 20.437 16.971 1.00 59.19 193 PRO A CA 1
ATOM 1574 C C . PRO A 1 193 ? 8.961 21.043 18.350 1.00 59.19 193 PRO A C 1
ATOM 1576 O O . PRO A 1 193 ? 9.495 20.343 19.208 1.00 59.19 193 PRO A O 1
ATOM 1579 N N . ALA A 1 194 ? 8.660 22.317 18.619 1.00 54.44 194 ALA A N 1
ATOM 1580 C CA . ALA A 1 194 ? 9.193 23.061 19.773 1.00 54.44 194 ALA A CA 1
ATOM 1581 C C . ALA A 1 194 ? 8.490 22.824 21.137 1.00 54.44 194 ALA A C 1
ATOM 1583 O O . ALA A 1 194 ? 8.641 23.641 22.042 1.00 54.44 194 ALA A O 1
ATOM 1584 N N . LEU A 1 195 ? 7.710 21.748 21.311 1.00 63.28 195 LEU A N 1
ATOM 1585 C CA . LEU A 1 195 ? 6.797 21.614 22.464 1.00 63.28 195 LEU A CA 1
ATOM 1586 C C . LEU A 1 195 ? 7.135 20.474 23.449 1.00 63.28 195 LEU A C 1
ATOM 1588 O O . LEU A 1 195 ? 6.897 20.633 24.642 1.00 63.28 195 LEU A O 1
ATOM 1592 N N . SER A 1 196 ? 7.714 19.343 23.018 1.00 73.50 196 SER A N 1
ATOM 1593 C CA . SER A 1 196 ? 8.231 18.300 23.932 1.00 73.50 196 SER A CA 1
ATOM 1594 C C . SER A 1 196 ? 9.144 17.296 23.217 1.00 73.50 196 SER A C 1
ATOM 1596 O O . SER A 1 196 ? 8.951 17.029 22.033 1.00 73.50 196 SER A O 1
ATOM 1598 N N . ARG A 1 197 ? 10.079 16.655 23.944 1.00 77.75 197 ARG A N 1
ATOM 1599 C CA . ARG A 1 197 ? 10.995 15.629 23.386 1.00 77.75 197 ARG A CA 1
ATOM 1600 C C . ARG A 1 197 ? 10.252 14.502 22.656 1.00 77.75 197 ARG A C 1
ATOM 1602 O O . ARG A 1 197 ? 10.727 13.995 21.644 1.00 77.75 197 ARG A O 1
ATOM 1609 N N . ARG A 1 198 ? 9.080 14.113 23.168 1.00 82.62 198 ARG A N 1
ATOM 1610 C CA . ARG A 1 198 ? 8.231 13.072 22.576 1.00 82.62 198 ARG A CA 1
ATOM 1611 C C . ARG A 1 198 ? 7.632 13.521 21.248 1.00 82.62 198 ARG A C 1
ATOM 1613 O O . ARG A 1 198 ? 7.732 12.790 20.272 1.00 82.62 198 ARG A O 1
ATOM 1620 N N . LEU A 1 199 ? 7.043 14.716 21.210 1.00 81.50 199 LEU A N 1
ATOM 1621 C CA . LEU A 1 199 ? 6.458 15.264 19.986 1.00 81.50 199 LEU A CA 1
ATOM 1622 C C . LEU A 1 199 ? 7.522 15.484 18.912 1.00 81.50 199 LEU A C 1
ATOM 1624 O O . LEU A 1 199 ? 7.258 15.209 17.751 1.00 81.50 199 LEU A O 1
ATOM 1628 N N . THR A 1 200 ? 8.736 15.894 19.294 1.00 82.38 200 THR A N 1
ATOM 1629 C CA . THR A 1 200 ? 9.873 15.964 18.368 1.00 82.38 200 THR A CA 1
ATOM 1630 C C . THR A 1 200 ? 10.198 14.590 17.784 1.00 82.38 200 THR A C 1
ATOM 1632 O O . THR A 1 200 ? 10.325 14.465 16.573 1.00 82.38 200 THR A O 1
ATOM 1635 N N . SER A 1 201 ? 10.278 13.546 18.618 1.00 84.88 201 SER A N 1
ATOM 1636 C CA . SER A 1 201 ? 10.530 12.178 18.145 1.00 84.88 201 SER A CA 1
ATOM 1637 C C . SER A 1 201 ? 9.443 11.685 17.188 1.00 84.88 201 SER A C 1
ATOM 1639 O O . SER A 1 201 ? 9.762 11.093 16.164 1.00 84.88 201 SER A O 1
ATOM 1641 N N . TRP A 1 202 ? 8.172 11.938 17.505 1.00 89.12 202 TRP A N 1
ATOM 1642 C CA . TRP A 1 202 ? 7.047 11.572 16.644 1.00 89.12 202 TRP A CA 1
ATOM 1643 C C . TRP A 1 202 ? 7.017 12.374 15.345 1.00 89.12 202 TRP A C 1
ATOM 1645 O O . TRP A 1 202 ? 6.717 11.812 14.302 1.00 89.12 202 TRP A O 1
ATOM 1655 N N . ALA A 1 203 ? 7.346 13.666 15.384 1.00 85.62 203 ALA A N 1
ATOM 1656 C CA . ALA A 1 203 ? 7.426 14.495 14.187 1.00 85.62 203 ALA A CA 1
ATOM 1657 C C . ALA A 1 203 ? 8.537 14.013 13.245 1.00 85.62 203 ALA A C 1
ATOM 1659 O O . ALA A 1 203 ? 8.314 13.940 12.043 1.00 85.62 203 ALA A O 1
ATOM 1660 N N . VAL A 1 204 ? 9.702 13.633 13.785 1.00 85.75 204 VAL A N 1
ATOM 1661 C CA . VAL A 1 204 ? 10.791 13.040 12.992 1.00 85.75 204 VAL A CA 1
ATOM 1662 C C . VAL A 1 204 ? 10.341 11.726 12.355 1.00 85.75 204 VAL A C 1
ATOM 1664 O O . VAL A 1 204 ? 10.516 11.550 11.156 1.00 85.75 204 VAL A O 1
ATOM 1667 N N . GLU A 1 205 ? 9.711 10.836 13.123 1.00 88.25 205 GLU A N 1
ATOM 1668 C CA . GLU A 1 205 ? 9.193 9.565 12.601 1.00 88.25 205 GLU A CA 1
ATOM 1669 C C . GLU A 1 205 ? 8.149 9.780 11.497 1.00 88.25 205 GLU A C 1
ATOM 1671 O O . GLU A 1 205 ? 8.236 9.189 10.429 1.00 88.25 205 GLU A O 1
ATOM 1676 N N . LEU A 1 206 ? 7.185 10.676 11.717 1.00 89.88 206 LEU A N 1
ATOM 1677 C CA . LEU A 1 206 ? 6.134 10.957 10.739 1.00 89.88 206 LEU A CA 1
ATOM 1678 C C . LEU A 1 206 ? 6.632 11.731 9.511 1.00 89.88 206 LEU A C 1
ATOM 1680 O O . LEU A 1 206 ? 5.935 11.738 8.500 1.00 89.88 206 LEU A O 1
ATOM 1684 N N . SER A 1 207 ? 7.807 12.366 9.577 1.00 88.31 207 SER A N 1
ATOM 1685 C CA . SER A 1 207 ? 8.392 13.095 8.442 1.00 88.31 207 SER A CA 1
ATOM 1686 C C . SER A 1 207 ? 8.889 12.185 7.315 1.00 88.31 207 SER A C 1
ATOM 1688 O O . SER A 1 207 ? 9.117 12.669 6.210 1.00 88.31 207 SER A O 1
ATOM 1690 N N . GLU A 1 208 ? 9.017 10.878 7.576 1.00 88.38 208 GLU A N 1
ATOM 1691 C CA . GLU A 1 208 ? 9.296 9.857 6.557 1.00 88.38 208 GLU A CA 1
ATOM 1692 C C . GLU A 1 208 ? 8.118 9.685 5.581 1.00 88.38 208 GLU A C 1
ATOM 1694 O O . GLU A 1 208 ? 8.309 9.259 4.445 1.00 88.38 208 GLU A O 1
ATOM 1699 N N . PHE A 1 209 ? 6.899 10.036 6.005 1.00 90.69 209 PHE A N 1
ATOM 1700 C CA . PHE A 1 209 ? 5.677 9.768 5.253 1.00 90.69 209 PHE A CA 1
ATOM 1701 C C . PHE A 1 209 ? 5.081 11.031 4.628 1.00 90.69 209 PHE A C 1
ATOM 1703 O O . PHE A 1 209 ? 5.117 12.126 5.195 1.00 90.69 209 PHE A O 1
ATOM 1710 N N . GLU A 1 210 ? 4.423 10.862 3.482 1.00 89.69 210 GLU A N 1
ATOM 1711 C CA . GLU A 1 210 ? 3.706 11.941 2.804 1.00 89.69 210 GLU A CA 1
ATOM 1712 C C . GLU A 1 210 ? 2.326 12.168 3.447 1.00 89.69 210 GLU A C 1
ATOM 1714 O O . GLU A 1 210 ? 1.287 11.695 2.976 1.00 89.69 210 GLU A O 1
ATOM 1719 N N . ILE A 1 211 ? 2.326 12.875 4.581 1.00 91.31 211 ILE A N 1
ATOM 1720 C CA . ILE A 1 211 ? 1.127 13.147 5.378 1.00 91.31 211 ILE A CA 1
ATOM 1721 C C . ILE A 1 211 ? 0.676 14.596 5.195 1.00 91.31 211 ILE A C 1
ATOM 1723 O O . ILE A 1 211 ? 1.414 15.547 5.453 1.00 91.31 211 ILE A O 1
ATOM 1727 N N . SER A 1 212 ? -0.596 14.780 4.847 1.00 89.75 212 SER A N 1
ATOM 1728 C CA . SER A 1 212 ? -1.248 16.092 4.832 1.00 89.75 212 SER A CA 1
ATOM 1729 C C . SER A 1 212 ? -2.475 16.100 5.742 1.00 89.75 212 SER A C 1
ATOM 1731 O O . SER A 1 212 ? -3.032 15.059 6.069 1.00 89.75 212 SER A O 1
ATOM 1733 N N . CYS A 1 213 ? -2.883 17.275 6.224 1.00 87.19 213 CYS A N 1
ATOM 1734 C CA . CYS A 1 213 ? -4.063 17.417 7.082 1.00 87.19 213 CYS A CA 1
ATOM 1735 C C . CYS A 1 213 ? -5.134 18.214 6.347 1.00 87.19 213 CYS A C 1
ATOM 1737 O O . CYS A 1 213 ? -4.848 19.319 5.874 1.00 87.19 213 CYS A O 1
ATOM 1739 N N . ILE A 1 214 ? -6.359 17.691 6.321 1.00 83.44 214 ILE A N 1
ATOM 1740 C CA . ILE A 1 214 ? -7.522 18.379 5.757 1.00 83.44 214 ILE A CA 1
ATOM 1741 C C . ILE A 1 214 ? -8.606 18.582 6.828 1.00 83.44 214 ILE A C 1
ATOM 1743 O O . ILE A 1 214 ? -8.804 17.703 7.676 1.00 83.44 214 ILE A O 1
ATOM 1747 N N . PRO A 1 215 ? -9.301 19.737 6.822 1.00 74.62 215 PRO A N 1
ATOM 1748 C CA . PRO A 1 215 ? -10.403 19.992 7.744 1.00 74.62 215 PRO A CA 1
ATOM 1749 C C . PRO A 1 215 ? -11.574 19.039 7.472 1.00 74.62 215 PRO A C 1
ATOM 1751 O O . PRO A 1 215 ? -11.800 18.618 6.337 1.00 74.62 215 PRO A O 1
ATOM 1754 N N . ARG A 1 216 ? -12.343 18.696 8.512 1.00 67.12 216 ARG A N 1
ATOM 1755 C CA . ARG A 1 216 ? -13.469 17.757 8.386 1.00 67.12 216 ARG A CA 1
ATOM 1756 C C . ARG A 1 216 ? -14.590 18.349 7.529 1.00 67.12 216 ARG A C 1
ATOM 1758 O O . ARG A 1 216 ? -15.183 19.357 7.904 1.00 67.12 216 ARG A O 1
ATOM 1765 N N . THR A 1 217 ? -14.944 17.656 6.450 1.00 54.72 217 THR A N 1
ATOM 1766 C CA . THR A 1 217 ? -16.111 17.973 5.606 1.00 54.72 217 THR A CA 1
ATOM 1767 C C . THR A 1 217 ? -17.156 16.850 5.558 1.00 54.72 217 THR A C 1
ATOM 1769 O O . THR A 1 217 ? -18.304 17.124 5.221 1.00 54.72 217 THR A O 1
ATOM 1772 N N . SER A 1 218 ? -16.816 15.605 5.938 1.00 51.84 218 SER A N 1
ATOM 1773 C CA . SER A 1 218 ? -17.721 14.439 5.858 1.00 51.84 218 SER A CA 1
ATOM 1774 C C . SER A 1 218 ? -17.888 13.682 7.191 1.00 51.84 218 SER A C 1
ATOM 1776 O O . SER A 1 218 ? -16.966 13.628 8.007 1.00 51.84 218 SER A O 1
ATOM 1778 N N . VAL A 1 219 ? -19.084 13.112 7.415 1.00 52.59 219 VAL A N 1
ATOM 1779 C CA . VAL A 1 219 ? -19.547 12.568 8.716 1.00 52.59 219 VAL A CA 1
ATOM 1780 C C . VAL A 1 219 ? -19.509 11.030 8.797 1.00 52.59 219 VAL A C 1
ATOM 1782 O O . VAL A 1 219 ? -19.368 10.481 9.885 1.00 52.59 219 VAL A O 1
ATOM 1785 N N . ARG A 1 220 ? -19.603 10.310 7.670 1.00 54.97 220 ARG A N 1
ATOM 1786 C CA . ARG A 1 220 ? -19.895 8.858 7.664 1.00 54.97 220 ARG A CA 1
ATOM 1787 C C . ARG A 1 220 ? -18.754 7.991 8.203 1.00 54.97 220 ARG A C 1
ATOM 1789 O O . ARG A 1 220 ? -18.964 7.193 9.104 1.00 54.97 220 ARG A O 1
ATOM 1796 N N . ALA A 1 221 ? -17.541 8.185 7.698 1.00 51.03 221 ALA A N 1
ATOM 1797 C CA . ALA A 1 221 ? -16.351 7.450 8.129 1.00 51.03 221 ALA A CA 1
ATOM 1798 C C . ALA A 1 221 ? -15.947 7.710 9.587 1.00 51.03 221 ALA A C 1
ATOM 1800 O O . ALA A 1 221 ? -15.430 6.833 10.276 1.00 51.03 221 ALA A O 1
ATOM 1801 N N . LYS A 1 222 ? -16.207 8.931 10.062 1.00 54.78 222 LYS A N 1
ATOM 1802 C CA . LYS A 1 222 ? -15.974 9.318 11.448 1.00 54.78 222 LYS A CA 1
ATOM 1803 C C . LYS A 1 222 ? -16.930 8.590 12.389 1.00 54.78 222 LYS A C 1
ATOM 1805 O O . LYS A 1 222 ? -16.482 8.176 13.443 1.00 54.78 222 LYS A O 1
ATOM 1810 N N . ALA A 1 223 ? -18.197 8.404 12.006 1.00 56.16 223 ALA A N 1
ATOM 1811 C CA . ALA A 1 223 ? -19.146 7.654 12.825 1.00 56.16 223 ALA A CA 1
ATOM 1812 C C . ALA A 1 223 ? -18.623 6.247 13.142 1.00 56.16 223 ALA A C 1
ATOM 1814 O O . ALA A 1 223 ? -18.766 5.813 14.270 1.00 56.16 223 ALA A O 1
ATOM 1815 N N . LEU A 1 224 ? -17.934 5.587 12.203 1.00 54.94 224 LEU A N 1
ATOM 1816 C CA . LEU A 1 224 ? -17.309 4.284 12.448 1.00 54.94 224 LEU A CA 1
ATOM 1817 C C . LEU A 1 224 ? -16.157 4.363 13.466 1.00 54.94 224 LEU A C 1
ATOM 1819 O O . LEU A 1 224 ? -16.107 3.565 14.395 1.00 54.94 224 LEU A O 1
ATOM 1823 N N . ALA A 1 225 ? -15.242 5.324 13.311 1.00 54.38 225 ALA A N 1
ATOM 1824 C CA . ALA A 1 225 ? -14.119 5.494 14.236 1.00 54.38 225 ALA A CA 1
ATOM 1825 C C . ALA A 1 225 ? -14.589 5.921 15.641 1.00 54.38 225 ALA A C 1
ATOM 1827 O O . ALA A 1 225 ? -14.163 5.351 16.643 1.00 54.38 225 ALA A O 1
ATOM 1828 N N . ASP A 1 226 ? -15.495 6.901 15.706 1.00 57.31 226 ASP A N 1
ATOM 1829 C CA . ASP A 1 226 ? -16.089 7.410 16.942 1.00 57.31 226 ASP A CA 1
ATOM 1830 C C . ASP A 1 226 ? -16.925 6.332 17.636 1.00 57.31 226 ASP A C 1
ATOM 1832 O O . ASP A 1 226 ? -16.799 6.185 18.845 1.00 57.31 226 ASP A O 1
ATOM 1836 N N . PHE A 1 227 ? -17.716 5.550 16.889 1.00 52.09 227 PHE A N 1
ATOM 1837 C CA . PHE A 1 227 ? -18.496 4.435 17.427 1.00 52.09 227 PHE A CA 1
ATOM 1838 C C . PHE A 1 227 ? -17.592 3.435 18.134 1.00 52.09 227 PHE A C 1
ATOM 1840 O O . PHE A 1 227 ? -17.815 3.124 19.299 1.00 52.09 227 PHE A O 1
ATOM 1847 N N . ILE A 1 228 ? -16.524 2.978 17.476 1.00 49.00 228 ILE A N 1
ATOM 1848 C CA . ILE A 1 228 ? -15.652 1.981 18.096 1.00 49.00 228 ILE A CA 1
ATOM 1849 C C . ILE A 1 228 ? -14.916 2.591 19.294 1.00 49.00 228 ILE A C 1
ATOM 1851 O O . ILE A 1 228 ? -14.806 1.951 20.334 1.00 49.00 228 ILE A O 1
ATOM 1855 N N . THR A 1 229 ? -14.477 3.847 19.207 1.00 50.47 229 THR A N 1
ATOM 1856 C CA . THR A 1 229 ? -13.872 4.551 20.344 1.00 50.47 229 THR A CA 1
ATOM 1857 C C . THR A 1 229 ? -14.844 4.736 21.517 1.00 50.47 229 THR A C 1
ATOM 1859 O O . THR A 1 229 ? -14.423 4.631 22.670 1.00 50.47 229 THR A O 1
ATOM 1862 N N . GLU A 1 230 ? -16.128 4.973 21.256 1.00 50.94 230 GLU A N 1
ATOM 1863 C CA . GLU A 1 230 ? -17.188 5.044 22.265 1.00 50.94 230 GLU A CA 1
ATOM 1864 C C . GLU A 1 230 ? -17.469 3.666 22.884 1.00 50.94 230 GLU A C 1
ATOM 1866 O O . GLU A 1 230 ? -17.617 3.564 24.103 1.00 50.94 230 GLU A O 1
ATOM 1871 N N . CYS A 1 231 ? -17.445 2.598 22.084 1.00 43.06 231 CYS A N 1
ATOM 1872 C CA . CYS A 1 231 ? -17.532 1.219 22.559 1.00 43.06 231 CYS A CA 1
ATOM 1873 C C . CYS A 1 231 ? -16.342 0.847 23.457 1.00 43.06 231 CYS A C 1
ATOM 1875 O O . CYS A 1 231 ? -16.542 0.293 24.534 1.00 43.06 231 CYS A O 1
ATOM 1877 N N . THR A 1 232 ? -15.111 1.208 23.076 1.00 44.84 232 THR A N 1
ATOM 1878 C CA . THR A 1 232 ? -13.913 0.967 23.902 1.00 44.84 232 THR A CA 1
ATOM 1879 C C . THR A 1 232 ? -13.912 1.823 25.175 1.00 44.84 232 THR A C 1
ATOM 1881 O O . THR A 1 232 ? -13.389 1.400 26.202 1.00 44.84 232 THR A O 1
ATOM 1884 N N . ALA A 1 233 ? -14.517 3.018 25.145 1.00 42.53 233 ALA A N 1
ATOM 1885 C CA . ALA A 1 233 ? -14.556 3.918 26.296 1.00 42.53 233 ALA A CA 1
ATOM 1886 C C . ALA A 1 233 ? -15.557 3.531 27.389 1.00 42.53 233 ALA A C 1
ATOM 1888 O O . ALA A 1 233 ? -15.418 3.958 28.537 1.00 42.53 233 ALA A O 1
ATOM 1889 N N . ARG A 1 234 ? -16.562 2.721 27.053 1.00 39.56 234 ARG A N 1
ATOM 1890 C CA . ARG A 1 234 ? -17.675 2.414 27.951 1.00 39.56 234 ARG A CA 1
ATOM 1891 C C . ARG A 1 234 ? -17.397 1.342 29.007 1.00 39.56 234 ARG A C 1
ATOM 1893 O O . ARG A 1 234 ? -18.340 1.039 29.731 1.00 39.56 234 ARG A O 1
ATOM 1900 N N . ASN A 1 235 ? -16.174 0.813 29.181 1.00 41.62 235 ASN A N 1
ATOM 1901 C CA . ASN A 1 235 ? -15.916 -0.118 30.294 1.00 41.62 235 ASN A CA 1
ATOM 1902 C C . ASN A 1 235 ? -14.462 -0.306 30.772 1.00 41.62 235 ASN A C 1
ATOM 1904 O O . ASN A 1 235 ? -13.761 -1.194 30.295 1.00 41.62 235 ASN A O 1
ATOM 1908 N N . PRO A 1 236 ? -14.069 0.402 31.848 1.00 38.16 236 PRO A N 1
ATOM 1909 C CA . PRO A 1 236 ? -13.039 -0.078 32.778 1.00 38.16 236 PRO A CA 1
ATOM 1910 C C . PRO A 1 236 ? -13.610 -0.754 34.042 1.00 38.16 236 PRO A C 1
ATOM 1912 O O . PRO A 1 236 ? -12.867 -1.404 34.769 1.00 38.16 236 PRO A O 1
ATOM 1915 N N . GLN A 1 237 ? -14.910 -0.605 34.344 1.00 33.81 237 GLN A N 1
ATOM 1916 C CA . GLN A 1 237 ? -15.491 -1.065 35.622 1.00 33.81 237 GLN A CA 1
ATOM 1917 C C . GLN A 1 237 ? -16.212 -2.422 35.579 1.00 33.81 237 GLN A C 1
ATOM 1919 O O . GLN A 1 237 ? -16.500 -2.974 36.634 1.00 33.81 237 GLN A O 1
ATOM 1924 N N . ILE A 1 238 ? -16.466 -3.009 34.404 1.00 37.66 238 ILE A N 1
ATOM 1925 C CA . ILE A 1 238 ? -17.155 -4.314 34.298 1.00 37.66 238 ILE A CA 1
ATOM 1926 C C . ILE A 1 238 ? -16.213 -5.526 34.490 1.00 37.66 238 ILE A C 1
ATOM 1928 O O . ILE A 1 238 ? -16.676 -6.658 34.591 1.00 37.66 238 ILE A O 1
ATOM 1932 N N . ILE A 1 239 ? -14.896 -5.318 34.637 1.00 37.62 239 ILE A N 1
ATOM 1933 C CA . ILE A 1 239 ? -13.933 -6.416 34.880 1.00 37.62 239 ILE A CA 1
ATOM 1934 C C . ILE A 1 239 ? -13.966 -6.919 36.338 1.00 37.62 239 ILE A C 1
ATOM 1936 O O . ILE A 1 239 ? -13.549 -8.044 36.615 1.00 37.62 239 ILE A O 1
ATOM 1940 N N . GLN A 1 240 ? -14.533 -6.159 37.278 1.00 30.09 240 GLN A N 1
ATOM 1941 C CA . GLN A 1 240 ? -14.804 -6.680 38.618 1.00 30.09 240 GLN A CA 1
ATOM 1942 C C . GLN A 1 240 ? -16.215 -7.270 38.644 1.00 30.09 240 GLN A C 1
ATOM 1944 O O . GLN A 1 240 ? -17.214 -6.555 38.706 1.00 30.09 240 GLN A O 1
ATOM 1949 N N . GLY A 1 241 ? -16.285 -8.600 38.541 1.00 28.62 241 GLY A N 1
ATOM 1950 C CA . GLY A 1 241 ? -17.496 -9.353 38.860 1.00 28.62 241 GLY A CA 1
ATOM 1951 C C . GLY A 1 241 ? -17.965 -9.076 40.297 1.00 28.62 241 GLY A C 1
ATOM 1952 O O . GLY A 1 241 ? -17.199 -8.538 41.097 1.00 28.62 241 GLY A O 1
ATOM 1953 N N . PRO A 1 242 ? -19.221 -9.417 40.631 1.00 30.94 242 PRO A N 1
ATOM 1954 C CA . PRO A 1 242 ? -19.787 -9.122 41.940 1.00 30.94 242 PRO A CA 1
ATOM 1955 C C . PRO A 1 242 ? -18.962 -9.802 43.035 1.00 30.94 242 PRO A C 1
ATOM 1957 O O . PRO A 1 242 ? -18.546 -10.949 42.869 1.00 30.94 242 PRO A O 1
ATOM 1960 N N . ASP A 1 243 ? -18.749 -9.091 44.141 1.00 33.97 243 ASP A N 1
ATOM 1961 C CA . ASP A 1 243 ? -18.141 -9.620 45.357 1.00 33.97 243 ASP A CA 1
ATOM 1962 C C . ASP A 1 243 ? -18.792 -10.956 45.741 1.00 33.97 243 ASP A C 1
ATOM 1964 O O . ASP A 1 243 ? -19.922 -11.001 46.232 1.00 33.97 243 ASP A O 1
ATOM 1968 N N . THR A 1 244 ? -18.072 -12.056 45.541 1.00 29.84 244 THR A N 1
ATOM 1969 C CA . THR A 1 244 ? -18.364 -13.323 46.205 1.00 29.84 244 THR A CA 1
ATOM 1970 C C . THR A 1 244 ? -17.078 -13.853 46.800 1.00 29.84 244 THR A C 1
ATOM 1972 O O . THR A 1 244 ? -16.214 -14.397 46.113 1.00 29.84 244 THR A O 1
ATOM 1975 N N . SER A 1 245 ? -16.973 -13.651 48.109 1.00 34.25 245 SER A N 1
ATOM 1976 C CA . SER A 1 245 ? -16.236 -14.519 49.007 1.00 34.25 245 SER A CA 1
ATOM 1977 C C . SER A 1 245 ? -16.600 -15.985 48.750 1.00 34.25 245 SER A C 1
ATOM 1979 O O . SER A 1 245 ? -17.774 -16.311 48.585 1.00 34.25 245 SER A O 1
ATOM 1981 N N . ASP A 1 246 ? -15.564 -16.818 48.812 1.00 27.08 246 ASP A N 1
ATOM 1982 C CA . ASP A 1 246 ? -15.556 -18.267 49.035 1.00 27.08 246 ASP A CA 1
ATOM 1983 C C . ASP A 1 246 ? -15.279 -19.200 47.835 1.00 27.08 246 ASP A C 1
ATOM 1985 O O . ASP A 1 246 ? -16.082 -19.387 46.927 1.00 27.08 246 ASP A O 1
ATOM 1989 N N . ALA A 1 247 ? -14.130 -19.876 48.000 1.00 28.72 247 ALA A N 1
ATOM 1990 C CA . ALA A 1 247 ? -13.745 -21.226 47.578 1.00 28.72 247 ALA A CA 1
ATOM 1991 C C . ALA A 1 247 ? -13.287 -21.492 46.125 1.00 28.72 247 ALA A C 1
ATOM 1993 O O . ALA A 1 247 ? -14.079 -21.693 45.210 1.00 28.72 247 ALA A O 1
ATOM 1994 N N . ASP A 1 248 ? -11.956 -21.603 45.995 1.00 35.47 248 ASP A N 1
ATOM 1995 C CA . ASP A 1 248 ? -11.187 -22.576 45.198 1.00 35.47 248 ASP A CA 1
ATOM 1996 C C . ASP A 1 248 ? -11.966 -23.434 44.185 1.00 35.47 248 ASP A C 1
ATOM 1998 O O . ASP A 1 248 ? -12.512 -24.461 44.580 1.00 35.47 248 ASP A O 1
ATOM 2002 N N . GLN A 1 249 ? -11.875 -23.097 42.887 1.00 31.05 249 GLN A N 1
ATOM 2003 C CA . GLN A 1 249 ? -11.630 -24.034 41.769 1.00 31.05 249 GLN A CA 1
ATOM 2004 C C . GLN A 1 249 ? -10.924 -23.295 40.610 1.00 31.05 249 GLN A C 1
ATOM 2006 O O . GLN A 1 249 ? -11.194 -22.126 40.343 1.00 31.05 249 GLN A O 1
ATOM 2011 N N . ALA A 1 250 ? -9.977 -23.976 39.957 1.00 38.12 250 ALA A N 1
ATOM 2012 C CA . ALA A 1 250 ? -9.056 -23.451 38.946 1.00 38.12 250 ALA A CA 1
ATOM 2013 C C . ALA A 1 250 ? -9.756 -22.683 37.802 1.00 38.12 250 ALA A C 1
ATOM 2015 O O . ALA A 1 250 ? -10.623 -23.210 37.109 1.00 38.12 250 ALA A O 1
ATOM 2016 N N . LYS A 1 251 ? -9.356 -21.422 37.612 1.00 40.59 251 LYS A N 1
ATOM 2017 C CA . LYS A 1 251 ? -9.934 -20.465 36.659 1.00 40.59 251 LYS A CA 1
ATOM 2018 C C . LYS A 1 251 ? -9.392 -20.752 35.246 1.00 40.59 251 LYS A C 1
ATOM 2020 O O . LYS A 1 251 ? -8.174 -20.700 35.081 1.00 40.59 251 LYS A O 1
ATOM 2025 N N . PRO A 1 252 ? -10.212 -21.028 34.215 1.00 45.41 252 PRO A N 1
ATOM 2026 C CA . PRO A 1 252 ? -9.688 -21.118 32.857 1.00 45.41 252 PRO A CA 1
ATOM 2027 C C . PRO A 1 252 ? -9.357 -19.703 32.357 1.00 45.41 252 PRO A C 1
ATOM 2029 O O . PRO A 1 252 ? -10.248 -18.890 32.123 1.00 45.41 252 PRO A O 1
ATOM 2032 N N . GLU A 1 253 ? -8.066 -19.407 32.196 1.00 56.59 253 GLU A N 1
ATOM 2033 C CA . GLU A 1 253 ? -7.498 -18.114 31.764 1.00 56.59 253 GLU A CA 1
ATOM 2034 C C . GLU A 1 253 ? -7.828 -17.725 30.301 1.00 56.59 253 GLU A C 1
ATOM 2036 O O . GLU A 1 253 ? -7.202 -16.832 29.742 1.00 56.59 253 GLU A O 1
ATOM 2041 N N . ARG A 1 254 ? -8.784 -18.381 29.626 1.00 74.69 254 ARG A N 1
ATOM 2042 C CA . ARG A 1 254 ? -9.070 -18.166 28.193 1.00 74.69 254 ARG A CA 1
ATOM 2043 C C . ARG A 1 254 ? -10.561 -18.227 27.910 1.00 74.69 254 ARG A C 1
ATOM 2045 O O . ARG A 1 254 ? -11.189 -19.242 28.204 1.00 74.69 254 ARG A O 1
ATOM 2052 N N . THR A 1 255 ? -11.126 -17.173 27.319 1.00 76.88 255 THR A N 1
ATOM 2053 C CA . THR A 1 255 ? -12.574 -17.089 27.045 1.00 76.88 255 THR A CA 1
ATOM 2054 C C . THR A 1 255 ? -12.859 -16.722 25.590 1.00 76.88 255 THR A C 1
ATOM 2056 O O . THR A 1 255 ? -12.369 -15.719 25.088 1.00 76.88 255 THR A O 1
ATOM 2059 N N . LEU A 1 256 ? -13.683 -17.521 24.919 1.00 81.69 256 LEU A N 1
ATOM 2060 C CA . LEU A 1 256 ? -14.254 -17.279 23.600 1.00 81.69 256 LEU A CA 1
ATOM 2061 C C . LEU A 1 256 ? -15.690 -16.772 23.765 1.00 81.69 256 LEU A C 1
ATOM 2063 O O . LEU A 1 256 ? -16.525 -17.462 24.339 1.00 81.69 256 LEU A O 1
ATOM 2067 N N . PHE A 1 257 ? -15.991 -15.609 23.208 1.00 77.56 257 PHE A N 1
ATOM 2068 C CA . PHE A 1 257 ? -17.331 -15.054 23.099 1.00 77.56 257 PHE A CA 1
ATOM 2069 C C . PHE A 1 257 ? -17.790 -15.088 21.643 1.00 77.56 257 PHE A C 1
ATOM 2071 O O . PHE A 1 257 ? -17.018 -14.744 20.746 1.00 77.56 257 PHE A O 1
ATOM 2078 N N . VAL A 1 258 ? -19.038 -15.484 21.406 1.00 78.50 258 VAL A N 1
ATOM 2079 C CA . VAL A 1 258 ? -19.634 -15.550 20.064 1.00 78.50 258 VAL A CA 1
ATOM 2080 C C . VAL A 1 258 ? -21.048 -14.974 20.066 1.00 78.50 258 VAL A C 1
ATOM 2082 O O . VAL A 1 258 ? -21.769 -15.148 21.047 1.00 78.50 258 VAL A O 1
ATOM 2085 N N . ASP A 1 259 ? -21.416 -14.311 18.970 1.00 79.19 259 ASP A N 1
ATOM 2086 C CA . ASP A 1 259 ? -22.757 -13.763 18.718 1.00 79.19 259 ASP A CA 1
ATOM 2087 C C . ASP A 1 259 ? -23.060 -13.819 17.210 1.00 79.19 259 ASP A C 1
ATOM 2089 O O . ASP A 1 259 ? -22.230 -13.437 16.375 1.00 79.19 259 ASP A O 1
ATOM 2093 N N . GLY A 1 260 ? -24.229 -14.337 16.843 1.00 75.00 260 GLY A N 1
ATOM 2094 C CA . GLY A 1 260 ? -24.728 -14.372 15.475 1.00 75.00 260 GLY A CA 1
ATOM 2095 C C . GLY A 1 260 ? -25.908 -13.436 15.240 1.00 75.00 260 GLY A C 1
ATOM 2096 O O . GLY A 1 260 ? -27.006 -13.645 15.750 1.00 75.00 260 GLY A O 1
ATOM 2097 N N . ALA A 1 261 ? -25.747 -12.485 14.319 1.00 73.50 261 ALA A N 1
ATOM 2098 C CA . ALA A 1 261 ? -26.768 -11.481 14.036 1.00 73.50 261 ALA A CA 1
ATOM 2099 C C . ALA A 1 261 ? -27.349 -11.581 12.617 1.00 73.50 261 ALA A C 1
ATOM 2101 O O . ALA A 1 261 ? -26.678 -11.920 11.634 1.00 73.50 261 ALA A O 1
ATOM 2102 N N . ARG A 1 262 ? -28.622 -11.190 12.498 1.00 69.69 262 ARG A N 1
ATOM 2103 C CA . ARG A 1 262 ? -29.326 -10.979 11.228 1.00 69.69 262 ARG A CA 1
ATOM 2104 C C . ARG A 1 262 ? -30.042 -9.634 11.251 1.00 69.69 262 ARG A C 1
ATOM 2106 O O . ARG A 1 262 ? -30.891 -9.395 12.103 1.00 69.69 262 ARG A O 1
ATOM 2113 N N . ASN A 1 263 ? -29.784 -8.821 10.235 1.00 61.56 263 ASN A N 1
ATOM 2114 C CA . ASN A 1 263 ? -30.581 -7.652 9.874 1.00 61.56 263 ASN A CA 1
ATOM 2115 C C . ASN A 1 263 ? -31.216 -7.902 8.491 1.00 61.56 263 ASN A C 1
ATOM 2117 O O . ASN A 1 263 ? -30.700 -8.703 7.722 1.00 61.56 263 ASN A O 1
ATOM 2121 N N . GLY A 1 264 ? -32.336 -7.268 8.140 1.00 64.38 264 GLY A N 1
ATOM 2122 C CA . GLY A 1 264 ? -33.202 -7.659 7.010 1.00 64.38 264 GLY A CA 1
ATOM 2123 C C . GLY A 1 264 ? -32.515 -8.009 5.671 1.00 64.38 264 GLY A C 1
ATOM 2124 O O . GLY A 1 264 ? -33.026 -8.864 4.949 1.00 64.38 264 GLY A O 1
ATOM 2125 N N . GLN A 1 265 ? -31.357 -7.413 5.352 1.00 59.34 265 GLN A N 1
ATOM 2126 C CA . GLN A 1 265 ? -30.577 -7.668 4.126 1.00 59.34 265 GLN A CA 1
ATOM 2127 C C . GLN A 1 265 ? -29.201 -8.337 4.342 1.00 59.34 265 GLN A C 1
ATOM 2129 O O . GLN A 1 265 ? -28.462 -8.545 3.375 1.00 59.34 265 GLN A O 1
ATOM 2134 N N . ALA A 1 266 ? -28.812 -8.650 5.579 1.00 61.06 266 ALA A N 1
ATOM 2135 C CA . ALA A 1 266 ? -27.459 -9.095 5.897 1.00 61.06 266 ALA A CA 1
ATOM 2136 C C . ALA A 1 266 ? -27.404 -9.982 7.147 1.00 61.06 266 ALA A C 1
ATOM 2138 O O . ALA A 1 266 ? -28.157 -9.814 8.101 1.00 61.06 266 ALA A O 1
ATOM 2139 N N . THR A 1 267 ? -26.473 -10.924 7.142 1.00 69.75 267 THR A N 1
ATOM 2140 C CA . THR A 1 267 ? -26.204 -11.855 8.240 1.00 69.75 267 THR A CA 1
ATOM 2141 C C . THR A 1 267 ? -24.719 -11.885 8.532 1.00 69.75 267 THR A C 1
ATOM 2143 O O . THR A 1 267 ? -23.907 -11.610 7.644 1.00 69.75 267 THR A O 1
ATOM 2146 N N . GLY A 1 268 ? -24.349 -12.194 9.768 1.00 72.56 268 GLY A N 1
ATOM 2147 C CA . GLY A 1 268 ? -22.950 -12.223 10.161 1.00 72.56 268 GLY A CA 1
ATOM 2148 C C . GLY A 1 268 ? -22.716 -12.775 11.556 1.00 72.56 268 GLY A C 1
ATOM 2149 O O . GLY A 1 268 ? -23.654 -13.158 12.251 1.00 72.56 268 GLY A O 1
ATOM 2150 N N . ALA A 1 269 ? -21.444 -12.797 11.932 1.00 71.81 269 ALA A N 1
ATOM 2151 C CA . ALA A 1 269 ? -20.959 -13.264 13.219 1.00 71.81 269 ALA A CA 1
ATOM 2152 C C . ALA A 1 269 ? -19.988 -12.266 13.844 1.00 71.81 269 ALA A C 1
ATOM 2154 O O . ALA A 1 269 ? -19.127 -11.711 13.154 1.00 71.81 269 ALA A O 1
ATOM 2155 N N . GLY A 1 270 ? -20.110 -12.111 15.156 1.00 69.75 270 GLY A N 1
ATOM 2156 C CA . GLY A 1 270 ? -19.122 -11.544 16.055 1.00 69.75 270 GLY A CA 1
ATOM 2157 C C . GLY A 1 270 ? -18.404 -12.651 16.825 1.00 69.75 270 GLY A C 1
ATOM 2158 O O . GLY A 1 270 ? -19.029 -13.594 17.308 1.00 69.75 270 GLY A O 1
ATOM 2159 N N . VAL A 1 271 ? -17.085 -12.539 16.943 1.00 72.56 271 VAL A N 1
ATOM 2160 C CA . VAL A 1 271 ? -16.251 -13.411 17.774 1.00 72.56 271 VAL A CA 1
ATOM 2161 C C . VAL A 1 271 ? -15.262 -12.550 18.547 1.00 72.56 271 VAL A C 1
ATOM 2163 O O . VAL A 1 271 ? -14.566 -11.736 17.949 1.00 72.56 271 VAL A O 1
ATOM 2166 N N . LEU A 1 272 ? -15.155 -12.762 19.853 1.00 68.94 272 LEU A N 1
ATOM 2167 C CA . LEU A 1 272 ? -14.141 -12.153 20.709 1.00 68.94 272 LEU A CA 1
ATOM 2168 C C . LEU A 1 272 ? -13.386 -13.262 21.444 1.00 68.94 272 LEU A C 1
ATOM 2170 O O . LEU A 1 272 ? -13.988 -14.095 22.110 1.00 68.94 272 LEU A O 1
ATOM 2174 N N . ILE A 1 273 ? -12.064 -13.278 21.334 1.00 74.44 273 ILE A N 1
ATOM 2175 C CA . ILE A 1 273 ? -11.198 -14.233 22.031 1.00 74.44 273 ILE A CA 1
ATOM 2176 C C . ILE A 1 273 ? -10.384 -13.457 23.053 1.00 74.44 273 ILE A C 1
ATOM 2178 O O . ILE A 1 273 ? -9.708 -12.504 22.687 1.00 74.44 273 ILE A O 1
ATOM 2182 N N . VAL A 1 274 ? -10.434 -13.878 24.310 1.00 72.12 274 VAL A N 1
ATOM 2183 C CA . VAL A 1 274 ? -9.606 -13.361 25.399 1.00 72.12 274 VAL A CA 1
ATOM 2184 C C . VAL A 1 274 ? -8.540 -14.401 25.710 1.00 72.12 274 VAL A C 1
ATOM 2186 O O . VAL A 1 274 ? -8.865 -15.527 26.102 1.00 72.12 274 VAL A O 1
ATOM 2189 N N . GLY A 1 275 ? -7.285 -14.033 25.470 1.00 68.00 275 GLY A N 1
ATOM 2190 C CA . GLY A 1 275 ? -6.114 -14.844 25.760 1.00 68.00 275 GLY A CA 1
ATOM 2191 C C . GLY A 1 275 ? -5.656 -14.745 27.222 1.00 68.00 275 GLY A C 1
ATOM 2192 O O . GLY A 1 275 ? -6.202 -13.963 28.004 1.00 68.00 275 GLY A O 1
ATOM 2193 N N . PRO A 1 276 ? -4.656 -15.557 27.605 1.00 64.38 276 PRO A N 1
ATOM 2194 C CA . PRO A 1 276 ? -4.195 -15.683 28.987 1.00 64.38 276 PRO A CA 1
ATOM 2195 C C . PRO A 1 276 ? -3.483 -14.441 29.544 1.00 64.38 276 PRO A C 1
ATOM 2197 O O . PRO A 1 276 ? -3.324 -14.339 30.755 1.00 64.38 276 PRO A O 1
ATOM 2200 N N . GLN A 1 277 ? -3.051 -13.497 28.703 1.00 53.97 277 GLN A N 1
ATOM 2201 C CA . GLN A 1 277 ? -2.444 -12.227 29.123 1.00 53.97 277 GLN A CA 1
ATOM 2202 C C . GLN A 1 277 ? -3.432 -11.054 29.005 1.00 53.97 277 GLN A C 1
ATOM 2204 O O . GLN A 1 277 ? -3.010 -9.903 28.891 1.00 53.97 277 GLN A O 1
ATOM 2209 N N . GLU A 1 278 ? -4.740 -11.344 29.016 1.00 55.56 278 GLU A N 1
ATOM 2210 C CA . GLU A 1 278 ? -5.830 -10.383 28.785 1.00 55.56 278 GLU A CA 1
ATOM 2211 C C . GLU A 1 278 ? -5.787 -9.709 27.400 1.00 55.56 278 GLU A C 1
ATOM 2213 O O . GLU A 1 278 ? -6.430 -8.684 27.167 1.00 55.56 278 GLU A O 1
ATOM 2218 N N . GLU A 1 279 ? -5.067 -10.290 26.439 1.00 57.28 279 GLU A N 1
ATOM 2219 C CA . GLU A 1 279 ? -5.126 -9.864 25.050 1.00 57.28 279 GLU A CA 1
ATOM 2220 C C . GLU A 1 279 ? -6.469 -10.257 24.426 1.00 57.28 279 GLU A C 1
ATOM 2222 O O . GLU A 1 279 ? -6.927 -11.394 24.542 1.00 57.28 279 GLU A O 1
ATOM 2227 N N . THR A 1 280 ? -7.113 -9.311 23.749 1.00 55.25 280 THR A N 1
ATOM 2228 C CA . THR A 1 280 ? -8.393 -9.537 23.076 1.00 55.25 280 THR A CA 1
ATOM 2229 C C . THR A 1 280 ? -8.189 -9.639 21.573 1.00 55.25 280 THR A C 1
ATOM 2231 O O . THR A 1 280 ? -7.412 -8.882 21.018 1.00 55.25 280 THR A O 1
ATOM 2234 N N . MET A 1 281 ? -8.883 -10.542 20.883 1.00 56.28 281 MET A N 1
ATOM 2235 C CA . MET A 1 281 ? -8.929 -10.605 19.417 1.00 56.28 281 MET A CA 1
ATOM 2236 C C . MET A 1 281 ? -10.382 -10.581 18.955 1.00 56.28 281 MET A C 1
ATOM 2238 O O . MET A 1 281 ? -11.160 -11.443 19.361 1.00 56.28 281 MET A O 1
ATOM 2242 N N . GLU A 1 282 ? -10.736 -9.636 18.085 1.00 57.12 282 GLU A N 1
ATOM 2243 C CA . GLU A 1 282 ? -12.116 -9.394 17.662 1.00 57.12 282 GLU A CA 1
ATOM 2244 C C . GLU A 1 282 ? -12.310 -9.694 16.166 1.00 57.12 282 GLU A C 1
ATOM 2246 O O . GLU A 1 282 ? -11.560 -9.273 15.285 1.00 57.12 282 GLU A O 1
ATOM 2251 N N . TYR A 1 283 ? -13.357 -10.433 15.830 1.00 58.09 283 TYR A N 1
ATOM 2252 C CA . TYR A 1 283 ? -13.686 -10.760 14.449 1.00 58.09 283 TYR A CA 1
ATOM 2253 C C . TYR A 1 283 ? -15.152 -10.438 14.202 1.00 58.09 283 TYR A C 1
ATOM 2255 O O . TYR A 1 283 ? -16.027 -10.982 14.867 1.00 58.09 283 TYR A O 1
ATOM 2263 N N . ALA A 1 284 ? -15.415 -9.579 13.217 1.00 61.59 284 ALA A N 1
ATOM 2264 C CA . ALA A 1 284 ? -16.756 -9.296 12.729 1.00 61.59 284 ALA A CA 1
ATOM 2265 C C . ALA A 1 284 ? -16.841 -9.669 11.245 1.00 61.59 284 ALA A C 1
ATOM 2267 O O . ALA A 1 284 ? -16.157 -9.114 10.383 1.00 61.59 284 ALA A O 1
ATOM 2268 N N . LEU A 1 285 ? -17.667 -10.658 10.929 1.00 57.75 285 LEU A N 1
ATOM 2269 C CA . LEU A 1 28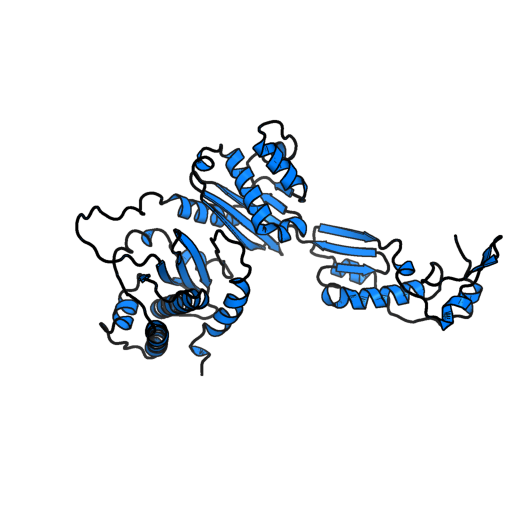5 ? -17.743 -11.244 9.596 1.00 57.75 285 LEU A CA 1
ATOM 2270 C C . LEU A 1 285 ? -19.166 -11.152 9.072 1.00 57.75 285 LEU A C 1
ATOM 2272 O O . LEU A 1 285 ? -20.098 -11.633 9.703 1.00 57.75 285 LEU A O 1
ATOM 2276 N N . ARG A 1 286 ? -19.328 -10.574 7.879 1.00 63.00 286 ARG A N 1
ATOM 2277 C CA . ARG A 1 286 ? -20.585 -10.643 7.133 1.00 63.00 286 ARG A CA 1
ATOM 2278 C C . ARG A 1 286 ? -20.590 -11.904 6.278 1.00 63.00 286 ARG A C 1
ATOM 2280 O O . ARG A 1 286 ? -19.659 -12.134 5.503 1.00 63.00 286 ARG A O 1
ATOM 2287 N N . PHE A 1 287 ? -21.648 -12.694 6.378 1.00 68.75 287 PHE A N 1
ATOM 2288 C CA . PHE A 1 287 ? -21.827 -13.876 5.550 1.00 68.75 287 PHE A CA 1
ATOM 2289 C C . PHE A 1 287 ? -22.214 -13.487 4.123 1.00 68.75 287 PHE A C 1
ATOM 2291 O O . PHE A 1 287 ? -22.992 -12.562 3.882 1.00 68.75 287 PHE A O 1
ATOM 2298 N N . GLY A 1 288 ? -21.664 -14.220 3.153 1.00 60.41 288 GLY A N 1
ATOM 2299 C CA . GLY A 1 288 ? -22.024 -14.096 1.737 1.00 60.41 288 GLY A CA 1
ATOM 2300 C C . GLY A 1 288 ? -23.340 -14.793 1.374 1.00 60.41 288 GLY A C 1
ATOM 2301 O O . GLY A 1 288 ? -23.690 -14.848 0.199 1.00 60.41 288 GLY A O 1
ATOM 2302 N N . PHE A 1 289 ? -24.044 -15.350 2.361 1.00 70.69 289 PHE A N 1
ATOM 2303 C CA . PHE A 1 289 ? -25.278 -16.111 2.207 1.00 70.69 289 PHE A CA 1
ATOM 2304 C C . PHE A 1 289 ? -26.295 -15.694 3.279 1.00 70.69 289 PHE A C 1
ATOM 2306 O O . PHE A 1 289 ? -25.896 -15.311 4.381 1.00 70.69 289 PHE A O 1
ATOM 2313 N N . PRO A 1 290 ? -27.604 -15.763 2.985 1.00 72.25 290 PRO A N 1
ATOM 2314 C CA . PRO A 1 290 ? -28.636 -15.506 3.979 1.00 72.25 290 PRO A CA 1
ATOM 2315 C C . PRO A 1 290 ? -28.691 -16.641 5.008 1.00 72.25 290 PRO A C 1
ATOM 2317 O O . PRO A 1 290 ? -28.614 -17.812 4.651 1.00 72.25 290 PRO A O 1
ATOM 2320 N N . ALA A 1 291 ? -28.886 -16.282 6.273 1.00 74.50 291 ALA A N 1
ATOM 2321 C CA . ALA A 1 291 ? -29.065 -17.201 7.395 1.00 74.50 291 ALA A CA 1
ATOM 2322 C C . ALA A 1 291 ? -30.223 -16.721 8.289 1.00 74.50 291 ALA A C 1
ATOM 2324 O O . ALA A 1 291 ? -30.574 -15.538 8.311 1.00 74.50 291 ALA A O 1
ATOM 2325 N N . THR A 1 292 ? -30.857 -17.627 9.023 1.00 83.50 292 THR A N 1
ATOM 2326 C CA . THR A 1 292 ? -31.739 -17.273 10.147 1.00 83.50 292 THR A CA 1
ATOM 2327 C C . THR A 1 292 ? -30.916 -16.826 11.360 1.00 83.50 292 THR A C 1
ATOM 2329 O O . THR A 1 292 ? -29.720 -17.084 11.401 1.00 83.50 292 THR A O 1
ATOM 2332 N N . ASN A 1 293 ? -31.528 -16.179 12.364 1.00 81.56 293 ASN A N 1
ATOM 2333 C CA . ASN A 1 293 ? -30.798 -15.769 13.579 1.00 81.56 293 ASN A CA 1
ATOM 2334 C C . ASN A 1 293 ? -30.102 -16.977 14.218 1.00 81.56 293 ASN A C 1
ATOM 2336 O O . ASN A 1 293 ? -28.900 -16.962 14.410 1.00 81.56 293 ASN A O 1
ATOM 2340 N N . ASN A 1 294 ? -30.829 -18.080 14.414 1.00 84.94 294 ASN A N 1
ATOM 2341 C CA . ASN A 1 294 ? -30.256 -19.290 15.006 1.00 84.94 294 ASN A CA 1
ATOM 2342 C C . ASN A 1 294 ? -29.140 -19.910 14.147 1.00 84.94 294 ASN A C 1
ATOM 2344 O O . ASN A 1 294 ? -28.193 -20.460 14.694 1.00 84.94 294 ASN A O 1
ATOM 2348 N N . GLU A 1 295 ? -29.238 -19.851 12.816 1.00 83.31 295 GLU A N 1
ATOM 2349 C CA . GLU A 1 295 ? -28.153 -20.309 11.936 1.00 83.31 295 GLU A CA 1
ATOM 2350 C C . GLU A 1 295 ? -26.935 -19.385 12.029 1.00 83.31 295 GLU A C 1
ATOM 2352 O O . GLU A 1 295 ? -25.815 -19.880 12.070 1.00 83.31 295 GLU A O 1
ATOM 2357 N N . ALA A 1 296 ? -27.135 -18.068 12.134 1.00 81.00 296 ALA A N 1
ATOM 2358 C CA . ALA A 1 296 ? -26.046 -17.117 12.329 1.00 81.00 296 ALA A CA 1
ATOM 2359 C C . ALA A 1 296 ? -25.307 -17.359 13.654 1.00 81.00 296 ALA A C 1
ATOM 2361 O O . ALA A 1 296 ? -24.082 -17.317 13.682 1.00 81.00 296 ALA A O 1
ATOM 2362 N N . GLU A 1 297 ? -26.036 -17.684 14.721 1.00 83.38 297 GLU A N 1
ATOM 2363 C CA . GLU A 1 297 ? -25.483 -18.033 16.040 1.00 83.38 297 GLU A CA 1
ATOM 2364 C C . GLU A 1 297 ? -24.629 -19.304 15.981 1.00 83.38 297 GLU A C 1
ATOM 2366 O O . GLU A 1 297 ? -23.523 -19.376 16.518 1.00 83.38 297 GLU A O 1
ATOM 2371 N N . TYR A 1 298 ? -25.114 -20.318 15.262 1.00 82.69 298 TYR A N 1
ATOM 2372 C CA . TYR A 1 298 ? -24.347 -21.532 15.013 1.00 82.69 298 TYR A CA 1
ATOM 2373 C C . TYR A 1 298 ? -23.106 -21.282 14.146 1.00 82.69 298 TYR A C 1
ATOM 2375 O O . TYR A 1 298 ? -22.053 -21.856 14.422 1.00 82.69 298 TYR A O 1
ATOM 2383 N N . GLU A 1 299 ? -23.197 -20.438 13.118 1.00 82.19 299 GLU A N 1
ATOM 2384 C CA . GLU A 1 299 ? -22.042 -20.055 12.298 1.00 82.19 299 GLU A CA 1
ATOM 2385 C C . GLU A 1 299 ? -21.003 -19.277 13.117 1.00 82.19 299 GLU A C 1
ATOM 2387 O O . GLU A 1 299 ? -19.810 -19.569 13.019 1.00 82.19 299 GLU A O 1
ATOM 2392 N N . ALA A 1 300 ? -21.438 -18.348 13.975 1.00 80.94 300 ALA A N 1
ATOM 2393 C CA . ALA A 1 300 ? -20.565 -17.623 14.898 1.00 80.94 300 ALA A CA 1
ATOM 2394 C C . ALA A 1 300 ? -19.824 -18.584 15.837 1.00 80.94 300 ALA A C 1
ATOM 2396 O O . ALA A 1 300 ? -18.604 -18.494 15.990 1.00 80.94 300 ALA A O 1
ATOM 2397 N N . MET A 1 301 ? -20.539 -19.573 16.380 1.00 84.19 301 MET A N 1
ATOM 2398 C CA . MET A 1 301 ? -19.971 -20.633 17.212 1.00 84.19 301 MET A CA 1
ATOM 2399 C C . MET A 1 301 ? -18.918 -21.462 16.458 1.00 84.19 301 MET A C 1
ATOM 2401 O O . MET A 1 301 ? -17.804 -21.648 16.943 1.00 84.19 301 MET A O 1
ATOM 2405 N N . ILE A 1 302 ? -19.235 -21.946 15.253 1.00 82.50 302 ILE A N 1
ATOM 2406 C CA . ILE A 1 302 ? -18.318 -22.763 14.437 1.00 82.50 302 ILE A CA 1
ATOM 2407 C C . ILE A 1 302 ? -17.063 -21.975 14.067 1.00 82.50 302 ILE A C 1
ATOM 2409 O O . ILE A 1 302 ? -15.951 -22.503 14.141 1.00 82.50 302 ILE A O 1
ATOM 2413 N N . LEU A 1 303 ? -17.240 -20.722 13.657 1.00 80.44 303 LEU A N 1
ATOM 2414 C CA . LEU A 1 303 ? -16.155 -19.810 13.339 1.00 80.44 303 LEU A CA 1
ATOM 2415 C C . LEU A 1 303 ? -15.252 -19.590 14.557 1.00 80.44 303 LEU A C 1
ATOM 2417 O O . LEU A 1 303 ? -14.041 -19.775 14.446 1.00 80.44 303 LEU A O 1
ATOM 2421 N N . GLY A 1 304 ? -15.834 -19.251 15.710 1.00 81.94 304 GLY A N 1
ATOM 2422 C CA . GLY A 1 304 ? -15.098 -19.032 16.951 1.00 81.94 304 GLY A CA 1
ATOM 2423 C C . GLY A 1 304 ? -14.275 -20.252 17.358 1.00 81.94 304 GLY A C 1
ATOM 2424 O O . GLY A 1 304 ? -13.070 -20.130 17.570 1.00 81.94 304 GLY A O 1
ATOM 2425 N N . LEU A 1 305 ? -14.890 -21.440 17.352 1.00 80.62 305 LEU A N 1
ATOM 2426 C CA . LEU A 1 305 ? -14.231 -22.715 17.664 1.00 80.62 305 LEU A CA 1
ATOM 2427 C C . LEU A 1 305 ? -13.079 -23.040 16.703 1.00 80.62 305 LEU A C 1
ATOM 2429 O O . LEU A 1 305 ? -12.023 -23.520 17.115 1.00 80.62 305 LEU A O 1
ATOM 2433 N N . ARG A 1 306 ? -13.252 -22.765 15.407 1.00 81.19 306 ARG A N 1
ATOM 2434 C CA . ARG A 1 306 ? -12.188 -22.949 14.412 1.00 81.19 306 ARG A CA 1
ATOM 2435 C C . ARG A 1 306 ? -11.023 -21.986 14.631 1.00 81.19 306 ARG A C 1
ATOM 2437 O O . ARG A 1 306 ? -9.876 -22.403 14.482 1.00 81.19 306 ARG A O 1
ATOM 2444 N N . LEU A 1 307 ? -11.307 -20.731 14.977 1.00 76.00 307 LEU A N 1
ATOM 2445 C CA . LEU A 1 307 ? -10.287 -19.712 15.225 1.00 76.00 307 LEU A CA 1
ATOM 2446 C C . LEU A 1 307 ? -9.423 -20.084 16.429 1.00 76.00 307 LEU A C 1
ATOM 2448 O O . LEU A 1 307 ? -8.208 -20.193 16.277 1.00 76.00 307 LEU A O 1
ATOM 2452 N N . VAL A 1 308 ? -10.032 -20.379 17.579 1.00 78.25 308 VAL A N 1
ATOM 2453 C CA . VAL A 1 308 ? -9.276 -20.760 18.786 1.00 78.25 308 VAL A CA 1
ATOM 2454 C C . VAL A 1 308 ? -8.445 -22.028 18.569 1.00 78.25 308 VAL A C 1
ATOM 2456 O O . VAL A 1 308 ? -7.286 -22.080 18.974 1.00 78.25 308 VAL A O 1
ATOM 2459 N N . ARG A 1 309 ? -8.968 -23.007 17.819 1.00 74.75 309 ARG A N 1
ATOM 2460 C CA . ARG A 1 309 ? -8.218 -24.218 17.462 1.00 74.75 309 ARG A CA 1
ATOM 2461 C C . ARG A 1 309 ? -7.046 -23.929 16.527 1.00 74.75 309 ARG A C 1
ATOM 2463 O O . ARG A 1 309 ? -5.972 -24.495 16.696 1.00 74.75 309 ARG A O 1
ATOM 2470 N N . SER A 1 310 ? -7.227 -23.040 15.549 1.00 70.69 310 SER A N 1
ATOM 2471 C CA . SER A 1 310 ? -6.136 -22.627 14.655 1.00 70.69 310 SER A CA 1
ATOM 2472 C C . SER A 1 310 ? -5.017 -21.871 15.375 1.00 70.69 310 SER A C 1
ATOM 2474 O O . SER A 1 310 ? -3.882 -21.873 14.908 1.00 70.69 310 SER A O 1
ATOM 2476 N N . MET A 1 311 ? -5.332 -21.274 16.527 1.00 70.75 311 MET A N 1
ATOM 2477 C CA . MET A 1 311 ? -4.377 -20.619 17.421 1.00 70.75 311 MET A CA 1
ATOM 2478 C C . MET A 1 311 ? -3.689 -21.602 18.382 1.00 70.75 311 MET A C 1
ATOM 2480 O O . MET A 1 311 ? -2.841 -21.189 19.165 1.00 70.75 311 MET A O 1
ATOM 2484 N N . GLY A 1 312 ? -4.024 -22.896 18.320 1.00 72.00 312 GLY A N 1
ATOM 2485 C CA . GLY A 1 312 ? -3.443 -23.929 19.177 1.00 72.00 312 GLY A CA 1
ATOM 2486 C C . GLY A 1 312 ? -4.000 -23.947 20.602 1.00 72.00 312 GLY A C 1
ATOM 2487 O O . GLY A 1 312 ? -3.374 -24.531 21.482 1.00 72.00 312 GLY A O 1
ATOM 2488 N N . PHE A 1 313 ? -5.151 -23.315 20.860 1.00 71.00 313 PHE A N 1
ATOM 2489 C CA . PHE A 1 313 ? -5.794 -23.409 22.169 1.00 71.00 313 PHE A CA 1
ATOM 2490 C C . PHE A 1 313 ? -6.488 -24.768 22.328 1.00 71.00 313 PHE A C 1
ATOM 2492 O O . PHE A 1 313 ? -7.422 -25.082 21.591 1.00 71.00 313 PHE A O 1
ATOM 2499 N N . GLU A 1 314 ? -6.028 -25.554 23.305 1.00 64.06 314 GLU A N 1
ATOM 2500 C CA . GLU A 1 314 ? -6.597 -26.867 23.655 1.00 64.06 314 GLU A CA 1
ATOM 2501 C C . GLU A 1 314 ? -7.700 -26.774 24.722 1.00 64.06 314 GLU A C 1
ATOM 2503 O O . GLU A 1 314 ? -8.595 -27.608 24.744 1.00 64.06 314 GLU A O 1
ATOM 2508 N N . GLU A 1 315 ? -7.681 -25.732 25.562 1.00 69.25 315 GLU A N 1
ATOM 2509 C CA . GLU A 1 315 ? -8.702 -25.469 26.584 1.00 69.25 315 GLU A CA 1
ATOM 2510 C C . GLU A 1 315 ? -9.118 -23.994 26.568 1.00 69.25 315 GLU A C 1
ATOM 2512 O O . GLU A 1 315 ? -8.271 -23.092 26.603 1.00 69.25 315 GLU A O 1
ATOM 2517 N N . PHE A 1 316 ? -10.427 -23.747 26.512 1.00 72.12 316 PHE A N 1
ATOM 2518 C CA . PHE A 1 316 ? -11.028 -22.415 26.537 1.00 72.12 316 PHE A CA 1
ATOM 2519 C C . PHE A 1 316 ? -12.484 -22.482 27.011 1.00 72.12 316 PHE A C 1
ATOM 2521 O O . PHE A 1 316 ? -13.183 -23.479 26.823 1.00 72.12 316 PHE A O 1
ATOM 2528 N N . LEU A 1 317 ? -12.945 -21.389 27.611 1.00 73.62 317 LEU A N 1
ATOM 2529 C CA . LEU A 1 317 ? -14.323 -21.200 28.035 1.00 73.62 317 LEU A CA 1
ATOM 2530 C C . LEU A 1 317 ? -15.138 -20.566 26.908 1.00 73.62 317 LEU A C 1
ATOM 2532 O O . LEU A 1 317 ? -14.811 -19.469 26.474 1.00 73.62 317 LEU A O 1
ATOM 2536 N N . VAL A 1 318 ? -16.217 -21.203 26.456 1.00 76.62 318 VAL A N 1
ATOM 2537 C CA . VAL A 1 318 ? -17.098 -20.623 25.425 1.00 76.62 318 VAL A CA 1
ATOM 2538 C C . VAL A 1 318 ? -18.321 -19.965 26.050 1.00 76.62 318 VAL A C 1
ATOM 2540 O O . VAL A 1 318 ? -19.046 -20.599 26.817 1.00 76.62 318 VAL A O 1
ATOM 2543 N N . LYS A 1 319 ? -18.590 -18.718 25.664 1.00 75.25 319 LYS A N 1
ATOM 2544 C CA . LYS A 1 319 ? -19.754 -17.929 26.063 1.00 75.25 319 LYS A CA 1
ATOM 2545 C C . LYS A 1 319 ? -20.521 -17.443 24.828 1.00 75.25 319 LYS A C 1
ATOM 2547 O O . LYS A 1 319 ? -19.930 -16.938 23.881 1.00 75.25 319 LYS A O 1
ATOM 2552 N N . GLY A 1 320 ? -21.842 -17.580 24.861 1.00 68.69 320 GLY A N 1
ATOM 2553 C CA . GLY A 1 320 ? -22.764 -17.033 23.862 1.00 68.69 320 GLY A CA 1
ATOM 2554 C C . GLY A 1 320 ? -24.052 -16.562 24.535 1.00 68.69 320 GLY A C 1
ATOM 2555 O O . GLY A 1 320 ? -24.297 -16.882 25.703 1.00 68.69 320 GLY A O 1
ATOM 2556 N N . ASP A 1 321 ? -24.870 -15.798 23.825 1.00 69.62 321 ASP A N 1
ATOM 2557 C CA . ASP A 1 321 ? -26.147 -15.246 24.299 1.00 69.62 321 ASP A CA 1
ATOM 2558 C C . ASP A 1 321 ? -27.362 -16.101 23.902 1.00 69.62 321 ASP A C 1
ATOM 2560 O O . ASP A 1 321 ? -28.376 -16.120 24.610 1.00 69.62 321 ASP A O 1
ATOM 2564 N N . SER A 1 322 ? -27.258 -16.876 22.820 1.00 76.88 322 SER A N 1
ATOM 2565 C CA . SER A 1 322 ? -28.340 -17.739 22.353 1.00 76.88 322 SER A CA 1
ATOM 2566 C C . SER A 1 322 ? -28.576 -18.952 23.255 1.00 76.88 322 SER A C 1
ATOM 2568 O O . SER A 1 322 ? -28.005 -20.034 23.080 1.00 76.88 322 SER A O 1
ATOM 2570 N N . LYS A 1 323 ? -29.517 -18.805 24.197 1.00 71.62 323 LYS A N 1
ATOM 2571 C CA . LYS A 1 323 ? -29.960 -19.887 25.094 1.00 71.62 323 LYS A CA 1
ATOM 2572 C C . LYS A 1 323 ? -30.356 -21.158 24.335 1.00 71.62 323 LYS A C 1
ATOM 2574 O O . LYS A 1 323 ? -30.016 -22.254 24.764 1.00 71.62 323 LYS A O 1
ATOM 2579 N N . LEU A 1 324 ? -31.039 -21.020 23.196 1.00 80.12 324 LEU A N 1
ATOM 2580 C CA . LEU A 1 324 ? -31.466 -22.161 22.384 1.00 80.12 324 LEU A CA 1
ATOM 2581 C C . LEU A 1 324 ? -30.272 -22.965 21.857 1.00 80.12 324 LEU A C 1
ATOM 2583 O O . LEU A 1 324 ? -30.246 -24.184 22.014 1.00 80.12 324 LEU A O 1
ATOM 2587 N N . VAL A 1 325 ? -29.309 -22.289 21.225 1.00 79.44 325 VAL A N 1
ATOM 2588 C CA . VAL A 1 325 ? -28.126 -22.922 20.623 1.00 79.44 325 VAL A CA 1
ATOM 2589 C C . VAL A 1 325 ? -27.284 -23.592 21.704 1.00 79.44 325 VAL A C 1
ATOM 2591 O O . VAL A 1 325 ? -26.864 -24.738 21.549 1.00 79.44 325 VAL A O 1
ATOM 2594 N N . ILE A 1 326 ? -27.121 -22.916 22.839 1.00 72.88 326 ILE A N 1
ATOM 2595 C CA . ILE A 1 326 ? -26.401 -23.427 24.004 1.00 72.88 326 ILE A CA 1
ATOM 2596 C C . ILE A 1 326 ? -27.075 -24.677 24.577 1.00 72.88 326 ILE A C 1
ATOM 2598 O O . ILE A 1 326 ? -26.410 -25.697 24.758 1.00 72.88 326 ILE A O 1
ATOM 2602 N N . ASP A 1 327 ? -28.387 -24.633 24.828 1.00 72.25 327 ASP A N 1
ATOM 2603 C CA . ASP A 1 327 ? -29.137 -25.774 25.365 1.00 72.25 327 ASP A CA 1
ATOM 2604 C C . ASP A 1 327 ? -29.102 -26.968 24.400 1.00 72.25 327 ASP A C 1
ATOM 2606 O O . ASP A 1 327 ? -29.058 -28.120 24.832 1.00 72.25 327 ASP A O 1
ATOM 2610 N N . GLN A 1 328 ? -29.075 -26.708 23.090 1.00 80.94 328 GLN A N 1
ATOM 2611 C CA . GLN A 1 328 ? -28.915 -27.741 22.069 1.00 80.94 328 GLN A CA 1
ATOM 2612 C C . GLN A 1 328 ? -27.517 -28.371 22.098 1.00 80.94 328 GLN A C 1
ATOM 2614 O O . GLN A 1 328 ? -27.402 -29.596 22.075 1.00 80.94 328 GLN A O 1
ATOM 2619 N N . ILE A 1 329 ? -26.451 -27.570 22.200 1.00 77.69 329 ILE A N 1
ATOM 2620 C CA . ILE A 1 329 ? -25.064 -28.066 22.280 1.00 77.69 329 ILE A CA 1
ATOM 2621 C C . ILE A 1 329 ? -24.835 -28.864 23.571 1.00 77.69 329 ILE A C 1
ATOM 2623 O O . ILE A 1 329 ? -24.214 -29.923 23.526 1.00 77.69 329 ILE A O 1
ATOM 2627 N N . LYS A 1 330 ? -25.389 -28.409 24.704 1.00 72.12 330 LYS A N 1
ATOM 2628 C CA . LYS A 1 330 ? -25.323 -29.113 25.999 1.00 72.12 330 LYS A CA 1
ATOM 2629 C C . LYS A 1 330 ? -26.161 -30.397 26.049 1.00 72.12 330 LYS A C 1
ATOM 2631 O O . LYS A 1 330 ? -26.061 -31.148 27.013 1.00 72.12 330 LYS A O 1
ATOM 2636 N N . GLY A 1 331 ? -26.997 -30.651 25.039 1.00 72.44 331 GLY A N 1
ATOM 2637 C CA . GLY A 1 331 ? -27.908 -31.797 25.003 1.00 72.44 331 GLY A CA 1
ATOM 2638 C C . GLY A 1 331 ? -29.164 -31.634 25.869 1.00 72.44 331 GLY A C 1
ATOM 2639 O O . GLY A 1 331 ? -29.968 -32.559 25.952 1.00 72.44 331 GLY A O 1
ATOM 2640 N N . SER A 1 332 ? -29.371 -30.459 26.471 1.00 70.56 332 SER A N 1
ATOM 2641 C CA . SER A 1 332 ? -30.551 -30.118 27.278 1.00 70.56 332 SER A CA 1
ATOM 2642 C C . SER A 1 332 ? -31.814 -29.912 26.432 1.00 70.56 332 SER A C 1
ATOM 2644 O O . SER A 1 332 ? -32.927 -30.013 26.946 1.00 70.56 332 SER A O 1
ATOM 2646 N N . CYS A 1 333 ? -31.666 -29.617 25.136 1.00 72.44 333 CYS A N 1
ATOM 2647 C CA . CYS A 1 333 ? -32.774 -29.411 24.206 1.00 72.44 333 CYS A CA 1
ATOM 2648 C C . CYS A 1 333 ? -32.524 -30.112 22.861 1.00 72.44 333 CYS A C 1
ATOM 2650 O O . CYS A 1 333 ? -31.443 -30.030 22.286 1.00 72.44 333 CYS A O 1
ATOM 2652 N N . GLY A 1 334 ? -33.541 -30.792 22.322 1.00 73.56 334 GLY A N 1
ATOM 2653 C CA . GLY A 1 334 ? -33.444 -31.476 21.030 1.00 73.56 334 GLY A CA 1
ATOM 2654 C C . GLY A 1 334 ? -33.508 -30.521 19.830 1.00 73.56 334 GLY A C 1
ATOM 2655 O O . GLY A 1 334 ? -34.323 -29.595 19.788 1.00 73.56 334 GLY A O 1
ATOM 2656 N N . VAL A 1 335 ? -32.702 -30.785 18.798 1.00 81.38 335 VAL A N 1
ATOM 2657 C CA . VAL A 1 335 ? -32.683 -29.992 17.558 1.00 81.38 335 VAL A CA 1
ATOM 2658 C C . VAL A 1 335 ? -33.780 -30.462 16.597 1.00 81.38 335 VAL A C 1
ATOM 2660 O O . VAL A 1 335 ? -33.636 -31.436 15.852 1.00 81.38 335 VAL A O 1
ATOM 2663 N N . LYS A 1 336 ? -34.919 -29.762 16.613 1.00 74.25 336 LYS A N 1
ATOM 2664 C CA . LYS A 1 336 ? -36.093 -30.125 15.800 1.00 74.25 336 LYS A CA 1
ATOM 2665 C C . LYS A 1 336 ? -35.909 -29.833 14.307 1.00 74.25 336 LYS A C 1
ATOM 2667 O O . LYS A 1 336 ? -36.327 -30.648 13.489 1.00 74.25 336 LYS A O 1
ATOM 2672 N N . ASN A 1 337 ? -35.278 -28.710 13.959 1.00 79.31 337 ASN A N 1
ATOM 2673 C CA . ASN A 1 337 ? -35.099 -28.257 12.576 1.00 79.31 337 ASN A CA 1
ATOM 2674 C C . ASN A 1 337 ? -33.948 -29.011 11.886 1.00 79.31 337 ASN A C 1
ATOM 2676 O O . ASN A 1 337 ? -32.850 -29.100 12.427 1.00 79.31 337 ASN A O 1
ATOM 2680 N N . GLU A 1 338 ? -34.199 -29.530 10.686 1.00 76.88 338 GLU A N 1
ATOM 2681 C CA . GLU A 1 338 ? -33.242 -30.321 9.909 1.00 76.88 338 GLU A CA 1
ATOM 2682 C C . GLU A 1 338 ? -32.003 -29.526 9.453 1.00 76.88 338 GLU A C 1
ATOM 2684 O O . GLU A 1 338 ? -30.903 -30.075 9.460 1.00 76.88 338 GLU A O 1
ATOM 2689 N N . SER A 1 339 ? -32.147 -28.228 9.150 1.00 74.94 339 SER A N 1
ATOM 2690 C CA . SER A 1 339 ? -31.019 -27.325 8.857 1.00 74.94 339 SER A CA 1
ATOM 2691 C C . SER A 1 339 ? -30.105 -27.185 10.079 1.00 74.94 339 SER A C 1
ATOM 2693 O O . SER A 1 339 ? -28.906 -27.467 10.018 1.00 74.94 339 SER A O 1
ATOM 2695 N N . LEU A 1 340 ? -30.695 -26.886 11.244 1.00 80.81 340 LEU A N 1
ATOM 2696 C CA . LEU A 1 340 ? -29.961 -26.726 12.504 1.00 80.81 340 LEU A CA 1
ATOM 2697 C C . LEU A 1 340 ? -29.283 -28.020 12.976 1.00 80.81 340 LEU A C 1
ATOM 2699 O O . LEU A 1 340 ? -28.285 -27.950 13.687 1.00 80.81 340 LEU A O 1
ATOM 2703 N N . ARG A 1 341 ? -29.763 -29.208 12.577 1.00 80.44 341 ARG A N 1
ATOM 2704 C CA . ARG A 1 341 ? -29.084 -30.474 12.916 1.00 80.44 341 ARG A CA 1
ATOM 2705 C C . ARG A 1 341 ? -27.699 -30.574 12.288 1.00 80.44 341 ARG A C 1
ATOM 2707 O O . ARG A 1 341 ? -26.804 -31.137 12.916 1.00 80.44 341 ARG A O 1
ATOM 2714 N N . LYS A 1 342 ? -27.502 -30.027 11.083 1.00 80.62 342 LYS A N 1
ATOM 2715 C CA . LYS A 1 342 ? -26.186 -30.008 10.421 1.00 80.62 342 LYS A CA 1
ATOM 2716 C C . LYS A 1 342 ? -25.209 -29.125 11.194 1.00 80.62 342 LYS A C 1
ATOM 2718 O O . LYS A 1 342 ? -24.095 -29.549 11.492 1.00 80.62 342 LYS A O 1
ATOM 2723 N N . TYR A 1 343 ? -25.675 -27.942 11.584 1.00 81.12 343 TYR A N 1
ATOM 2724 C CA . TYR A 1 343 ? -24.948 -27.002 12.430 1.00 81.12 343 TYR A CA 1
ATOM 2725 C C . TYR A 1 343 ? -24.581 -27.591 13.791 1.00 81.12 343 TYR A C 1
ATOM 2727 O O . TYR A 1 343 ? -23.412 -27.607 14.172 1.00 81.12 343 TYR A O 1
ATOM 2735 N N . HIS A 1 344 ? -25.569 -28.149 14.487 1.00 82.06 344 HIS A N 1
ATOM 2736 C CA . HIS A 1 344 ? -25.388 -28.808 15.776 1.00 82.06 344 HIS A CA 1
ATOM 2737 C C . HIS A 1 344 ? -24.380 -29.953 15.697 1.00 82.06 344 HIS A C 1
ATOM 2739 O O . HIS A 1 344 ? -23.431 -29.970 16.474 1.00 82.06 344 HIS A O 1
ATOM 2745 N N . SER A 1 345 ? -24.510 -30.840 14.705 1.00 77.88 345 SER A N 1
ATOM 2746 C CA . SER A 1 345 ? -23.560 -31.943 14.494 1.00 77.88 345 SER A CA 1
ATOM 2747 C C . SER A 1 345 ? -22.135 -31.426 14.299 1.00 77.88 345 SER A C 1
ATOM 2749 O O . SER A 1 345 ? -21.183 -32.013 14.812 1.00 77.88 345 SER A O 1
ATOM 2751 N N . LYS A 1 346 ? -21.976 -30.300 13.590 1.00 79.06 346 LYS A N 1
ATOM 2752 C CA . LYS A 1 346 ? -20.665 -29.701 13.344 1.00 79.06 346 LYS A CA 1
ATOM 2753 C C . LYS A 1 346 ? -20.059 -29.072 14.593 1.00 79.06 346 LYS A C 1
ATOM 2755 O O . LYS A 1 346 ? -18.867 -29.250 14.828 1.00 79.06 346 LYS A O 1
ATOM 2760 N N . VAL A 1 347 ? -20.858 -28.372 15.396 1.00 80.00 347 VAL A N 1
ATOM 2761 C CA . VAL A 1 347 ? -20.399 -27.816 16.675 1.00 80.00 347 VAL A CA 1
ATOM 2762 C C . VAL A 1 347 ? -20.046 -28.931 17.649 1.00 80.00 347 VAL A C 1
ATOM 2764 O O . VAL A 1 347 ? -18.965 -28.897 18.221 1.00 80.00 347 VAL A O 1
ATOM 2767 N N . VAL A 1 348 ? -20.887 -29.958 17.784 1.00 77.62 348 VAL A N 1
ATOM 2768 C CA . VAL A 1 348 ? -20.598 -31.114 18.648 1.00 77.62 348 VAL A CA 1
ATOM 2769 C C . VAL A 1 348 ? -19.298 -31.800 18.225 1.00 77.62 348 VAL A C 1
ATOM 2771 O O . VAL A 1 348 ? -18.483 -32.112 19.085 1.00 77.62 348 VAL A O 1
ATOM 2774 N N . GLN A 1 349 ? -19.044 -31.948 16.918 1.00 73.25 349 GLN A N 1
ATOM 2775 C CA . GLN A 1 349 ? -17.763 -32.454 16.408 1.00 73.25 349 GLN A CA 1
ATOM 2776 C C . GLN A 1 349 ? -16.570 -31.581 16.838 1.00 73.25 349 GLN A C 1
ATOM 2778 O O . GLN A 1 349 ? -15.505 -32.110 17.133 1.00 73.25 349 GLN A O 1
ATOM 2783 N N . LEU A 1 350 ? -16.728 -30.255 16.852 1.00 72.56 350 LEU A N 1
ATOM 2784 C CA . LEU A 1 350 ? -15.669 -29.314 17.234 1.00 72.56 350 LEU A CA 1
ATOM 2785 C C . LEU A 1 350 ? -15.467 -29.219 18.755 1.00 72.56 350 LEU A C 1
ATOM 2787 O O . LEU A 1 350 ? -14.371 -28.884 19.187 1.00 72.56 350 LEU A O 1
ATOM 2791 N N . VAL A 1 351 ? -16.503 -29.514 19.546 1.00 69.25 351 VAL A N 1
ATOM 2792 C CA . VAL A 1 351 ? -16.501 -29.444 21.019 1.00 69.25 351 VAL A CA 1
ATOM 2793 C C . VAL A 1 351 ? -16.006 -30.745 21.671 1.00 69.25 351 VAL A C 1
ATOM 2795 O O . VAL A 1 351 ? -15.518 -30.705 22.796 1.00 69.25 351 VAL A O 1
ATOM 2798 N N . PHE A 1 352 ? -16.084 -31.895 20.988 1.00 52.38 352 PHE A N 1
ATOM 2799 C CA . PHE A 1 352 ? -15.769 -33.219 21.560 1.00 52.38 352 PHE A CA 1
ATOM 2800 C C . PHE A 1 352 ? -14.289 -33.436 21.955 1.00 52.38 352 PHE A C 1
ATOM 2802 O O . PHE A 1 352 ? -13.953 -34.484 22.497 1.00 52.38 352 PHE A O 1
ATOM 2809 N N . GLU A 1 353 ? -13.406 -32.462 21.726 1.00 43.94 353 GLU A N 1
ATOM 2810 C CA . GLU A 1 353 ? -11.964 -32.552 21.999 1.00 43.94 353 GLU A CA 1
ATOM 2811 C C . GLU A 1 353 ? -11.489 -31.537 23.059 1.00 43.94 353 GLU A C 1
ATOM 2813 O O . GLU A 1 353 ? -10.472 -30.883 22.874 1.00 43.94 353 GLU A O 1
ATOM 2818 N N . THR A 1 354 ? -12.154 -31.504 24.223 1.00 44.00 354 THR A N 1
ATOM 2819 C CA . THR A 1 354 ? -11.770 -30.766 25.461 1.00 44.00 354 THR A CA 1
ATOM 2820 C C . THR A 1 354 ? -12.294 -29.318 25.532 1.00 44.00 354 THR A C 1
ATOM 2822 O O . THR A 1 354 ? -11.664 -28.380 25.064 1.00 44.00 354 THR A O 1
ATOM 2825 N N . VAL A 1 355 ? -13.474 -29.111 26.142 1.00 47.53 355 VAL A N 1
ATOM 2826 C CA . VAL A 1 355 ? -14.050 -27.774 26.418 1.00 47.53 355 VAL A CA 1
ATOM 2827 C C . VAL A 1 355 ? -14.801 -27.788 27.756 1.00 47.53 355 VAL A C 1
ATOM 2829 O O . VAL A 1 355 ? -15.669 -28.636 27.970 1.00 47.53 355 VAL A O 1
ATOM 2832 N N . VAL A 1 356 ? -14.527 -26.817 28.636 1.00 40.81 356 VAL A N 1
ATOM 2833 C CA . VAL A 1 356 ? -15.355 -26.525 29.822 1.00 40.81 356 VAL A CA 1
ATOM 2834 C C . VAL A 1 356 ? -16.367 -25.431 29.460 1.00 40.81 356 VAL A C 1
ATOM 2836 O O . VAL A 1 356 ? -15.993 -24.322 29.086 1.00 40.81 356 VAL A O 1
ATOM 2839 N N . LEU A 1 357 ? -17.666 -25.742 29.545 1.00 44.66 357 LEU A N 1
ATOM 2840 C CA . LEU A 1 357 ? -18.773 -24.843 29.177 1.00 44.66 357 LEU A CA 1
ATOM 2841 C C . LEU A 1 357 ? -19.414 -24.187 30.414 1.00 44.66 357 LEU A C 1
ATOM 2843 O O . LEU A 1 357 ? -20.462 -24.647 30.886 1.00 44.66 357 LEU A O 1
ATOM 2847 N N . ASP A 1 358 ? -18.830 -23.096 30.908 1.00 41.09 358 ASP A N 1
ATOM 2848 C CA . ASP A 1 358 ? -19.387 -22.289 32.006 1.00 41.09 358 ASP A CA 1
ATOM 2849 C C . ASP A 1 358 ? -20.213 -21.080 31.507 1.00 41.09 358 ASP A C 1
ATOM 2851 O O . ASP A 1 358 ? -19.849 -20.361 30.576 1.00 41.09 358 ASP A O 1
ATOM 2855 N N . LEU A 1 359 ? -21.377 -20.872 32.124 1.00 43.25 359 LEU A N 1
ATOM 2856 C CA . LEU A 1 359 ? -22.388 -19.898 31.718 1.00 43.25 359 LEU A CA 1
ATOM 2857 C C . LEU A 1 359 ? -22.761 -19.003 32.894 1.00 43.25 359 LEU A C 1
ATOM 2859 O O . LEU A 1 359 ? -23.736 -19.246 33.606 1.00 43.25 359 LEU A O 1
ATOM 2863 N N . SER A 1 360 ? -22.034 -17.903 33.032 1.00 32.75 360 SER A N 1
ATOM 2864 C CA . SER A 1 360 ? -22.450 -16.782 33.864 1.00 32.75 360 SER A CA 1
ATOM 2865 C C . SER A 1 360 ? -22.163 -15.444 33.167 1.00 32.75 360 SER A C 1
ATOM 2867 O O . SER A 1 360 ? -21.064 -15.196 32.655 1.00 32.75 360 SER A O 1
ATOM 2869 N N . GLY A 1 361 ? -23.204 -14.598 33.132 1.00 35.91 361 GLY A N 1
ATOM 2870 C CA . GLY A 1 361 ? -23.095 -13.138 33.039 1.00 35.91 361 GLY A CA 1
ATOM 2871 C C . GLY A 1 361 ? -22.876 -12.504 31.661 1.00 35.91 361 GLY A C 1
ATOM 2872 O O . GLY A 1 361 ? -21.950 -11.716 31.524 1.00 35.91 361 GLY A O 1
ATOM 2873 N N . LEU A 1 362 ? -23.727 -12.758 30.658 1.00 34.91 362 LEU A N 1
ATOM 2874 C CA . LEU A 1 362 ? -23.676 -11.994 29.392 1.00 34.91 362 LEU A CA 1
ATOM 2875 C C . LEU A 1 362 ? -24.523 -10.706 29.384 1.00 34.91 362 LEU A C 1
ATOM 2877 O O . LEU A 1 362 ? -24.302 -9.833 28.546 1.00 34.91 362 LEU A O 1
ATOM 2881 N N . HIS A 1 363 ? -25.457 -10.550 30.331 1.00 29.91 363 HIS A N 1
ATOM 2882 C CA . HIS A 1 363 ? -26.419 -9.436 30.321 1.00 29.91 363 HIS A CA 1
ATOM 2883 C C . HIS A 1 363 ? -25.773 -8.043 30.484 1.00 29.91 363 HIS A C 1
ATOM 2885 O O . HIS A 1 363 ? -26.418 -7.047 30.178 1.00 29.91 363 HIS A O 1
ATOM 2891 N N . ALA A 1 364 ? -24.511 -7.962 30.925 1.00 29.02 364 ALA A N 1
ATOM 2892 C CA . ALA A 1 364 ? -23.794 -6.698 31.119 1.00 29.02 364 ALA A CA 1
ATOM 2893 C C . ALA A 1 364 ? -22.754 -6.372 30.025 1.00 29.02 364 ALA A C 1
ATOM 2895 O O . ALA A 1 364 ? -22.327 -5.226 29.939 1.00 29.02 364 ALA A O 1
ATOM 2896 N N . ILE A 1 365 ? -22.365 -7.338 29.179 1.00 32.19 365 ILE A N 1
ATOM 2897 C CA . ILE A 1 365 ? -21.307 -7.150 28.162 1.00 32.19 365 ILE A CA 1
ATOM 2898 C C . ILE A 1 365 ? -21.912 -6.930 26.763 1.00 32.19 365 ILE A C 1
ATOM 2900 O O . ILE A 1 365 ? -21.414 -6.112 25.996 1.00 32.19 365 ILE A O 1
ATOM 2904 N N . PHE A 1 366 ? -23.041 -7.580 26.447 1.00 31.91 366 PHE A N 1
ATOM 2905 C CA . PHE A 1 366 ? -23.631 -7.562 25.096 1.00 31.91 366 PHE A CA 1
ATOM 2906 C C . PHE A 1 366 ? -24.781 -6.567 24.898 1.00 31.91 366 PHE A C 1
ATOM 2908 O O . PHE A 1 366 ? -25.130 -6.255 23.766 1.00 31.91 366 PHE A O 1
ATOM 2915 N N . GLY A 1 367 ? -25.291 -5.939 25.965 1.00 30.03 367 GLY A N 1
ATOM 2916 C CA . GLY A 1 367 ? -26.173 -4.766 25.835 1.00 30.03 367 GLY A CA 1
ATOM 2917 C C . GLY A 1 367 ? -25.493 -3.538 25.199 1.00 30.03 367 GLY A C 1
ATOM 2918 O O . GLY A 1 367 ? -26.144 -2.516 24.998 1.00 30.03 367 GLY A O 1
ATOM 2919 N N . GLN A 1 368 ? -24.187 -3.622 24.907 1.00 35.59 368 GLN A N 1
ATOM 2920 C CA . GLN A 1 368 ? -23.337 -2.539 24.406 1.00 35.59 368 GLN A CA 1
ATOM 2921 C C . GLN A 1 368 ? -22.861 -2.716 22.948 1.00 35.59 368 GLN A C 1
ATOM 2923 O O . GLN A 1 368 ? -22.261 -1.784 22.416 1.00 35.59 368 GLN A O 1
ATOM 2928 N N . PHE A 1 369 ? -23.157 -3.840 22.280 1.00 35.50 369 PHE A N 1
ATOM 2929 C CA . PHE A 1 369 ? -22.795 -4.088 20.877 1.00 35.50 369 PHE A CA 1
ATOM 2930 C C . PHE A 1 369 ? -24.000 -4.604 20.089 1.00 35.50 369 PHE A C 1
ATOM 2932 O O . PHE A 1 369 ? -24.326 -5.783 20.104 1.00 35.50 369 PHE A O 1
ATOM 2939 N N . SER A 1 370 ? -24.664 -3.714 19.355 1.00 33.06 370 SER A N 1
ATOM 2940 C CA . SER A 1 370 ? -25.619 -4.123 18.327 1.00 33.06 370 SER A CA 1
ATOM 2941 C C . SER A 1 370 ? -24.825 -4.517 17.077 1.00 33.06 370 SER A C 1
ATOM 2943 O O . SER A 1 370 ? -24.577 -3.686 16.203 1.00 33.06 370 SER A O 1
ATOM 2945 N N . PHE A 1 371 ? -24.413 -5.786 16.966 1.00 40.03 371 PHE A N 1
ATOM 2946 C CA . PHE A 1 371 ? -23.795 -6.334 15.741 1.00 40.03 371 PHE A CA 1
ATOM 2947 C C . PHE A 1 371 ? -24.675 -6.132 14.489 1.00 40.03 371 PHE A C 1
ATOM 2949 O O . PHE A 1 371 ? -24.188 -6.158 13.358 1.00 40.03 371 PHE A O 1
ATOM 2956 N N . THR A 1 372 ? -25.958 -5.827 14.692 1.00 35.81 372 THR A N 1
ATOM 2957 C CA . THR A 1 372 ? -26.920 -5.328 13.705 1.00 35.81 372 THR A CA 1
ATOM 2958 C C . THR A 1 372 ? -26.435 -4.108 12.904 1.00 35.81 372 THR A C 1
ATOM 2960 O O . THR A 1 372 ? -26.815 -3.990 11.741 1.00 35.81 372 THR A O 1
ATOM 2963 N N . GLU A 1 373 ? -25.578 -3.240 13.460 1.00 35.88 373 GLU A N 1
ATOM 2964 C CA . GLU A 1 373 ? -25.061 -2.035 12.775 1.00 35.88 373 GLU A CA 1
ATOM 2965 C C . GLU A 1 373 ? -23.829 -2.314 11.892 1.00 35.88 373 GLU A C 1
ATOM 2967 O O . GLU A 1 373 ? -23.626 -1.653 10.872 1.00 35.88 373 GLU A O 1
ATOM 2972 N N . VAL A 1 374 ? -23.041 -3.350 12.207 1.00 38.44 374 VAL A N 1
ATOM 2973 C CA . VAL A 1 374 ? -21.900 -3.793 11.375 1.00 38.44 374 VAL A CA 1
ATOM 2974 C C . VAL A 1 374 ? -22.385 -4.416 10.058 1.00 38.44 374 VAL A C 1
ATOM 2976 O O . VAL A 1 374 ? -21.693 -4.382 9.040 1.00 38.44 374 VAL A O 1
ATOM 2979 N N . LEU A 1 375 ? -23.613 -4.939 10.048 1.00 36.59 375 LEU A N 1
ATOM 2980 C CA . LEU A 1 375 ? -24.251 -5.554 8.884 1.00 36.59 375 LEU A CA 1
ATOM 2981 C C . LEU A 1 375 ? -24.681 -4.548 7.798 1.00 36.59 375 LEU A C 1
ATOM 2983 O O . LEU A 1 375 ? -24.800 -4.943 6.631 1.00 36.59 375 LEU A O 1
ATOM 2987 N N . ASP A 1 376 ? -24.847 -3.267 8.143 1.00 36.34 376 ASP A N 1
ATOM 2988 C CA . ASP A 1 376 ? -25.266 -2.210 7.208 1.00 36.34 376 ASP A CA 1
ATOM 2989 C C . ASP A 1 376 ? -24.130 -1.714 6.296 1.00 36.34 376 ASP A C 1
ATOM 2991 O O . ASP A 1 376 ? -24.388 -1.157 5.225 1.00 36.34 376 ASP A O 1
ATOM 2995 N N . TYR A 1 377 ? -22.866 -1.981 6.640 1.00 37.12 377 TYR A N 1
ATOM 2996 C CA . TYR A 1 377 ? -21.715 -1.553 5.847 1.00 37.12 377 TYR A CA 1
ATOM 2997 C C . TYR A 1 377 ? -21.126 -2.720 5.038 1.00 37.12 377 TYR A C 1
ATOM 2999 O O . TYR A 1 377 ? -20.866 -3.820 5.522 1.00 37.12 377 TYR A O 1
ATOM 3007 N N . GLY A 1 378 ? -20.997 -2.512 3.727 1.00 31.45 378 GLY A N 1
ATOM 3008 C CA . GLY A 1 378 ? -20.554 -3.532 2.781 1.00 31.45 378 GLY A CA 1
ATOM 3009 C C . GLY A 1 378 ? -19.101 -3.978 3.001 1.00 31.45 378 GLY A C 1
ATOM 3010 O O . GLY A 1 378 ? -18.188 -3.169 2.891 1.00 31.45 378 GLY A O 1
ATOM 3011 N N . ARG A 1 379 ? -18.935 -5.300 3.172 1.00 31.03 379 ARG A N 1
ATOM 3012 C CA . ARG A 1 379 ? -17.704 -6.110 3.335 1.00 31.03 379 ARG A CA 1
ATOM 3013 C C . ARG A 1 379 ? -16.920 -5.939 4.653 1.00 31.03 379 ARG A C 1
ATOM 3015 O O . ARG A 1 379 ? -16.718 -4.848 5.163 1.00 31.03 379 ARG A O 1
ATOM 3022 N N . SER A 1 380 ? -16.512 -7.106 5.158 1.00 32.75 380 SER A N 1
ATOM 3023 C CA . SER A 1 380 ? -16.101 -7.458 6.523 1.00 32.75 380 SER A CA 1
ATOM 3024 C C . SER A 1 380 ? -14.902 -6.675 7.086 1.00 32.75 380 SER A C 1
ATOM 3026 O O . SER A 1 380 ? -13.852 -6.665 6.440 1.00 32.75 380 SER A O 1
ATOM 3028 N N . PRO A 1 381 ? -14.994 -6.113 8.307 1.00 37.78 381 PRO A N 1
ATOM 3029 C CA . PRO A 1 381 ? -13.834 -5.653 9.063 1.00 37.78 381 PRO A CA 1
ATOM 3030 C C . PRO A 1 381 ? -13.254 -6.790 9.930 1.00 37.78 381 PRO A C 1
ATOM 3032 O O . PRO A 1 381 ? -13.896 -7.284 10.851 1.00 37.78 381 PRO A O 1
ATOM 3035 N N . ILE A 1 382 ? -12.015 -7.203 9.654 1.00 35.62 382 ILE A N 1
ATOM 3036 C CA . ILE A 1 382 ? -11.215 -8.021 10.585 1.00 35.62 382 ILE A CA 1
ATOM 3037 C C . ILE A 1 382 ? -10.600 -7.058 11.617 1.00 35.62 382 ILE A C 1
ATOM 3039 O O . ILE A 1 382 ? -9.923 -6.113 11.211 1.00 35.62 382 ILE A O 1
ATOM 3043 N N . VAL A 1 383 ? -10.816 -7.271 12.922 1.00 34.69 383 VAL A N 1
ATOM 3044 C CA . VAL A 1 383 ? -10.362 -6.368 14.003 1.00 34.69 383 VAL A CA 1
ATOM 3045 C C . VAL A 1 383 ? -9.347 -7.082 14.911 1.00 34.69 383 VAL A C 1
ATOM 3047 O O . VAL A 1 383 ? -9.648 -7.582 15.987 1.00 34.69 383 VAL A O 1
ATOM 3050 N N . TYR A 1 384 ? -8.082 -7.137 14.494 1.00 28.97 384 TYR A N 1
ATOM 3051 C CA . TYR A 1 384 ? -7.034 -7.730 15.333 1.00 28.97 384 TYR A CA 1
ATOM 3052 C C . TYR A 1 384 ? -6.567 -6.764 16.432 1.00 28.97 384 TYR A C 1
ATOM 3054 O O . TYR A 1 384 ? -6.037 -5.685 16.146 1.00 28.97 384 TYR A O 1
ATOM 3062 N N . HIS A 1 385 ? -6.680 -7.197 17.684 1.00 30.25 385 HIS A N 1
ATOM 3063 C CA . HIS A 1 385 ? -5.963 -6.645 18.823 1.00 30.25 385 HIS A CA 1
ATOM 3064 C C . HIS A 1 385 ? -4.955 -7.713 19.285 1.00 30.25 385 HIS A C 1
ATOM 3066 O O . HIS A 1 385 ? -5.262 -8.892 19.383 1.00 30.25 385 HIS A O 1
ATOM 3072 N N . GLY A 1 386 ? -3.689 -7.341 19.443 1.00 24.53 386 GLY A N 1
ATOM 3073 C CA . GLY A 1 386 ? -2.657 -8.291 19.846 1.00 24.53 386 GLY A CA 1
ATOM 3074 C C . GLY A 1 386 ? -1.292 -7.633 19.885 1.00 24.53 386 GLY A C 1
ATOM 3075 O O . GLY A 1 386 ? -0.861 -6.987 18.928 1.00 24.53 386 GLY A O 1
ATOM 3076 N N . THR A 1 387 ? -0.623 -7.763 21.021 1.00 26.73 387 THR A N 1
ATOM 3077 C CA . THR A 1 387 ? 0.721 -7.252 21.274 1.00 26.73 387 THR A CA 1
ATOM 3078 C C . THR A 1 387 ? 1.730 -8.374 21.067 1.00 26.73 387 THR A C 1
ATOM 3080 O O . THR A 1 387 ? 2.230 -8.892 22.048 1.00 26.73 387 THR A O 1
ATOM 3083 N N . HIS A 1 388 ? 1.995 -8.798 19.828 1.00 24.48 388 HIS A N 1
ATOM 3084 C CA . HIS A 1 388 ? 3.252 -9.460 19.439 1.00 24.48 388 HIS A CA 1
ATOM 3085 C C . HIS A 1 388 ? 3.317 -9.696 17.920 1.00 24.48 388 HIS A C 1
ATOM 3087 O O . HIS A 1 388 ? 2.318 -10.036 17.283 1.00 24.48 388 HIS A O 1
ATOM 3093 N N . ASP A 1 389 ? 4.517 -9.511 17.363 1.00 27.91 389 ASP A N 1
ATOM 3094 C CA . ASP A 1 389 ? 4.887 -9.751 15.966 1.00 27.91 389 ASP A CA 1
ATOM 3095 C C . ASP A 1 389 ? 4.650 -11.214 15.561 1.00 27.91 389 ASP A C 1
ATOM 3097 O O . ASP A 1 389 ? 5.503 -12.078 15.756 1.00 27.91 389 ASP A O 1
ATOM 3101 N N . SER A 1 390 ? 3.511 -11.517 14.940 1.00 25.81 390 SER A N 1
ATOM 3102 C CA . SER A 1 390 ? 3.433 -12.674 14.050 1.00 25.81 390 SER A CA 1
ATOM 3103 C C . SER A 1 390 ? 2.411 -12.438 12.935 1.00 25.81 390 SER A C 1
ATOM 3105 O O . SER A 1 390 ? 1.222 -12.245 13.158 1.00 25.81 390 SER A O 1
ATOM 3107 N N . LEU A 1 391 ? 2.891 -12.484 11.690 1.00 28.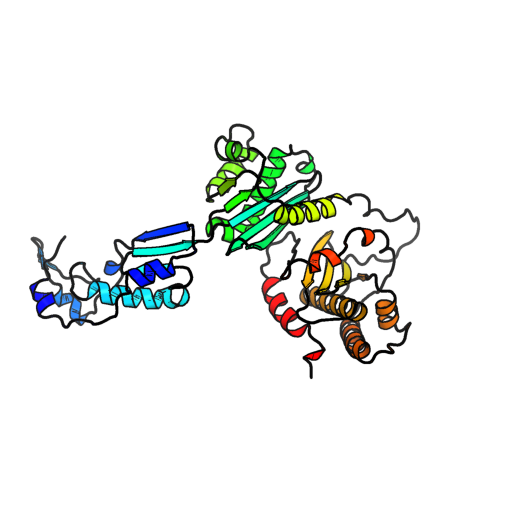11 391 LEU A N 1
ATOM 3108 C CA . LEU A 1 391 ? 2.113 -12.473 10.440 1.00 28.11 391 LEU A CA 1
ATOM 3109 C C . LEU A 1 391 ? 1.251 -13.745 10.240 1.00 28.11 391 LEU A C 1
ATOM 3111 O O . LEU A 1 391 ? 0.695 -13.964 9.164 1.00 28.11 391 LEU A O 1
ATOM 3115 N N . TYR A 1 392 ? 1.139 -14.600 11.258 1.00 26.92 392 TYR A N 1
ATOM 3116 C CA . TYR A 1 392 ? 0.516 -15.923 11.185 1.00 26.92 392 TYR A CA 1
ATOM 3117 C C . TYR A 1 392 ? -1.030 -15.956 11.067 1.00 26.92 392 TYR A C 1
ATOM 3119 O O . TYR A 1 392 ? -1.526 -16.897 10.443 1.00 26.92 392 TYR A O 1
ATOM 3127 N N . PRO A 1 393 ? -1.833 -14.971 11.534 1.00 33.62 393 PRO A N 1
ATOM 3128 C CA . PRO A 1 393 ? -3.300 -15.080 11.462 1.00 33.62 393 PRO A CA 1
ATOM 3129 C C . PRO A 1 393 ? -3.900 -14.885 10.055 1.00 33.62 393 PRO A C 1
ATOM 3131 O O . PRO A 1 393 ? -4.986 -15.387 9.760 1.00 33.62 393 PRO A O 1
ATOM 3134 N N . PHE A 1 394 ? -3.213 -14.162 9.162 1.00 30.78 394 PHE A N 1
ATOM 3135 C CA . PHE A 1 394 ? -3.788 -13.716 7.881 1.00 30.78 394 PHE A CA 1
ATOM 3136 C C . PHE A 1 394 ? -3.906 -14.844 6.838 1.00 30.78 394 PHE A C 1
ATOM 3138 O O . PHE A 1 394 ? -4.858 -14.878 6.056 1.00 30.78 394 PHE A O 1
ATOM 3145 N N . LEU A 1 395 ? -2.968 -15.800 6.840 1.00 26.11 395 LEU A N 1
ATOM 3146 C CA . LEU A 1 395 ? -2.989 -16.957 5.932 1.00 26.11 395 LEU A CA 1
ATOM 3147 C C . LEU A 1 395 ? -4.007 -18.026 6.369 1.00 26.11 395 LEU A C 1
ATOM 3149 O O . LEU A 1 395 ? -4.612 -18.673 5.513 1.00 26.11 395 LEU A O 1
ATOM 3153 N N . LEU A 1 396 ? -4.263 -18.154 7.676 1.00 32.06 396 LEU A N 1
ATOM 3154 C CA . LEU A 1 396 ? -5.250 -19.083 8.241 1.00 32.06 396 LEU A CA 1
ATOM 3155 C C . LEU A 1 396 ? -6.697 -18.635 7.979 1.00 32.06 396 LEU A C 1
ATOM 3157 O O . LEU A 1 396 ? -7.541 -19.469 7.643 1.00 32.06 396 LEU A O 1
ATOM 3161 N N . LEU A 1 397 ? -6.987 -17.328 8.038 1.00 34.97 397 LEU A N 1
ATOM 3162 C CA . LEU A 1 397 ? -8.342 -16.810 7.807 1.00 34.97 397 LEU A CA 1
ATOM 3163 C C . LEU A 1 397 ? -8.847 -17.061 6.375 1.00 34.97 397 LEU A C 1
ATOM 3165 O O . LEU A 1 397 ? -10.010 -17.417 6.205 1.00 34.97 397 LEU A O 1
ATOM 3169 N N . SER A 1 398 ? -8.006 -16.937 5.337 1.00 30.58 398 SER A N 1
ATOM 3170 C CA . SER A 1 398 ? -8.474 -17.141 3.949 1.00 30.58 398 SER A CA 1
ATOM 3171 C C . SER A 1 398 ? -8.854 -18.606 3.648 1.00 30.58 398 SER A C 1
ATOM 3173 O O . SER A 1 398 ? -9.801 -18.862 2.900 1.00 30.58 398 SER A O 1
ATOM 3175 N N . GLY A 1 399 ? -8.188 -19.570 4.301 1.00 28.80 399 GLY A N 1
ATOM 3176 C CA . GLY A 1 399 ? -8.524 -20.999 4.232 1.00 28.80 399 GLY A CA 1
ATOM 3177 C C . GLY A 1 399 ? -9.707 -21.414 5.120 1.00 28.80 399 GLY A C 1
ATOM 3178 O O . GLY A 1 399 ? -10.425 -22.356 4.794 1.00 28.80 399 GLY A O 1
ATOM 3179 N N . LEU A 1 400 ? -9.948 -20.703 6.228 1.00 37.22 400 LEU A N 1
ATOM 3180 C CA . LEU A 1 400 ? -11.080 -20.956 7.130 1.00 37.22 400 LEU A CA 1
ATOM 3181 C C . LEU A 1 400 ? -12.392 -20.328 6.627 1.00 37.22 400 LEU A C 1
ATOM 3183 O O . LEU A 1 400 ? -13.456 -20.928 6.790 1.00 37.22 400 LEU A O 1
ATOM 3187 N N . ILE A 1 401 ? -12.317 -19.162 5.972 1.00 36.25 401 ILE A N 1
ATOM 3188 C CA . ILE A 1 401 ? -13.472 -18.421 5.430 1.00 36.25 401 ILE A CA 1
ATOM 3189 C C . ILE A 1 401 ? -14.058 -19.090 4.178 1.00 36.25 401 ILE A C 1
ATOM 3191 O O . ILE A 1 401 ? -15.264 -19.020 3.945 1.00 36.25 401 ILE A O 1
ATOM 3195 N N . THR A 1 402 ? -13.241 -19.793 3.391 1.00 33.59 402 THR A N 1
ATOM 3196 C CA . THR A 1 402 ? -13.678 -20.467 2.153 1.00 33.59 402 THR A CA 1
ATOM 3197 C C . THR A 1 402 ? -14.638 -21.646 2.387 1.00 33.59 402 THR A C 1
ATOM 3199 O O . THR A 1 402 ? -15.282 -22.083 1.441 1.00 33.59 402 THR A O 1
ATOM 3202 N N . ASN A 1 403 ? -14.813 -22.103 3.637 1.00 36.53 403 ASN A N 1
ATOM 3203 C CA . ASN A 1 403 ? -15.668 -23.239 4.023 1.00 36.53 403 ASN A CA 1
ATOM 3204 C C . ASN A 1 403 ? -16.748 -22.881 5.070 1.00 36.53 403 ASN A C 1
ATOM 3206 O O . ASN A 1 403 ? -17.127 -23.727 5.888 1.00 36.53 403 ASN A O 1
ATOM 3210 N N . LEU A 1 404 ? -17.210 -21.626 5.097 1.00 44.41 404 LEU A N 1
ATOM 3211 C CA . LEU A 1 404 ? -18.259 -21.148 6.016 1.00 44.41 404 LEU A CA 1
ATOM 3212 C C . LEU A 1 404 ? -19.692 -21.363 5.501 1.00 44.41 404 LEU A C 1
ATOM 3214 O O . LEU A 1 404 ? -20.624 -20.891 6.123 1.00 44.41 404 LEU A O 1
ATOM 3218 N N . ASN A 1 405 ? -19.899 -22.052 4.375 1.00 40.78 405 ASN A N 1
ATOM 3219 C CA . ASN A 1 405 ? -21.245 -22.362 3.893 1.00 40.78 405 ASN A CA 1
ATOM 3220 C C . ASN A 1 405 ? -21.522 -23.866 4.026 1.00 40.78 405 ASN A C 1
ATOM 3222 O O . ASN A 1 405 ? -21.084 -24.669 3.203 1.00 40.78 405 ASN A O 1
ATOM 3226 N N . ILE A 1 406 ? -22.267 -24.273 5.057 1.00 44.38 406 ILE A N 1
ATOM 3227 C CA . ILE A 1 406 ? -22.647 -25.687 5.240 1.00 44.38 406 ILE A CA 1
ATOM 3228 C C . ILE A 1 406 ? -23.590 -26.173 4.121 1.00 44.38 406 ILE A C 1
ATOM 3230 O O . ILE A 1 406 ? -23.647 -27.371 3.843 1.00 44.38 406 ILE A O 1
ATOM 3234 N N . HIS A 1 407 ? -24.259 -25.269 3.394 1.00 39.03 407 HIS A N 1
ATOM 3235 C CA . HIS A 1 407 ? -25.054 -25.626 2.213 1.00 39.03 407 HIS A CA 1
ATOM 3236 C C . HIS A 1 407 ? -24.226 -25.895 0.945 1.00 39.03 407 HIS A C 1
ATOM 3238 O O . HIS A 1 407 ? -24.787 -26.412 -0.017 1.00 39.03 407 HIS A O 1
ATOM 3244 N N . SER A 1 408 ? -22.918 -25.607 0.931 1.00 37.88 408 SER A N 1
ATOM 3245 C CA . SER A 1 408 ? -22.013 -25.996 -0.166 1.00 37.88 408 SER A CA 1
ATOM 3246 C C . SER A 1 408 ? -21.190 -27.258 0.126 1.00 37.88 408 SER A C 1
ATOM 3248 O O . SER A 1 408 ? -20.339 -27.618 -0.679 1.00 37.88 408 SER A O 1
ATOM 3250 N N . LEU A 1 409 ? -21.428 -27.927 1.261 1.00 34.56 409 LEU A N 1
ATOM 3251 C CA . LEU A 1 409 ? -20.821 -29.213 1.637 1.00 34.56 409 LEU A CA 1
ATOM 3252 C C . LEU A 1 409 ? -21.776 -30.378 1.314 1.00 34.56 409 LEU A C 1
ATOM 3254 O O . LEU A 1 409 ? -22.155 -31.149 2.199 1.00 34.56 409 LEU A O 1
ATOM 3258 N N . GLY A 1 410 ? -22.213 -30.433 0.054 1.00 26.48 410 GLY A N 1
ATOM 3259 C CA . GLY A 1 410 ? -22.887 -31.586 -0.546 1.00 26.48 410 GLY A CA 1
ATOM 3260 C C . GLY A 1 410 ? -21.889 -32.475 -1.264 1.00 26.48 410 GLY A C 1
ATOM 3261 O O . GLY A 1 410 ? -21.051 -31.902 -1.996 1.00 26.48 410 GLY A O 1
#

Organism: Lithospermum erythrorhizon (NCBI:txid34254)

Foldseek 3Di:
DDDACPVVQVVDDADDQDFDDPVVLVVLQPQFPDKDKFFPPCQQQVAADDPVCFQVQWDADPVGIHTRRTGDPPHNCSQRVQVVVVCVVCVVPDSPQWDDGRRIIMGGAFEKEKEWDDDLFKIKIWIWGAGPNDTDTDAIDMDTADDVRSVDDPLVVRLVNVLRCCVVPVVDQQRHAYEYADPRVNVCLLPPVPDDPVSVVSSVVSVSGNYHYDYHDDDDRNCVRNLVVVLVPPDPPPVDDDDDDDDDDDDDLKEKEKAWDDDPPWTWIWIWIQHNVRWIFIWTFIDPDDDDRLRRRLLRLLLRLLLCVLVVDQEYEYDYDPPPLVCLLVVVDPDPDPVVVLSSVSNVVSPVRYYDYDDDDPPPNPVSDPSNVVGVDPGTHGGGTDPDDDPPPPVSCVVSSVPSDSVVVD

Secondary structure (DSSP, 8-state):
-----HHHHHHSPPP-PPPPPHHHHHHHHTT-SEEEEEE-TTSGGGSBPPHHHHGGG-EEETTEEE--SB--TT-TTHHHHHHHHHHHHTTTTBTTTEEEETTEEEEEEPPEEEEEEE-SSEEEEEEEEEETTEEEEEEEEEEE--TTTTTS-HHHHHHHHHHHHHHHTHHHHHHS-EEEE-SS-HHHHHH--TT-HHHHHHHHHHTTS-EEEE-----HHHHHHHHHHHHHHT-SSTTS------------S-EEEEEEEEETTEEEEEEEEE-TTS-EEEEEEE-SS---HHHHHHHHHHHHHHHHHHTT-SS-EEEES-HHHHHHHTTSS---SHHHHHHHHHHHHHHSSS-B------TTTGGG--TTTGGGSSSPPEE---SS---THHHHHHHHHTT--GGG--

InterPro domains:
  IPR002156 Ribonuclease H domain [PF13456] (259-351)
  IPR002156 Ribonuclease H domain [PS50879] (250-383)
  IPR012337 Ribonuclease H-like superfamily [SSF53098] (254-351)
  IPR036397 Ribonuclease H superfamily [G3DSA:3.30.420.10] (255-360)
  IPR041373 Reverse transcriptase, RNase H-like domain [PF17917] (110-209)
  IPR043502 DNA/RNA polymerase superfamily [SSF56672] (1-209)

pLDDT: mean 71.12, std 20.55, range [24.48, 95.12]

Radius of gyration: 29.84 Å; chains: 1; bounding box: 81×56×90 Å